Protein AF-A0AAE3LGI3-F1 (afdb_monomer_lite)

Sequence (507 aa):
MSKMNKLIKESQDNKKTLGYTYGTVKSYDSTNCTAIVSLLEYNGAEKSFLNKSGEILSMGDSVWIYFRGGGINAGYIAIRNGKPIPLGSQNSSVGRFVEYVDSNGHHHISEKFNYYGNSYWYTITPDGTKKITIYLENIAHGDYNHVEGQANHCYEYSYDSNNYIDFSEMKTRNIPYLRENSSLNSLTGFNNTSVGGISNHISGTWNTSEYSVAVECSGTKNTISNSRNTYVSGIDNILEGVADSIVVGIYNIVKGDKTKDQMAKYNAVFGEQNDVLNYDGCLVAGTWNSATADYQTVIGINAKSTYESSENASILFNIGNGHEEDGTLTQNSAMQVDFLGNVYAGGAYKTVGADYAEYFEWLDGNVDNQDRIGLFVTLDGDKIKLANKDDYILGVISANPSIVGNSAELDWHDKYKTDVYGRLIYDESHNPIVSKNYNDTLEYVPRGARKEYSKVGLLGQLVVQDDGTCEVNGYCTASVNGVATKSDSGYRVIKRIDETHIKIILK

Foldseek 3Di:
DDPVVVVVVVLVPQQDDKDKFKFFFQDADPVQQKTFTQTPVVVRDTDIAREPQPDGDDGGDMWMWIDGDPPSVRIHTHDDPNHHDDDDDPDDDDADKDWDADPVGDIDIDGPDPDADFDWDWDQDPVRDTDIDGDWDEADFFPQEAAEHTQEYEEAPPPDDPDDDDCVVPPDPDDPPPVGGAACEYEEYENEYEYNEHNEYAYYYCEYAYVEYNEDYYEYNEYAYVEYCEYYEEENEYHEQAYAEYAYEYQEYEAADPVVSGGAYCEYYEYECEYEYNEHCEYEYDYCYYDQYHQAYEYEYQEPNDQADPVRFGWRYWYWDWDQDPNDTDHYTQWTAGPVGDIDGPDDQDDPAWFEWEKFFAPVQLPVLDDQAQFWWADDDRHIFGDAPPGDTQAGQADGHSHYPHFCVPHDQQQFDDDPVRHFDADPVRHTHGDPPDDPVDDDDILVRGSRMTIGGQFTKGKHWAPQADDQQFAWDAHPRRHIHTDNDDWHFHADPDSTMTITGHD

Structure (mmCIF, N/CA/C/O backbone):
data_AF-A0AAE3LGI3-F1
#
_entry.id   AF-A0AAE3LGI3-F1
#
loop_
_atom_site.group_PDB
_atom_site.id
_atom_site.type_symbol
_atom_site.label_atom_id
_atom_site.label_alt_id
_atom_site.label_comp_id
_atom_site.label_asym_id
_atom_site.label_entity_id
_atom_site.label_seq_id
_atom_site.pdbx_PDB_ins_code
_atom_site.Cartn_x
_atom_site.Cartn_y
_atom_site.Cartn_z
_atom_site.occupancy
_atom_site.B_iso_or_equiv
_atom_site.auth_seq_id
_atom_site.auth_comp_id
_atom_site.auth_asym_id
_atom_site.auth_atom_id
_atom_site.pdbx_PDB_model_num
ATOM 1 N N . MET A 1 1 ? 52.935 -23.201 -83.108 1.00 39.38 1 MET A N 1
ATOM 2 C CA . MET A 1 1 ? 51.914 -23.279 -82.037 1.00 39.38 1 MET A CA 1
ATOM 3 C C . MET A 1 1 ? 51.299 -21.899 -81.871 1.00 39.38 1 MET A C 1
ATOM 5 O O . MET A 1 1 ? 52.022 -20.967 -81.551 1.00 39.38 1 MET A O 1
ATOM 9 N N . SER A 1 2 ? 50.028 -21.746 -82.251 1.00 34.12 2 SER A N 1
ATOM 10 C CA . SER A 1 2 ? 49.388 -20.448 -82.504 1.00 34.12 2 SER A CA 1
ATOM 11 C C . SER A 1 2 ? 48.979 -19.713 -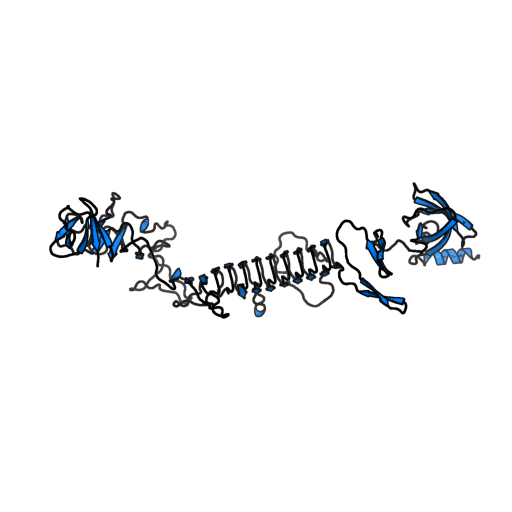81.220 1.00 34.12 2 SER A C 1
ATOM 13 O O . SER A 1 2 ? 48.808 -20.327 -80.164 1.00 34.12 2 SER A O 1
ATOM 15 N N . LYS A 1 3 ? 48.760 -18.392 -81.342 1.00 34.84 3 LYS A N 1
ATOM 16 C CA . LYS A 1 3 ? 48.184 -17.483 -80.326 1.00 34.84 3 LYS A CA 1
ATOM 17 C C . LYS A 1 3 ? 46.935 -18.042 -79.611 1.00 34.84 3 LYS A C 1
ATOM 19 O O . LYS A 1 3 ? 46.645 -17.612 -78.500 1.00 34.84 3 LYS A O 1
ATOM 24 N N . MET A 1 4 ? 46.244 -19.024 -80.198 1.00 30.25 4 MET A N 1
ATOM 25 C CA . MET A 1 4 ? 45.057 -19.668 -79.628 1.00 30.25 4 MET A CA 1
ATOM 26 C C . MET A 1 4 ? 45.354 -20.452 -78.337 1.00 30.25 4 MET A C 1
ATOM 28 O O . MET A 1 4 ? 44.559 -20.421 -77.404 1.00 30.25 4 MET A O 1
ATOM 32 N N . ASN A 1 5 ? 46.532 -21.078 -78.222 1.00 35.66 5 ASN A N 1
ATOM 33 C CA . ASN A 1 5 ? 46.879 -21.864 -77.029 1.00 35.66 5 ASN A CA 1
ATOM 34 C C . ASN A 1 5 ? 47.309 -20.996 -75.834 1.00 35.66 5 ASN A C 1
ATOM 36 O O . ASN A 1 5 ? 47.288 -21.470 -74.701 1.00 35.66 5 ASN A O 1
ATOM 40 N N . LYS A 1 6 ? 47.661 -19.721 -76.063 1.00 36.59 6 LYS A N 1
ATOM 41 C CA . LYS A 1 6 ? 47.956 -18.763 -74.985 1.00 36.59 6 LYS A CA 1
ATOM 42 C C . LYS A 1 6 ? 46.666 -18.222 -74.349 1.00 36.59 6 LYS A C 1
ATOM 44 O O . LYS A 1 6 ? 46.585 -18.131 -73.130 1.00 36.59 6 LYS A O 1
ATOM 49 N N . LEU A 1 7 ? 45.625 -18.011 -75.160 1.00 34.84 7 LEU A N 1
ATOM 50 C CA . LEU A 1 7 ? 44.294 -17.584 -74.705 1.00 34.84 7 LEU A CA 1
ATOM 51 C C . LEU A 1 7 ? 43.548 -18.665 -73.902 1.00 34.84 7 LEU A C 1
ATOM 53 O O . LEU A 1 7 ? 42.840 -18.341 -72.954 1.00 34.84 7 LEU A O 1
ATOM 57 N N . ILE A 1 8 ? 43.736 -19.951 -74.220 1.00 39.34 8 ILE A N 1
ATOM 58 C CA . ILE A 1 8 ? 43.107 -21.046 -73.456 1.00 39.34 8 ILE A CA 1
ATOM 59 C C . ILE A 1 8 ? 43.735 -21.186 -72.058 1.00 39.34 8 ILE A C 1
ATOM 61 O O . ILE A 1 8 ? 43.032 -21.513 -71.104 1.00 39.34 8 ILE A O 1
ATOM 65 N N . LYS A 1 9 ? 45.032 -20.879 -71.907 1.00 34.91 9 LYS A N 1
ATOM 66 C CA . LYS A 1 9 ? 45.716 -20.941 -70.607 1.00 34.91 9 LYS A CA 1
ATOM 67 C C . LYS A 1 9 ? 45.371 -19.740 -69.714 1.00 34.91 9 LYS A C 1
ATOM 69 O O . LYS A 1 9 ? 45.077 -19.928 -68.542 1.00 34.91 9 LYS A O 1
ATOM 74 N N . GLU A 1 10 ? 45.275 -18.536 -70.282 1.00 36.97 10 GLU A N 1
ATOM 75 C CA . GLU A 1 10 ? 44.832 -17.331 -69.550 1.00 36.97 10 GLU A CA 1
ATOM 76 C C . GLU A 1 10 ? 43.332 -17.372 -69.176 1.00 36.97 10 GLU A C 1
ATOM 78 O O . GLU A 1 10 ? 42.915 -16.752 -68.199 1.00 36.97 10 GLU A O 1
ATOM 83 N N . SER A 1 11 ? 42.517 -18.159 -69.889 1.00 43.62 11 SER A N 1
ATOM 84 C CA . SER A 1 11 ? 41.094 -18.366 -69.579 1.00 43.62 11 SER A CA 1
ATOM 85 C C . SER A 1 11 ? 40.834 -19.254 -68.355 1.00 43.62 11 SER A C 1
ATOM 87 O O . SER A 1 11 ? 39.744 -19.158 -67.787 1.00 43.62 11 SER A O 1
ATOM 89 N N . GLN A 1 12 ? 41.759 -20.132 -67.953 1.00 41.19 12 GLN A N 1
ATOM 90 C CA . GLN A 1 12 ? 41.532 -21.008 -66.794 1.00 41.19 12 GLN A CA 1
ATOM 91 C C . GLN A 1 12 ? 42.000 -20.391 -65.467 1.00 41.19 12 GLN A C 1
ATOM 93 O O . GLN A 1 12 ? 41.408 -20.702 -64.433 1.00 41.19 12 GLN A O 1
ATOM 98 N N . ASP A 1 13 ? 42.940 -19.441 -65.504 1.00 38.34 13 ASP A N 1
ATOM 99 C CA . ASP A 1 13 ? 43.483 -18.785 -64.303 1.00 38.34 13 ASP A CA 1
ATOM 100 C C . ASP A 1 13 ? 42.727 -17.506 -63.880 1.00 38.34 13 ASP A C 1
ATOM 102 O O . ASP A 1 13 ? 42.909 -17.018 -62.767 1.00 38.34 13 ASP A O 1
ATOM 106 N N . ASN A 1 14 ? 41.796 -16.992 -64.695 1.00 40.62 14 ASN A N 1
ATOM 107 C CA . ASN A 1 14 ? 41.051 -15.751 -64.413 1.00 40.62 14 ASN A CA 1
ATOM 108 C C . ASN A 1 14 ? 39.627 -15.974 -63.859 1.00 40.62 14 ASN A C 1
ATOM 110 O O . ASN A 1 14 ? 38.677 -15.264 -64.188 1.00 40.62 14 ASN A O 1
ATOM 114 N N . LYS A 1 15 ? 39.444 -16.953 -62.967 1.00 46.22 15 LYS A N 1
ATOM 115 C CA . LYS A 1 15 ? 38.135 -17.251 -62.345 1.00 46.22 15 LYS A CA 1
ATOM 116 C C . LYS A 1 15 ? 37.631 -16.216 -61.316 1.00 46.22 15 LYS A C 1
ATOM 118 O O . LYS A 1 15 ? 36.672 -16.508 -60.604 1.00 46.22 15 LYS A O 1
ATOM 123 N N . LYS A 1 16 ? 38.203 -15.007 -61.213 1.00 49.19 16 LYS A N 1
ATOM 124 C CA . LYS A 1 16 ? 37.781 -14.022 -60.189 1.00 49.19 16 LYS A CA 1
ATOM 125 C C . LYS A 1 16 ? 37.500 -12.594 -60.662 1.00 49.19 16 LYS A C 1
ATOM 127 O O . LYS A 1 16 ? 36.815 -11.891 -59.922 1.00 49.19 16 LYS A O 1
ATOM 132 N N . THR A 1 17 ? 37.885 -12.176 -61.860 1.00 54.75 17 THR A N 1
ATOM 133 C CA . THR A 1 17 ? 37.698 -10.792 -62.337 1.00 54.75 17 THR A CA 1
ATOM 134 C C . THR A 1 17 ? 36.464 -10.647 -63.233 1.00 54.75 17 THR A C 1
ATOM 136 O O . THR A 1 17 ? 36.150 -11.520 -64.041 1.00 54.75 17 THR A O 1
ATOM 139 N N . LEU A 1 18 ? 35.707 -9.565 -63.035 1.00 60.16 18 LEU A N 1
ATOM 140 C CA . LEU A 1 18 ? 34.554 -9.205 -63.859 1.00 60.16 18 LEU A CA 1
ATOM 141 C C . LEU A 1 18 ? 35.054 -8.609 -65.184 1.00 60.16 18 LEU A C 1
ATOM 143 O O . LEU A 1 18 ? 35.753 -7.599 -65.169 1.00 60.16 18 LEU A O 1
ATOM 147 N N . GLY A 1 19 ? 34.707 -9.231 -66.309 1.00 67.25 19 GLY A N 1
ATOM 148 C CA . GLY A 1 19 ? 34.973 -8.692 -67.641 1.00 67.25 19 GLY A CA 1
ATOM 149 C C . GLY A 1 19 ? 33.856 -7.754 -68.089 1.00 67.25 19 GLY A C 1
ATOM 150 O O . GLY A 1 19 ? 32.700 -7.927 -67.691 1.00 67.25 19 GLY A O 1
ATOM 151 N N . TYR A 1 20 ? 34.194 -6.777 -68.925 1.00 76.56 20 TYR A N 1
ATOM 152 C CA . TYR A 1 20 ? 33.223 -5.892 -69.554 1.00 76.56 20 TYR A CA 1
ATOM 153 C C . TYR A 1 20 ? 33.596 -5.605 -71.012 1.00 76.56 20 TYR A C 1
ATOM 155 O O . TYR A 1 20 ? 34.755 -5.723 -71.395 1.00 76.56 20 TYR A O 1
ATOM 163 N N . THR A 1 21 ? 32.603 -5.247 -71.819 1.00 77.81 21 THR A N 1
ATOM 164 C CA . THR A 1 21 ? 32.758 -4.706 -73.178 1.00 77.81 21 THR A CA 1
ATOM 165 C C . THR A 1 21 ? 31.604 -3.742 -73.462 1.00 77.81 21 THR A C 1
ATOM 167 O O . THR A 1 21 ? 30.700 -3.604 -72.634 1.00 77.81 21 THR A O 1
ATOM 170 N N . TYR A 1 22 ? 31.608 -3.071 -74.609 1.00 78.69 22 TYR A N 1
ATOM 171 C CA . TYR A 1 22 ? 30.565 -2.126 -74.997 1.00 78.69 22 TYR A CA 1
ATOM 172 C C . TYR A 1 22 ? 30.105 -2.349 -76.441 1.00 78.69 22 TYR A C 1
ATOM 174 O O . TYR A 1 22 ? 30.807 -2.921 -77.281 1.00 78.69 22 TYR A O 1
ATOM 182 N N . GLY A 1 23 ? 28.883 -1.920 -76.733 1.00 84.25 23 GLY A N 1
ATOM 183 C CA . GLY A 1 23 ? 28.270 -2.094 -78.041 1.00 84.25 23 GLY A CA 1
ATOM 184 C C . GLY A 1 23 ? 27.074 -1.183 -78.254 1.00 84.25 23 GLY A C 1
ATOM 185 O O . GLY A 1 23 ? 26.736 -0.367 -77.399 1.00 84.25 23 GLY A O 1
ATOM 186 N N . THR A 1 24 ? 26.431 -1.332 -79.406 1.00 85.69 24 THR A N 1
ATOM 187 C CA . THR A 1 24 ? 25.263 -0.536 -79.797 1.00 85.69 24 THR A CA 1
ATOM 188 C C . THR A 1 24 ? 24.051 -1.439 -79.991 1.00 85.69 24 THR A C 1
ATOM 190 O O . THR A 1 24 ? 24.144 -2.456 -80.685 1.00 85.69 24 THR A O 1
ATOM 193 N N . VAL A 1 25 ? 22.914 -1.080 -79.394 1.00 86.88 25 VAL A N 1
ATOM 194 C CA . VAL A 1 25 ? 21.659 -1.840 -79.502 1.00 86.88 25 VAL A CA 1
ATOM 195 C C . VAL A 1 25 ? 21.134 -1.790 -80.933 1.00 86.88 25 VAL A C 1
ATOM 197 O O . VAL A 1 25 ? 21.018 -0.724 -81.538 1.00 86.88 25 VAL A O 1
ATOM 200 N N . LYS A 1 26 ? 20.801 -2.960 -81.472 1.00 91.94 26 LYS A N 1
ATOM 201 C CA . LYS A 1 26 ? 20.204 -3.153 -82.799 1.00 91.94 26 LYS A CA 1
ATOM 202 C C . LYS A 1 26 ? 18.709 -3.419 -82.718 1.00 91.94 26 LYS A C 1
ATOM 204 O O . LYS A 1 26 ? 17.955 -2.927 -83.547 1.00 91.94 26 LYS A O 1
ATOM 209 N N . SER A 1 27 ? 18.280 -4.148 -81.695 1.00 89.31 27 SER A N 1
ATOM 210 C CA . SER A 1 27 ? 16.869 -4.378 -81.399 1.00 89.31 27 SER A CA 1
ATOM 211 C C . SER A 1 27 ? 16.687 -4.714 -79.923 1.00 89.31 27 SER A C 1
ATOM 213 O O . SER A 1 27 ? 17.593 -5.275 -79.303 1.00 89.31 27 SER A O 1
ATOM 215 N N . TYR A 1 28 ? 15.512 -4.407 -79.376 1.00 85.81 28 TYR A N 1
ATOM 216 C CA . TYR A 1 28 ? 15.135 -4.731 -78.003 1.00 85.81 28 TYR A CA 1
ATOM 217 C C . TYR A 1 28 ? 13.781 -5.441 -77.980 1.00 85.81 28 TYR A C 1
ATOM 219 O O . TYR A 1 28 ? 12.805 -4.949 -78.542 1.00 85.81 28 TYR A O 1
ATOM 227 N N . ASP A 1 29 ? 13.740 -6.600 -77.334 1.00 79.44 29 ASP A N 1
ATOM 228 C CA . ASP A 1 29 ? 12.527 -7.330 -76.996 1.00 79.44 29 ASP A CA 1
ATOM 229 C C . ASP A 1 29 ? 12.177 -7.016 -75.538 1.00 79.44 29 ASP A C 1
ATOM 231 O O . ASP A 1 29 ? 12.803 -7.525 -74.602 1.00 79.44 29 ASP A O 1
ATOM 235 N N . SER A 1 30 ? 11.172 -6.160 -75.352 1.00 68.44 30 SER A N 1
ATOM 236 C CA . SER A 1 30 ? 10.688 -5.752 -74.034 1.00 68.44 30 SER A CA 1
ATOM 237 C C . SER A 1 30 ? 9.929 -6.852 -73.293 1.00 68.44 30 SER A C 1
ATOM 239 O O . SER A 1 30 ? 9.793 -6.761 -72.078 1.00 68.44 30 SER A O 1
ATOM 241 N N . THR A 1 31 ? 9.420 -7.870 -73.992 1.00 68.44 31 THR A N 1
ATOM 242 C CA . THR A 1 31 ? 8.687 -8.983 -73.373 1.00 68.44 31 THR A CA 1
ATOM 243 C C . THR A 1 31 ? 9.650 -9.948 -72.699 1.00 68.44 31 THR A C 1
ATOM 245 O O . THR A 1 31 ? 9.397 -10.386 -71.580 1.00 68.44 31 THR A O 1
ATOM 248 N N . ASN A 1 32 ? 10.777 -10.240 -73.350 1.00 67.25 32 ASN A N 1
ATOM 249 C CA . ASN A 1 32 ? 11.803 -11.135 -72.809 1.00 67.25 32 ASN A CA 1
ATOM 250 C C . ASN A 1 32 ? 12.973 -10.389 -72.144 1.00 67.25 32 ASN A C 1
ATOM 252 O O . ASN A 1 32 ? 13.921 -11.022 -71.681 1.00 67.25 32 ASN A O 1
ATOM 256 N N . CYS A 1 33 ? 12.923 -9.053 -72.105 1.00 75.31 33 CYS A N 1
ATOM 257 C CA . CYS A 1 33 ? 13.984 -8.175 -71.611 1.00 75.31 33 CYS A CA 1
ATOM 258 C C . CYS A 1 33 ? 15.348 -8.491 -72.243 1.00 75.31 33 CYS A C 1
ATOM 260 O O . CYS A 1 33 ? 16.357 -8.548 -71.545 1.00 75.31 33 CYS A O 1
ATOM 262 N N . THR A 1 34 ? 15.408 -8.717 -73.557 1.00 82.25 34 THR A N 1
ATOM 263 C CA . THR A 1 34 ? 16.670 -9.013 -74.260 1.00 82.25 34 THR A CA 1
ATOM 264 C C . THR A 1 34 ? 16.953 -7.990 -75.348 1.00 82.25 34 THR A C 1
ATOM 266 O O . THR A 1 34 ? 16.038 -7.514 -76.011 1.00 82.25 34 THR A O 1
ATOM 269 N N . ALA A 1 35 ? 18.222 -7.640 -75.547 1.00 84.44 35 ALA A N 1
ATOM 270 C CA . ALA A 1 35 ? 18.651 -6.780 -76.647 1.00 84.44 35 ALA A CA 1
ATOM 271 C C . ALA A 1 35 ? 19.688 -7.487 -77.514 1.00 84.44 35 ALA A C 1
ATOM 273 O O . ALA A 1 35 ? 20.633 -8.080 -76.994 1.00 84.44 35 ALA A O 1
ATOM 274 N N . ILE A 1 36 ? 19.545 -7.359 -78.835 1.00 91.69 36 ILE A N 1
ATOM 275 C CA . ILE A 1 36 ? 20.618 -7.675 -79.777 1.00 91.69 36 ILE A CA 1
ATOM 276 C C . ILE A 1 36 ? 21.556 -6.474 -79.816 1.00 91.69 36 ILE A C 1
ATOM 278 O O . ILE A 1 36 ? 21.129 -5.352 -80.086 1.00 91.69 36 ILE A O 1
ATOM 282 N N . VAL A 1 37 ? 22.833 -6.708 -79.541 1.00 90.12 37 VAL A N 1
ATOM 283 C CA . VAL A 1 37 ? 23.865 -5.678 -79.451 1.00 90.12 37 VAL A CA 1
ATOM 284 C C . VAL A 1 37 ? 24.989 -5.993 -80.426 1.00 90.12 37 VAL A C 1
ATOM 286 O O . VAL A 1 37 ? 25.532 -7.096 -80.411 1.00 90.12 37 VAL A O 1
ATOM 289 N N . SER A 1 38 ? 25.361 -5.005 -81.237 1.00 88.69 38 SER A N 1
ATOM 290 C CA . SER A 1 38 ? 26.572 -5.023 -82.059 1.00 88.69 38 SER A CA 1
ATOM 291 C C . SER A 1 38 ? 27.769 -4.633 -81.197 1.00 88.69 38 SER A C 1
ATOM 293 O O . SER A 1 38 ? 27.878 -3.484 -80.767 1.00 88.69 38 SER A O 1
ATOM 295 N N . LEU A 1 39 ? 28.662 -5.583 -80.937 1.00 84.31 39 LEU A N 1
ATOM 296 C CA . LEU A 1 39 ? 29.803 -5.412 -80.040 1.00 84.31 39 LEU A CA 1
ATOM 297 C C . LEU A 1 39 ? 30.966 -4.697 -80.737 1.00 84.31 39 LEU A C 1
ATOM 299 O O . LEU A 1 39 ? 31.521 -5.197 -81.719 1.00 84.31 39 LEU A O 1
ATOM 303 N N . LEU A 1 40 ? 31.372 -3.545 -80.202 1.00 76.56 40 LEU A N 1
ATOM 304 C CA . LEU A 1 40 ? 32.383 -2.686 -80.828 1.00 76.56 40 LEU A CA 1
ATOM 305 C C . LEU A 1 40 ? 33.787 -3.302 -80.758 1.00 76.56 40 LEU A C 1
ATOM 307 O O . LEU A 1 40 ? 34.525 -3.269 -81.737 1.00 76.56 40 LEU A O 1
ATOM 311 N N . GLU A 1 41 ? 34.124 -3.961 -79.651 1.00 77.44 41 GLU A N 1
ATOM 312 C CA . GLU A 1 41 ? 35.428 -4.622 -79.468 1.00 77.44 41 GLU A CA 1
ATOM 313 C C . GLU A 1 41 ? 35.514 -6.012 -80.124 1.00 77.44 41 GLU A C 1
ATOM 315 O O . GLU A 1 41 ? 36.569 -6.643 -80.114 1.00 77.44 41 GLU A O 1
ATOM 320 N N . TYR A 1 42 ? 34.415 -6.493 -80.715 1.00 80.19 42 TYR A N 1
ATOM 321 C CA . TYR A 1 42 ? 34.321 -7.808 -81.356 1.00 80.19 42 TYR A CA 1
ATOM 322 C C . TYR A 1 42 ? 33.944 -7.679 -82.838 1.00 80.19 42 TYR A C 1
ATOM 324 O O . TYR A 1 42 ? 33.119 -8.437 -83.345 1.00 80.19 42 TYR A O 1
ATOM 332 N N . ASN A 1 43 ? 34.542 -6.708 -83.538 1.00 80.06 43 ASN A N 1
ATOM 333 C CA . ASN A 1 43 ? 34.361 -6.470 -84.978 1.00 80.06 43 ASN A CA 1
ATOM 334 C C . ASN A 1 43 ? 32.889 -6.340 -85.420 1.00 80.06 43 ASN A C 1
ATOM 336 O O . ASN A 1 43 ? 32.533 -6.760 -86.519 1.00 80.06 43 ASN A O 1
ATOM 340 N N . GLY A 1 44 ? 32.023 -5.788 -84.566 1.00 75.00 44 GLY A N 1
ATOM 341 C CA . GLY A 1 44 ? 30.599 -5.630 -84.866 1.00 75.00 44 GLY A CA 1
ATOM 342 C C . GLY A 1 44 ? 29.792 -6.926 -84.790 1.00 75.00 44 GLY A C 1
ATOM 343 O O . GLY A 1 44 ? 28.685 -6.974 -85.317 1.00 75.00 44 GLY A O 1
ATOM 344 N N . ALA A 1 45 ? 30.316 -7.979 -84.152 1.00 84.44 45 ALA A N 1
ATOM 345 C CA . ALA A 1 45 ? 29.557 -9.200 -83.915 1.00 84.44 45 ALA A CA 1
ATOM 346 C C . ALA A 1 45 ? 28.268 -8.885 -83.142 1.00 84.44 45 ALA A C 1
ATOM 348 O O . ALA A 1 45 ? 28.304 -8.266 -82.075 1.00 84.44 45 ALA A O 1
ATOM 349 N N . GLU A 1 46 ? 27.134 -9.323 -83.686 1.00 91.12 46 GLU A N 1
ATOM 350 C CA . GLU A 1 46 ? 25.823 -9.106 -83.086 1.00 91.12 46 GLU A CA 1
ATOM 351 C C . GLU A 1 46 ? 25.437 -10.266 -82.179 1.00 91.12 46 GLU A C 1
ATOM 353 O O . GLU A 1 46 ? 25.606 -11.440 -82.523 1.00 91.12 46 GLU A O 1
ATOM 358 N N . LYS A 1 47 ? 24.914 -9.938 -80.997 1.00 88.25 47 LYS A N 1
ATOM 359 C CA . LYS A 1 47 ? 24.530 -10.950 -80.021 1.00 88.25 47 LYS A CA 1
ATOM 360 C C . LYS A 1 47 ? 23.419 -10.495 -79.096 1.00 88.25 47 LYS A C 1
ATOM 362 O O . LYS A 1 47 ? 23.383 -9.337 -78.696 1.00 88.25 47 LYS A O 1
ATOM 367 N N . SER A 1 48 ? 22.548 -11.434 -78.734 1.00 89.50 48 SER A N 1
ATOM 368 C CA . SER A 1 48 ? 21.498 -11.206 -77.746 1.00 89.50 48 SER A CA 1
ATOM 369 C C . SER A 1 48 ? 22.041 -11.278 -76.318 1.00 89.50 48 SER A C 1
ATOM 371 O O . SER A 1 48 ? 22.756 -12.219 -75.963 1.00 89.50 48 SER A O 1
ATOM 373 N N . PHE A 1 49 ? 21.677 -10.293 -75.502 1.00 85.00 49 PHE A N 1
ATOM 374 C CA . PHE A 1 49 ? 21.996 -10.217 -74.083 1.00 85.00 49 PHE A CA 1
ATOM 375 C C . PHE A 1 49 ? 20.740 -9.942 -73.269 1.00 85.00 49 PHE A C 1
ATOM 377 O O . PHE A 1 49 ? 19.884 -9.155 -73.674 1.00 85.00 49 PHE A O 1
ATOM 384 N N . LEU A 1 50 ? 20.665 -10.547 -72.083 1.00 80.25 50 LEU A N 1
ATOM 385 C CA . LEU A 1 50 ? 19.645 -10.199 -71.104 1.00 80.25 50 LEU A CA 1
ATOM 386 C C . LEU A 1 50 ? 19.905 -8.781 -70.589 1.00 80.25 50 LEU A C 1
ATOM 388 O O . LEU A 1 50 ? 21.002 -8.468 -70.116 1.00 80.25 50 LEU A O 1
ATOM 392 N N . ASN A 1 51 ? 18.888 -7.937 -70.673 1.00 78.19 51 ASN A N 1
ATOM 393 C CA . ASN A 1 51 ? 18.899 -6.599 -70.132 1.00 78.19 51 ASN A CA 1
ATOM 394 C C . ASN A 1 51 ? 18.502 -6.628 -68.657 1.00 78.19 51 ASN A C 1
ATOM 396 O O . ASN A 1 51 ? 17.348 -6.878 -68.313 1.00 78.19 51 ASN A O 1
ATOM 400 N N . LYS A 1 52 ? 19.474 -6.368 -67.783 1.00 68.06 52 LYS A N 1
ATOM 401 C CA . LYS A 1 52 ? 19.261 -6.320 -66.336 1.00 68.06 52 LYS A CA 1
ATOM 402 C C . LYS A 1 52 ? 19.223 -4.893 -65.787 1.00 68.06 52 LYS A C 1
ATOM 404 O O . LYS A 1 52 ? 19.060 -4.739 -64.583 1.00 68.06 52 LYS A O 1
ATOM 409 N N . SER A 1 53 ? 19.345 -3.859 -66.628 1.00 65.62 53 SER A N 1
ATOM 410 C CA . SER A 1 53 ? 19.287 -2.464 -66.164 1.00 65.62 53 SER A CA 1
ATOM 411 C C . SER A 1 53 ? 17.927 -2.053 -65.603 1.00 65.62 53 SER A C 1
ATOM 413 O O . SER A 1 53 ? 17.855 -1.129 -64.797 1.00 65.62 53 SER A O 1
ATOM 415 N N . GLY A 1 54 ? 16.852 -2.704 -66.055 1.00 58.53 54 GLY A N 1
ATOM 416 C CA . GLY A 1 54 ? 15.481 -2.249 -65.820 1.00 58.53 54 GLY A CA 1
ATOM 417 C C . GLY A 1 54 ? 15.046 -1.087 -66.726 1.00 58.53 54 GLY A C 1
ATOM 418 O O . GLY A 1 54 ? 13.930 -0.595 -66.578 1.00 58.53 54 GLY A O 1
ATOM 419 N N . GLU A 1 55 ? 15.888 -0.654 -67.672 1.00 65.94 55 GLU A N 1
ATOM 420 C CA . GLU A 1 55 ? 15.578 0.396 -68.653 1.00 65.94 55 GLU A CA 1
ATOM 421 C C . GLU A 1 55 ? 15.039 -0.208 -69.962 1.00 65.94 55 GLU A C 1
ATOM 423 O O . GLU A 1 55 ? 15.468 -1.284 -70.376 1.00 65.94 55 GLU A O 1
ATOM 428 N N . ILE A 1 56 ? 14.118 0.483 -70.643 1.00 74.56 56 ILE A N 1
ATOM 429 C CA . ILE A 1 56 ? 13.708 0.123 -72.011 1.00 74.56 56 ILE A CA 1
ATOM 430 C C . ILE A 1 56 ? 14.759 0.679 -72.971 1.00 74.56 56 ILE A C 1
ATOM 432 O O . ILE A 1 56 ? 14.952 1.891 -73.027 1.00 74.56 56 ILE A O 1
ATOM 436 N N . LEU A 1 57 ? 15.424 -0.204 -73.716 1.00 75.25 57 LEU A N 1
ATOM 437 C CA . LEU A 1 57 ? 16.478 0.171 -74.658 1.00 75.25 57 LEU A CA 1
ATOM 438 C C . LEU A 1 57 ? 15.893 0.484 -76.037 1.00 75.25 57 LEU A C 1
ATOM 440 O O . LEU A 1 57 ? 14.973 -0.190 -76.504 1.00 75.25 57 LEU A O 1
ATOM 444 N N . SER A 1 58 ? 16.471 1.474 -76.705 1.00 79.81 58 SER A N 1
ATOM 445 C CA . SER A 1 58 ? 16.156 1.865 -78.076 1.00 79.81 58 SER A CA 1
ATOM 446 C C . SER A 1 58 ? 17.272 1.458 -79.037 1.00 79.81 58 SER A C 1
ATOM 448 O O . SER A 1 58 ? 18.438 1.312 -78.667 1.00 79.81 58 SER A O 1
ATOM 450 N N . MET A 1 59 ? 16.924 1.269 -80.311 1.00 85.25 59 MET A N 1
ATOM 451 C CA . MET A 1 59 ? 17.923 1.053 -81.359 1.00 85.25 59 MET A CA 1
ATOM 452 C C . MET A 1 59 ? 18.878 2.254 -81.419 1.00 85.25 59 MET A C 1
ATOM 454 O O . MET A 1 59 ? 18.433 3.393 -81.523 1.00 85.25 59 MET A O 1
ATOM 458 N N . GLY A 1 60 ? 20.185 1.992 -81.392 1.00 76.94 60 GLY A N 1
ATOM 459 C CA . GLY A 1 60 ? 21.227 3.021 -81.365 1.00 76.94 60 GLY A CA 1
ATOM 460 C C . GLY A 1 60 ? 21.781 3.335 -79.973 1.00 76.94 60 GLY A C 1
ATOM 461 O O . GLY A 1 60 ? 22.832 3.971 -79.887 1.00 76.94 60 GLY A O 1
ATOM 462 N N . ASP A 1 61 ? 21.153 2.846 -78.899 1.00 79.44 61 ASP A N 1
ATOM 463 C CA . ASP A 1 61 ? 21.655 3.062 -77.542 1.00 79.44 61 ASP A CA 1
ATOM 464 C C . ASP A 1 61 ? 23.026 2.405 -77.350 1.00 79.44 61 ASP A C 1
ATOM 466 O O . ASP A 1 61 ? 23.268 1.268 -77.771 1.00 79.44 61 ASP A O 1
ATOM 470 N N . SER A 1 62 ? 23.936 3.133 -76.700 1.00 79.69 62 SER A N 1
ATOM 471 C CA . SER A 1 62 ? 25.258 2.622 -76.332 1.00 79.69 62 SER A CA 1
ATOM 472 C C . SER A 1 62 ? 25.179 1.893 -74.999 1.00 79.69 62 SER A C 1
ATOM 474 O O . SER A 1 62 ? 24.715 2.451 -74.006 1.00 79.69 62 SER A O 1
ATOM 476 N N . VAL A 1 63 ? 25.648 0.648 -74.976 1.00 74.88 63 VAL A N 1
ATOM 477 C CA . VAL A 1 63 ? 25.445 -0.266 -73.854 1.00 74.88 63 VAL A CA 1
ATOM 478 C C . VAL A 1 63 ? 26.731 -0.917 -73.379 1.00 74.88 63 VAL A C 1
ATOM 480 O O . VAL A 1 63 ? 27.620 -1.197 -74.180 1.00 74.88 63 VAL A O 1
ATOM 483 N N . TRP A 1 64 ? 26.806 -1.191 -72.075 1.00 77.94 64 TRP A N 1
ATOM 484 C CA . TRP A 1 64 ? 27.891 -1.957 -71.460 1.00 77.94 64 TRP A CA 1
ATOM 485 C C . TRP A 1 64 ? 27.418 -3.364 -71.116 1.00 77.94 64 TRP A C 1
ATOM 487 O O . TRP A 1 64 ? 26.344 -3.545 -70.538 1.00 77.94 64 TRP A O 1
ATOM 497 N N . ILE A 1 65 ? 28.236 -4.351 -71.476 1.00 80.31 65 ILE A N 1
ATOM 498 C CA . ILE A 1 65 ? 27.983 -5.772 -71.269 1.00 80.31 65 ILE A CA 1
ATOM 499 C C . ILE A 1 65 ? 28.995 -6.290 -70.258 1.00 80.31 65 ILE A C 1
ATOM 501 O O . ILE A 1 65 ? 30.197 -6.227 -70.506 1.00 80.31 65 ILE A O 1
ATOM 505 N N . TYR A 1 66 ? 28.511 -6.861 -69.160 1.00 77.25 66 TYR A N 1
ATOM 506 C CA . TYR A 1 66 ? 29.337 -7.450 -68.108 1.00 77.25 66 TYR A CA 1
ATOM 507 C C . TYR A 1 66 ? 29.253 -8.973 -68.128 1.00 77.25 66 TYR A C 1
ATOM 509 O O . TYR A 1 66 ? 28.174 -9.527 -68.327 1.00 77.25 66 TYR A O 1
ATOM 517 N N . PHE A 1 67 ? 30.371 -9.666 -67.898 1.00 74.56 67 PHE A N 1
ATOM 518 C CA . PHE A 1 67 ? 30.427 -11.131 -67.879 1.00 74.56 67 PHE A CA 1
ATOM 519 C C . PHE A 1 67 ? 31.480 -11.678 -66.902 1.00 74.56 67 PHE A C 1
ATOM 521 O O . PHE A 1 67 ? 32.517 -11.063 -66.658 1.00 74.56 67 PHE A O 1
ATOM 528 N N . ARG A 1 68 ? 31.237 -12.873 -66.342 1.00 67.06 68 ARG A N 1
ATOM 529 C CA . ARG A 1 68 ? 32.150 -13.562 -65.408 1.00 67.06 68 ARG A CA 1
ATOM 530 C C . ARG A 1 68 ? 32.100 -15.073 -65.630 1.00 67.06 68 ARG A C 1
ATOM 532 O O . ARG A 1 68 ? 31.033 -15.605 -65.910 1.00 67.06 68 ARG A O 1
ATOM 539 N N . GLY A 1 69 ? 33.232 -15.772 -65.513 1.00 56.62 69 GLY A N 1
ATOM 540 C CA . GLY A 1 69 ? 33.303 -17.246 -65.444 1.00 56.62 69 GLY A CA 1
ATOM 541 C C . GLY A 1 69 ? 32.883 -18.053 -66.690 1.00 56.62 69 GLY A C 1
ATOM 542 O O . GLY A 1 69 ? 33.231 -19.225 -66.765 1.00 56.62 69 GLY A O 1
ATOM 543 N N . GLY A 1 70 ? 32.198 -17.447 -67.671 1.00 61.59 70 GLY A N 1
ATOM 544 C CA . GLY A 1 70 ? 31.774 -18.061 -68.944 1.00 61.59 70 GLY A CA 1
ATOM 545 C C . GLY A 1 70 ? 32.032 -17.193 -70.189 1.00 61.59 70 GLY A C 1
ATOM 546 O O . GLY A 1 70 ? 31.529 -17.491 -71.273 1.00 61.59 70 GLY A O 1
ATOM 547 N N . GLY A 1 71 ? 32.802 -16.107 -70.041 1.00 71.38 71 GLY A N 1
ATOM 548 C CA . GLY A 1 71 ? 33.101 -15.152 -71.116 1.00 71.38 71 GLY A CA 1
ATOM 549 C C . GLY A 1 71 ? 31.867 -14.397 -71.625 1.00 71.38 71 GLY A C 1
ATOM 550 O O . GLY A 1 71 ? 30.796 -14.444 -71.024 1.00 71.38 71 GLY A O 1
ATOM 551 N N . ILE A 1 72 ? 31.995 -13.735 -72.777 1.00 76.56 72 ILE A N 1
ATOM 552 C CA . ILE A 1 72 ? 30.927 -12.930 -73.401 1.00 76.56 72 ILE A CA 1
ATOM 553 C C . ILE A 1 72 ? 29.648 -13.733 -73.726 1.00 76.56 72 ILE A C 1
ATOM 555 O O . ILE A 1 72 ? 28.614 -13.165 -74.059 1.00 76.56 72 ILE A O 1
ATOM 559 N N . ASN A 1 73 ? 29.678 -15.069 -73.665 1.00 77.25 73 ASN A N 1
ATOM 560 C CA . ASN A 1 73 ? 28.494 -15.932 -73.802 1.00 77.25 73 ASN A CA 1
ATOM 561 C C . ASN A 1 73 ? 27.548 -15.868 -72.602 1.00 77.25 73 ASN A C 1
ATOM 563 O O . ASN A 1 73 ? 26.360 -16.101 -72.779 1.00 77.25 73 ASN A O 1
ATOM 567 N N . ALA A 1 74 ? 28.050 -15.490 -71.430 1.00 71.69 74 ALA A N 1
ATOM 568 C CA . ALA A 1 74 ? 27.261 -15.321 -70.215 1.00 71.69 74 ALA A CA 1
ATOM 569 C C . ALA A 1 74 ? 27.033 -13.836 -69.861 1.00 71.69 74 ALA A C 1
ATOM 571 O O . ALA A 1 74 ? 26.823 -13.503 -68.695 1.00 71.69 74 ALA A O 1
ATOM 572 N N . GLY A 1 75 ? 27.152 -12.935 -70.845 1.00 77.31 75 GLY A N 1
ATOM 573 C CA . GLY A 1 75 ? 27.063 -11.492 -70.626 1.00 77.31 75 GLY A CA 1
ATOM 574 C C . GLY A 1 75 ? 25.645 -10.979 -70.365 1.00 77.31 75 GLY A C 1
ATOM 575 O O . GLY A 1 75 ? 24.667 -11.584 -70.800 1.00 77.31 75 GLY A O 1
ATOM 576 N N . TYR A 1 76 ? 25.534 -9.840 -69.683 1.00 78.69 76 TYR A N 1
ATOM 577 C CA . TYR A 1 76 ? 24.276 -9.107 -69.503 1.00 78.69 76 TYR A CA 1
ATOM 578 C C . TYR A 1 76 ? 24.496 -7.592 -69.597 1.00 78.69 76 TYR A C 1
ATOM 580 O O . TYR A 1 76 ? 25.598 -7.108 -69.333 1.00 78.69 76 TYR A O 1
ATOM 588 N N . ILE A 1 77 ? 23.446 -6.850 -69.960 1.00 78.69 77 ILE A N 1
ATOM 589 C CA . ILE A 1 77 ? 23.479 -5.382 -70.046 1.00 78.69 77 ILE A CA 1
ATOM 590 C C . ILE A 1 77 ? 23.144 -4.785 -68.682 1.00 78.69 77 ILE A C 1
ATOM 592 O O . ILE A 1 77 ? 22.156 -5.183 -68.058 1.00 78.69 77 ILE A O 1
ATOM 596 N N . ALA A 1 78 ? 23.952 -3.824 -68.233 1.00 65.44 78 ALA A N 1
ATOM 597 C CA . ALA A 1 78 ? 23.682 -3.063 -67.019 1.00 65.44 78 ALA A CA 1
ATOM 598 C C . ALA A 1 78 ? 24.175 -1.612 -67.151 1.00 65.44 78 ALA A C 1
ATOM 600 O O . ALA A 1 78 ? 25.351 -1.286 -66.979 1.00 65.44 78 ALA A O 1
ATOM 601 N N . ILE A 1 79 ? 23.239 -0.743 -67.519 1.00 59.72 79 ILE A N 1
ATOM 602 C CA . ILE A 1 79 ? 23.409 0.703 -67.687 1.00 59.72 79 ILE A CA 1
ATOM 603 C C . ILE A 1 79 ? 22.381 1.364 -66.794 1.00 59.72 79 ILE A C 1
ATOM 605 O O . ILE A 1 79 ? 21.288 0.836 -66.639 1.00 59.72 79 ILE A O 1
ATOM 609 N N . ARG A 1 80 ? 22.711 2.507 -66.213 1.00 51.59 80 ARG A N 1
ATOM 610 C CA . ARG A 1 80 ? 21.729 3.333 -65.525 1.00 51.59 80 ARG A CA 1
ATOM 611 C C . ARG A 1 80 ? 21.979 4.787 -65.878 1.00 51.59 80 ARG A C 1
ATOM 613 O O . ARG A 1 80 ? 23.063 5.296 -65.594 1.00 51.59 80 ARG A O 1
ATOM 620 N N . ASN A 1 81 ? 21.019 5.449 -66.519 1.00 47.78 81 ASN A N 1
ATOM 621 C CA . ASN A 1 81 ? 21.131 6.841 -66.975 1.00 47.78 81 ASN A CA 1
ATOM 622 C C . ASN A 1 81 ? 22.410 7.108 -67.801 1.00 47.78 81 ASN A C 1
ATOM 624 O O . ASN A 1 81 ? 23.139 8.071 -67.552 1.00 47.78 81 ASN A O 1
ATOM 628 N N . GLY A 1 82 ? 22.742 6.209 -68.734 1.00 50.16 82 GLY A N 1
ATOM 629 C CA . GLY A 1 82 ? 23.942 6.317 -69.576 1.00 50.16 82 GLY A CA 1
ATOM 630 C C . GLY A 1 82 ? 25.272 6.015 -68.869 1.00 50.16 82 GLY A C 1
ATOM 631 O O . GLY A 1 82 ? 26.328 6.169 -69.483 1.00 50.16 82 GLY A O 1
ATOM 632 N N . LYS A 1 83 ? 25.252 5.571 -67.601 1.00 48.81 83 LYS A N 1
ATOM 633 C CA . LYS A 1 83 ? 26.451 5.163 -66.852 1.00 48.81 83 LYS A CA 1
ATOM 634 C C . LYS A 1 83 ? 26.528 3.640 -66.666 1.00 48.81 83 LYS A C 1
ATOM 636 O O . LYS A 1 83 ? 25.507 3.023 -66.363 1.00 48.81 83 LYS A O 1
ATOM 641 N N . PRO A 1 84 ? 27.713 3.020 -66.803 1.00 51.28 84 PRO A N 1
ATOM 642 C CA . PRO A 1 84 ? 27.889 1.579 -66.610 1.00 51.28 84 PRO A CA 1
ATOM 643 C C . PRO A 1 84 ? 27.780 1.213 -65.121 1.00 51.28 84 PRO A C 1
ATOM 645 O O . PRO A 1 84 ? 28.482 1.815 -64.307 1.00 51.28 84 PRO A O 1
ATOM 648 N N . ILE A 1 85 ? 26.943 0.236 -64.747 1.00 56.44 85 ILE A N 1
ATOM 649 C CA . ILE A 1 85 ? 26.855 -0.259 -63.359 1.00 56.44 85 ILE A CA 1
ATOM 650 C C . ILE A 1 85 ? 26.851 -1.793 -63.360 1.00 56.44 85 ILE A C 1
ATOM 652 O O . ILE A 1 85 ? 25.901 -2.380 -63.863 1.00 56.44 85 ILE A O 1
ATOM 656 N N . PRO A 1 86 ? 27.843 -2.478 -62.769 1.00 49.00 86 PRO A N 1
ATOM 657 C CA . PRO A 1 86 ? 27.798 -3.929 -62.643 1.00 49.00 86 PRO A CA 1
ATOM 658 C C . PRO A 1 86 ? 26.722 -4.384 -61.650 1.00 49.00 86 PRO A C 1
ATOM 660 O O . PRO A 1 86 ? 26.697 -3.928 -60.510 1.00 49.00 86 PRO A O 1
ATOM 663 N N . LEU A 1 87 ? 25.880 -5.344 -62.037 1.00 51.44 87 LEU A N 1
ATOM 664 C CA . LEU A 1 87 ? 24.915 -5.970 -61.127 1.00 51.44 87 LEU A CA 1
ATOM 665 C C . LEU A 1 87 ? 25.532 -7.234 -60.519 1.00 51.44 87 LEU A C 1
ATOM 667 O O . LEU A 1 87 ? 25.703 -8.249 -61.198 1.00 51.44 87 LEU A O 1
ATOM 671 N N . GLY A 1 88 ? 25.902 -7.182 -59.237 1.00 46.81 88 GLY A N 1
ATOM 672 C CA . GLY A 1 88 ? 26.563 -8.329 -58.607 1.00 46.81 88 GLY A CA 1
ATOM 673 C C . GLY A 1 88 ? 26.976 -8.237 -57.138 1.00 46.81 88 GLY A C 1
ATOM 674 O O . GLY A 1 88 ? 27.605 -9.183 -56.673 1.00 46.81 88 GLY A O 1
ATOM 675 N N . SER A 1 89 ? 26.640 -7.185 -56.389 1.00 34.34 89 SER A N 1
ATOM 676 C CA . SER A 1 89 ? 26.665 -7.242 -54.919 1.00 34.34 89 SER A CA 1
ATOM 677 C C . SER A 1 89 ? 25.270 -7.619 -54.423 1.00 34.34 89 SER A C 1
ATOM 679 O O . SER A 1 89 ? 24.282 -7.021 -54.846 1.00 34.34 89 SER A O 1
ATOM 681 N N . GLN A 1 90 ? 25.172 -8.650 -53.583 1.00 31.00 90 GLN A N 1
ATOM 682 C CA . GLN A 1 90 ? 23.915 -9.029 -52.935 1.00 31.00 90 GLN A CA 1
ATOM 683 C C . GLN A 1 90 ? 23.337 -7.809 -52.183 1.00 31.00 90 GLN A C 1
ATOM 685 O O . GLN A 1 90 ? 24.096 -7.074 -51.560 1.00 31.00 90 GLN A O 1
ATOM 690 N N . ASN A 1 91 ? 22.016 -7.603 -52.289 1.00 33.25 91 ASN A N 1
ATOM 691 C CA . ASN A 1 91 ? 21.202 -6.503 -51.725 1.00 33.25 91 ASN A CA 1
ATOM 692 C C . ASN A 1 91 ? 21.196 -5.157 -52.480 1.00 33.25 91 ASN A C 1
ATOM 694 O O . ASN A 1 91 ? 21.573 -4.123 -51.942 1.00 33.25 91 ASN A O 1
ATOM 698 N N . SER A 1 92 ? 20.673 -5.106 -53.709 1.00 29.33 92 SER A N 1
ATOM 699 C CA . SER A 1 92 ? 20.290 -3.816 -54.311 1.00 29.33 92 SER A CA 1
ATOM 700 C C . SER A 1 92 ? 18.905 -3.860 -54.948 1.00 29.33 92 SER A C 1
ATOM 702 O O . SER A 1 92 ? 18.741 -4.280 -56.089 1.00 29.33 92 SER A O 1
ATOM 704 N N . SER A 1 93 ? 17.914 -3.363 -54.210 1.00 30.98 93 SER A N 1
ATOM 705 C CA . SER A 1 93 ? 16.694 -2.758 -54.750 1.00 30.98 93 SER A CA 1
ATOM 706 C C . SER A 1 93 ? 16.844 -1.240 -54.643 1.00 30.98 93 SER A C 1
ATOM 708 O O . SER A 1 93 ? 17.101 -0.749 -53.549 1.00 30.98 93 SER A O 1
ATOM 710 N N . VAL A 1 94 ? 16.702 -0.481 -55.737 1.00 32.47 94 VAL A N 1
ATOM 711 C CA . VAL A 1 94 ? 16.785 0.993 -55.679 1.00 32.47 94 VAL A CA 1
ATOM 712 C C . VAL A 1 94 ? 15.610 1.628 -56.418 1.00 32.47 94 VAL A C 1
ATOM 714 O O . VAL A 1 94 ? 15.442 1.410 -57.619 1.00 32.47 94 VAL A O 1
ATOM 717 N N . GLY A 1 95 ? 14.829 2.424 -55.681 1.00 32.34 95 GLY A N 1
ATOM 718 C CA . GLY A 1 95 ? 13.660 3.178 -56.139 1.00 32.34 95 GLY A CA 1
ATOM 719 C C . GLY A 1 95 ? 13.972 4.416 -56.996 1.00 32.34 95 GLY A C 1
ATOM 720 O O . GLY A 1 95 ? 15.122 4.711 -57.329 1.00 32.34 95 GLY A O 1
ATOM 721 N N . ARG A 1 96 ? 12.904 5.117 -57.408 1.00 29.92 96 ARG A N 1
ATOM 722 C CA . ARG A 1 96 ? 12.907 6.354 -58.217 1.00 29.92 96 ARG A CA 1
ATOM 723 C C . ARG A 1 96 ? 12.990 7.599 -57.315 1.00 29.92 96 ARG A C 1
ATOM 725 O O . ARG A 1 96 ? 12.184 7.735 -56.397 1.00 29.92 96 ARG A O 1
ATOM 732 N N . PHE A 1 97 ? 13.865 8.542 -57.665 1.00 34.69 97 PHE A N 1
ATOM 733 C CA . PHE A 1 97 ? 13.919 9.900 -57.107 1.00 34.69 97 PHE A CA 1
ATOM 734 C C . PHE A 1 97 ? 13.136 10.894 -57.992 1.00 34.69 97 PHE A C 1
ATOM 736 O O . PHE A 1 97 ? 13.119 10.737 -59.214 1.00 34.69 97 PHE A O 1
ATOM 743 N N . VAL A 1 98 ? 12.521 11.923 -57.401 1.00 35.91 98 VAL A N 1
ATOM 744 C CA . VAL A 1 98 ? 11.883 13.070 -58.078 1.00 35.91 98 VAL A CA 1
ATOM 745 C C . VAL A 1 98 ? 12.536 14.362 -57.592 1.00 35.91 98 VAL A C 1
ATOM 747 O O . VAL A 1 98 ? 12.638 14.569 -56.390 1.00 35.91 98 VAL A O 1
ATOM 750 N N . GLU A 1 99 ? 12.957 15.231 -58.509 1.00 38.31 99 GLU A N 1
ATOM 751 C CA . GLU A 1 99 ? 13.585 16.528 -58.217 1.00 38.31 99 GLU A CA 1
ATOM 752 C C . GLU A 1 99 ? 12.597 17.692 -58.438 1.00 38.31 99 GLU A C 1
ATOM 754 O O . GLU A 1 99 ? 11.878 17.699 -59.437 1.00 38.31 99 GLU A O 1
ATOM 759 N N . TYR A 1 100 ? 12.565 18.684 -57.541 1.00 38.91 100 TYR A N 1
ATOM 760 C CA . TYR A 1 100 ? 11.898 19.978 -57.736 1.00 38.91 100 TYR A CA 1
ATOM 761 C C . TYR A 1 100 ? 12.809 21.136 -57.304 1.00 38.91 100 TYR A C 1
ATOM 763 O O . TYR A 1 100 ? 13.655 20.964 -56.438 1.00 38.91 100 TYR A O 1
ATOM 771 N N . VAL A 1 101 ? 12.654 22.322 -57.896 1.00 40.03 101 VAL A N 1
ATOM 772 C CA . VAL A 1 101 ? 13.486 23.504 -57.599 1.00 40.03 101 VAL A CA 1
ATOM 773 C C . VAL A 1 101 ? 12.604 24.606 -57.025 1.00 40.03 101 VAL A C 1
ATOM 775 O O . VAL A 1 101 ? 11.545 24.892 -57.587 1.00 40.03 101 VAL A O 1
ATOM 778 N N . ASP A 1 102 ? 13.004 25.196 -55.899 1.00 39.75 102 ASP A N 1
ATOM 779 C CA . ASP A 1 102 ? 12.245 26.279 -55.268 1.00 39.75 102 ASP A CA 1
ATOM 780 C C . ASP A 1 102 ? 12.561 27.666 -55.850 1.00 39.75 102 ASP A C 1
ATOM 782 O O . ASP A 1 102 ? 13.456 27.851 -56.677 1.00 39.75 102 ASP A O 1
ATOM 786 N N . SER A 1 103 ? 11.803 28.669 -55.398 1.00 34.25 103 SER A N 1
ATOM 787 C CA . SER A 1 103 ? 1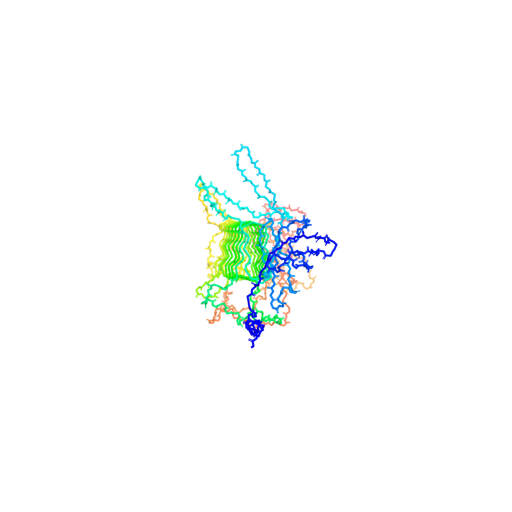1.909 30.060 -55.853 1.00 34.25 103 SER A CA 1
ATOM 788 C C . SER A 1 103 ? 13.252 30.729 -55.545 1.00 34.25 103 SER A C 1
ATOM 790 O O . SER A 1 103 ? 13.526 31.794 -56.089 1.00 34.25 103 SER A O 1
ATOM 792 N N . ASN A 1 104 ? 14.079 30.125 -54.688 1.00 42.44 104 ASN A N 1
ATOM 793 C CA . ASN A 1 104 ? 15.415 30.604 -54.344 1.00 42.44 104 ASN A CA 1
ATOM 794 C C . ASN A 1 104 ? 16.514 29.860 -55.126 1.00 42.44 104 ASN A C 1
ATOM 796 O O . ASN A 1 104 ? 17.696 30.110 -54.902 1.00 42.44 104 ASN A O 1
ATOM 800 N N . GLY A 1 105 ? 16.142 28.965 -56.051 1.00 37.47 105 GLY A N 1
ATOM 801 C CA . GLY A 1 105 ? 17.077 28.197 -56.872 1.00 37.47 105 GLY A CA 1
ATOM 802 C C . GLY A 1 105 ? 17.662 26.973 -56.167 1.00 37.47 105 GLY A C 1
ATOM 803 O O . GLY A 1 105 ? 18.605 26.375 -56.685 1.00 37.47 105 GLY A O 1
ATOM 804 N N . HIS A 1 106 ? 17.124 26.574 -55.009 1.00 39.00 106 HIS A N 1
ATOM 805 C CA . HIS A 1 106 ? 17.539 25.331 -54.368 1.00 39.00 106 HIS A CA 1
ATOM 806 C C . HIS A 1 106 ? 16.826 24.153 -55.016 1.00 39.00 106 HIS A C 1
ATOM 808 O O . HIS A 1 106 ? 15.602 24.126 -55.141 1.00 39.00 106 HIS A O 1
ATOM 814 N N . HIS A 1 107 ? 17.614 23.168 -55.421 1.00 39.41 107 HIS A N 1
ATOM 815 C CA . HIS A 1 107 ? 17.122 21.884 -55.890 1.00 39.41 107 HIS A CA 1
ATOM 816 C C . HIS A 1 107 ? 16.708 21.052 -54.674 1.00 39.41 107 HIS A C 1
ATOM 818 O O . HIS A 1 107 ? 17.391 21.110 -53.653 1.00 39.41 107 HIS A O 1
ATOM 824 N N . HIS A 1 108 ? 15.664 20.237 -54.790 1.00 39.81 108 HIS A N 1
ATOM 825 C CA . HIS A 1 108 ? 15.121 19.336 -53.767 1.00 39.81 108 HIS A CA 1
ATOM 826 C C . HIS A 1 108 ? 14.849 17.976 -54.410 1.00 39.81 108 HIS A C 1
ATOM 828 O O . HIS A 1 108 ? 14.104 17.914 -55.381 1.00 39.81 108 HIS A O 1
ATOM 834 N N . ILE A 1 109 ? 15.418 16.882 -53.901 1.00 36.47 109 ILE A N 1
ATOM 835 C CA . ILE A 1 109 ? 15.218 15.529 -54.451 1.00 36.47 109 ILE A CA 1
ATOM 836 C C . ILE A 1 109 ? 14.503 14.654 -53.410 1.00 36.47 109 ILE A C 1
ATOM 838 O O . ILE A 1 109 ? 14.981 14.517 -52.290 1.00 36.47 109 ILE A O 1
ATOM 842 N N . SER A 1 110 ? 13.374 14.041 -53.778 1.00 33.69 110 SER A N 1
ATOM 843 C CA . SER A 1 110 ? 12.546 13.169 -52.933 1.00 33.69 110 SER A CA 1
ATOM 844 C C . SER A 1 110 ? 12.433 11.760 -53.529 1.00 33.69 110 SER A C 1
ATOM 846 O O . SER A 1 110 ? 12.060 11.595 -54.691 1.00 33.69 110 SER A O 1
ATOM 848 N N . GLU A 1 111 ? 12.738 10.721 -52.746 1.00 33.59 111 GLU A N 1
ATOM 849 C CA . GLU A 1 111 ? 12.391 9.336 -53.089 1.00 33.59 111 GLU A CA 1
ATOM 850 C C . GLU A 1 111 ? 10.897 9.095 -52.857 1.00 33.59 111 GLU A C 1
ATOM 852 O O . GLU A 1 111 ? 10.384 9.328 -51.763 1.00 33.59 111 GLU A O 1
ATOM 857 N N . LYS A 1 112 ? 10.188 8.554 -53.855 1.00 25.84 112 LYS A N 1
ATOM 858 C CA . LYS A 1 112 ? 8.853 7.977 -53.624 1.00 25.84 112 LYS A CA 1
ATOM 859 C C . LYS A 1 112 ? 9.016 6.561 -53.054 1.00 25.84 112 LYS A C 1
ATOM 861 O O . LYS A 1 112 ? 8.813 5.580 -53.766 1.00 25.84 112 LYS A O 1
ATOM 866 N N . PHE A 1 113 ? 9.388 6.450 -51.781 1.00 31.44 113 PHE A N 1
ATOM 867 C CA . PHE A 1 113 ? 9.023 5.279 -50.982 1.00 31.44 113 PHE A CA 1
ATOM 868 C C . PHE A 1 113 ? 7.612 5.488 -50.431 1.00 31.44 113 PHE A C 1
ATOM 870 O O . PHE A 1 113 ? 7.200 6.612 -50.143 1.00 31.44 113 PHE A O 1
ATOM 877 N N . ASN A 1 114 ? 6.849 4.402 -50.327 1.00 23.06 114 ASN A N 1
ATOM 878 C CA . ASN A 1 114 ? 5.627 4.387 -49.538 1.00 23.06 114 ASN A CA 1
ATOM 879 C C . ASN A 1 114 ? 5.957 4.915 -48.136 1.00 23.06 114 ASN A C 1
ATOM 881 O O . ASN A 1 114 ? 6.696 4.272 -47.409 1.00 23.06 114 ASN A O 1
ATOM 885 N N . TYR A 1 115 ? 5.433 6.101 -47.835 1.00 27.25 115 TYR A N 1
ATOM 886 C CA . TYR A 1 115 ? 5.289 6.717 -46.524 1.00 27.25 115 TYR A CA 1
ATOM 887 C C . TYR A 1 115 ? 6.507 6.689 -45.554 1.00 27.25 115 TYR A C 1
ATOM 889 O O . TYR A 1 115 ? 6.769 5.703 -44.878 1.00 27.25 115 TYR A O 1
ATOM 897 N N . TYR A 1 116 ? 7.120 7.881 -45.414 1.00 34.31 116 TYR A N 1
ATOM 898 C CA . TYR A 1 116 ? 7.952 8.400 -44.301 1.00 34.31 116 TYR A CA 1
ATOM 899 C C . TYR A 1 116 ? 9.471 8.102 -44.340 1.00 34.31 116 TYR A C 1
ATOM 901 O O . TYR A 1 116 ? 9.950 7.137 -43.760 1.00 34.31 116 TYR A O 1
ATOM 909 N N . GLY A 1 117 ? 10.230 8.971 -45.029 1.00 33.66 117 GLY A N 1
ATOM 910 C CA . GLY A 1 117 ? 11.652 8.787 -45.363 1.00 33.66 117 GLY A CA 1
ATOM 911 C C . GLY A 1 117 ? 12.692 9.556 -44.529 1.00 33.66 117 GLY A C 1
ATOM 912 O O . GLY A 1 117 ? 12.379 10.497 -43.793 1.00 33.66 117 GLY A O 1
ATOM 913 N N . ASN A 1 118 ? 13.952 9.148 -44.724 1.00 36.72 118 ASN A N 1
ATOM 914 C CA . ASN A 1 118 ? 15.181 9.848 -44.336 1.00 36.72 118 ASN A CA 1
ATOM 915 C C . ASN A 1 118 ? 15.217 11.263 -44.950 1.00 36.72 118 ASN A C 1
ATOM 917 O O . ASN A 1 118 ? 14.838 11.434 -46.111 1.00 36.72 118 ASN A O 1
ATOM 921 N N . SER A 1 119 ? 15.737 12.264 -44.225 1.00 36.78 119 SER A N 1
ATOM 922 C CA . SER A 1 119 ? 16.034 13.583 -44.819 1.00 36.78 119 SER A CA 1
ATOM 923 C C . SER A 1 119 ? 17.541 13.788 -44.966 1.00 36.78 119 SER A C 1
ATOM 925 O O . SER A 1 119 ? 18.283 13.794 -43.982 1.00 36.78 119 SER A O 1
ATOM 927 N N . TYR A 1 120 ? 17.979 13.995 -46.205 1.00 40.31 120 TYR A N 1
ATOM 928 C CA . TYR A 1 120 ? 19.348 14.360 -46.560 1.00 40.31 120 TYR A CA 1
ATOM 929 C C . TYR A 1 120 ? 19.424 15.865 -46.819 1.00 40.31 120 TYR A C 1
ATOM 931 O O . TYR A 1 120 ? 18.598 16.397 -47.558 1.00 40.31 120 TYR A O 1
ATOM 939 N N . TRP A 1 121 ? 20.437 16.543 -46.276 1.00 37.22 121 TRP A N 1
ATOM 940 C CA . TRP A 1 121 ? 20.741 17.928 -46.637 1.00 37.22 121 TRP A CA 1
ATOM 941 C C . TRP A 1 121 ? 22.029 17.969 -47.458 1.00 37.22 121 TRP A C 1
ATOM 943 O O . TRP A 1 121 ? 23.073 17.487 -47.017 1.00 37.22 121 TRP A O 1
ATOM 953 N N . TYR A 1 122 ? 21.974 18.567 -48.648 1.00 37.91 122 TYR A N 1
ATOM 954 C CA . TYR A 1 122 ? 23.172 18.949 -49.392 1.00 37.91 122 TYR A CA 1
ATOM 955 C C . TYR A 1 122 ? 23.328 20.463 -49.377 1.00 37.91 122 TYR A C 1
ATOM 957 O O . TYR A 1 122 ? 22.424 21.208 -49.745 1.00 37.91 122 TYR A O 1
ATOM 965 N N . THR A 1 123 ? 24.512 20.924 -48.993 1.00 39.88 123 THR A N 1
ATOM 966 C CA . THR A 1 123 ? 24.955 22.289 -49.264 1.00 39.88 123 THR A CA 1
ATOM 967 C C . THR A 1 123 ? 25.964 22.216 -50.399 1.00 39.88 123 THR A C 1
ATOM 969 O O . THR A 1 123 ? 27.007 21.575 -50.264 1.00 39.88 123 THR A O 1
ATOM 972 N N . ILE A 1 124 ? 25.644 22.840 -51.533 1.00 44.78 124 ILE A N 1
ATOM 973 C CA . ILE A 1 124 ? 26.619 23.065 -52.602 1.00 44.78 124 ILE A CA 1
ATOM 974 C C . ILE A 1 124 ? 27.308 24.381 -52.264 1.00 44.78 124 ILE A C 1
ATOM 976 O O . ILE A 1 124 ? 26.682 25.440 -52.311 1.00 44.78 124 ILE A O 1
ATOM 980 N N . THR A 1 125 ? 28.571 24.321 -51.855 1.00 46.44 125 THR A N 1
ATOM 981 C CA . THR A 1 125 ? 29.359 25.536 -51.638 1.00 46.44 125 THR A CA 1
ATOM 982 C C . THR A 1 125 ? 29.637 26.221 -52.986 1.00 46.44 125 THR A C 1
ATOM 984 O O . THR A 1 125 ? 29.628 25.552 -54.021 1.00 46.44 125 THR A O 1
ATOM 987 N N . PRO A 1 126 ? 29.878 27.547 -53.028 1.00 42.66 126 PRO A N 1
ATOM 988 C CA . PRO A 1 126 ? 30.073 28.287 -54.285 1.00 42.66 126 PRO A CA 1
ATOM 989 C C . PRO A 1 126 ? 31.210 27.768 -55.183 1.00 42.66 126 PRO A C 1
ATOM 991 O O . PRO A 1 126 ? 31.229 28.053 -56.376 1.00 42.66 126 PRO A O 1
ATOM 994 N N . ASP A 1 127 ? 32.147 27.001 -54.624 1.00 56.62 127 ASP A N 1
ATOM 995 C CA . ASP A 1 127 ? 33.245 26.330 -55.332 1.00 56.62 127 ASP A CA 1
ATOM 996 C C . ASP A 1 127 ? 32.843 24.984 -55.976 1.00 56.62 127 ASP A C 1
ATOM 998 O O . ASP A 1 127 ? 33.680 24.298 -56.559 1.00 56.62 127 ASP A O 1
ATOM 1002 N N . GLY A 1 128 ? 31.566 24.598 -55.889 1.00 39.84 128 GLY A N 1
ATOM 1003 C CA . GLY A 1 128 ? 31.035 23.353 -56.442 1.00 39.84 128 GLY A CA 1
ATOM 1004 C C . GLY A 1 128 ? 31.230 22.128 -55.546 1.00 39.84 128 GLY A C 1
ATOM 1005 O O . GLY A 1 128 ? 30.832 21.026 -55.939 1.00 39.84 128 GLY A O 1
ATOM 1006 N N . THR A 1 129 ? 31.794 22.285 -54.343 1.00 41.44 129 THR A N 1
ATOM 1007 C CA . THR A 1 129 ? 31.951 21.175 -53.400 1.00 41.44 129 THR A CA 1
ATOM 1008 C C . THR A 1 129 ? 30.591 20.797 -52.807 1.00 41.44 129 THR A C 1
ATOM 1010 O O . THR A 1 129 ? 29.882 21.610 -52.213 1.00 41.44 129 THR A O 1
ATOM 1013 N N . LYS A 1 130 ? 30.192 19.532 -52.976 1.00 43.88 130 LYS A N 1
ATOM 1014 C CA . LYS A 1 130 ? 28.965 18.994 -52.374 1.00 43.88 130 LYS A CA 1
ATOM 1015 C C . LYS A 1 130 ? 29.269 18.546 -50.952 1.00 43.88 130 LYS A C 1
ATOM 1017 O O . LYS A 1 130 ? 29.922 17.521 -50.762 1.00 43.88 130 LYS A O 1
ATOM 1022 N N . LYS A 1 131 ? 28.782 19.283 -49.956 1.00 39.91 131 LYS A N 1
ATOM 1023 C CA . LYS A 1 131 ? 28.801 18.834 -48.564 1.00 39.91 131 LYS A CA 1
ATOM 1024 C C . LYS A 1 131 ? 27.472 18.145 -48.271 1.00 39.91 131 LYS A C 1
ATOM 1026 O O . LYS A 1 131 ? 26.426 18.789 -48.295 1.00 39.91 131 LYS A O 1
ATOM 1031 N N . ILE A 1 132 ? 27.516 16.830 -48.069 1.00 41.81 132 ILE A N 1
ATOM 1032 C CA . ILE A 1 132 ? 26.358 16.044 -47.638 1.00 41.81 132 ILE A CA 1
ATOM 1033 C C . ILE A 1 132 ? 26.389 16.038 -46.116 1.00 41.81 132 ILE A C 1
ATOM 1035 O O . ILE A 1 132 ? 27.337 15.519 -45.526 1.00 41.81 132 ILE A O 1
ATOM 1039 N N . THR A 1 133 ? 25.372 16.619 -45.492 1.00 39.09 133 THR A N 1
ATOM 1040 C CA . THR A 1 133 ? 25.159 16.469 -44.057 1.00 39.09 133 THR A CA 1
ATOM 1041 C C . THR A 1 133 ? 23.975 15.535 -43.860 1.00 39.09 133 THR A C 1
ATOM 1043 O O . THR A 1 133 ? 22.832 15.852 -44.201 1.00 39.09 133 THR A O 1
ATOM 1046 N N . ILE A 1 134 ? 24.287 14.337 -43.380 1.00 42.78 134 ILE A N 1
ATOM 1047 C CA . ILE A 1 134 ? 23.338 13.257 -43.137 1.00 42.78 134 ILE A CA 1
ATOM 1048 C C . ILE A 1 134 ? 22.860 13.419 -41.695 1.00 42.78 134 ILE A C 1
ATOM 1050 O O . ILE A 1 134 ? 23.654 13.261 -40.774 1.00 42.78 134 ILE A O 1
ATOM 1054 N N . TYR A 1 135 ? 21.599 13.801 -41.498 1.00 43.59 135 TYR A N 1
ATOM 1055 C CA . TYR A 1 135 ? 21.062 14.067 -40.157 1.00 43.59 135 TYR A CA 1
ATOM 1056 C C . TYR A 1 135 ? 20.084 12.995 -39.660 1.00 43.59 135 TYR A C 1
ATOM 1058 O O . TYR A 1 135 ? 19.818 12.957 -38.466 1.00 43.59 135 TYR A O 1
ATOM 1066 N N . LEU A 1 136 ? 19.506 12.172 -40.545 1.00 52.34 136 LEU A N 1
ATOM 1067 C CA . LEU A 1 136 ? 18.278 11.419 -40.255 1.00 52.34 136 LEU A CA 1
ATOM 1068 C C . LEU A 1 136 ? 18.251 10.019 -40.899 1.00 52.34 136 LEU A C 1
ATOM 1070 O O . LEU A 1 136 ? 17.242 9.647 -41.494 1.00 52.34 136 LEU A O 1
ATOM 1074 N N . GLU A 1 137 ? 19.351 9.264 -40.837 1.00 54.81 137 GLU A N 1
ATOM 1075 C CA . GLU A 1 137 ? 19.399 7.880 -41.340 1.00 54.81 137 GLU A CA 1
ATOM 1076 C C . GLU A 1 137 ? 18.955 6.870 -40.281 1.00 54.81 137 GLU A C 1
ATOM 1078 O O . GLU A 1 137 ? 19.393 6.932 -39.138 1.00 54.81 137 GLU A O 1
ATOM 1083 N N . ASN A 1 138 ? 18.129 5.900 -40.678 1.00 50.00 138 ASN A N 1
ATOM 1084 C CA . ASN A 1 138 ? 17.960 4.684 -39.889 1.00 50.00 138 ASN A CA 1
ATOM 1085 C C . ASN A 1 138 ? 19.149 3.739 -40.125 1.00 50.00 138 ASN A C 1
ATOM 1087 O O . ASN A 1 138 ? 19.499 3.458 -41.272 1.00 50.00 138 ASN A O 1
ATOM 1091 N N . ILE A 1 139 ? 19.728 3.207 -39.051 1.00 58.03 139 ILE A N 1
ATOM 1092 C CA . ILE A 1 139 ? 20.818 2.227 -39.076 1.00 58.03 139 ILE A CA 1
ATOM 1093 C C . ILE A 1 139 ? 20.312 0.941 -38.426 1.00 58.03 139 ILE A C 1
ATOM 1095 O O . ILE A 1 139 ? 19.812 0.968 -37.306 1.00 58.03 139 ILE A O 1
ATOM 1099 N N . ALA A 1 140 ? 20.455 -0.188 -39.116 1.00 60.09 140 ALA A N 1
ATOM 1100 C CA . ALA A 1 140 ? 20.144 -1.509 -38.581 1.00 60.09 140 ALA A CA 1
ATOM 1101 C C . ALA A 1 140 ? 21.321 -2.451 -38.856 1.00 60.09 140 ALA A C 1
ATOM 1103 O O . ALA A 1 140 ? 21.536 -2.871 -39.992 1.00 60.09 140 ALA A O 1
ATOM 1104 N N . HIS A 1 141 ? 22.112 -2.744 -37.826 1.00 52.06 141 HIS A N 1
ATOM 1105 C CA . HIS A 1 141 ? 23.162 -3.758 -37.868 1.00 52.06 141 HIS A CA 1
ATOM 1106 C C . HIS A 1 141 ? 22.664 -5.009 -37.156 1.00 52.06 141 HIS A C 1
ATOM 1108 O O . HIS A 1 141 ? 22.188 -4.902 -36.027 1.00 52.06 141 HIS A O 1
ATOM 1114 N N . GLY A 1 142 ? 22.797 -6.163 -37.814 1.00 50.78 142 GLY A N 1
ATOM 1115 C CA . GLY A 1 142 ? 22.396 -7.450 -37.262 1.00 50.78 142 GLY A CA 1
ATOM 1116 C C . GLY A 1 142 ? 21.236 -8.157 -37.933 1.00 50.78 142 GLY A C 1
ATOM 1117 O O . GLY A 1 142 ? 20.557 -7.567 -38.777 1.00 50.78 142 GLY A O 1
ATOM 1118 N N . ASP A 1 143 ? 20.999 -9.414 -37.555 1.00 44.75 143 ASP A N 1
ATOM 1119 C CA . ASP A 1 143 ? 19.948 -10.227 -38.161 1.00 44.75 143 ASP A CA 1
ATOM 1120 C C . ASP A 1 143 ? 18.578 -9.960 -37.508 1.00 44.75 143 ASP A C 1
ATOM 1122 O O . ASP A 1 143 ? 18.431 -9.871 -36.285 1.00 44.75 143 ASP A O 1
ATOM 1126 N N . TYR A 1 144 ? 17.545 -9.893 -38.357 1.00 55.00 144 TYR A N 1
ATOM 1127 C CA . TYR A 1 144 ? 16.119 -9.832 -37.993 1.00 55.00 144 TYR A CA 1
ATOM 1128 C C . TYR A 1 144 ? 15.645 -8.573 -37.238 1.00 55.00 144 TYR A C 1
ATOM 1130 O O . TYR A 1 144 ? 14.653 -8.637 -36.513 1.00 55.00 144 TYR A O 1
ATOM 1138 N N . ASN A 1 145 ? 16.293 -7.422 -37.441 1.00 57.69 145 ASN A N 1
ATOM 1139 C CA . ASN A 1 145 ? 15.795 -6.137 -36.935 1.00 57.69 145 ASN A CA 1
ATOM 1140 C C . ASN A 1 145 ? 14.738 -5.509 -37.854 1.00 57.69 145 ASN A C 1
ATOM 1142 O O . ASN A 1 145 ? 14.869 -5.535 -39.080 1.00 57.69 145 ASN A O 1
ATOM 1146 N N . HIS A 1 146 ? 13.742 -4.860 -37.254 1.00 57.50 146 HIS A N 1
ATOM 1147 C CA . HIS A 1 146 ? 12.802 -3.956 -37.919 1.00 57.50 146 HIS A CA 1
ATOM 1148 C C . HIS A 1 146 ? 13.082 -2.521 -37.463 1.00 57.50 146 HIS A C 1
ATOM 1150 O O . HIS A 1 146 ? 13.057 -2.237 -36.271 1.00 57.50 146 HIS A O 1
ATOM 1156 N N . VAL A 1 147 ? 13.383 -1.605 -38.385 1.00 58.47 147 VAL A N 1
ATOM 1157 C CA . VAL A 1 147 ? 13.646 -0.195 -38.049 1.00 58.47 147 VAL A CA 1
ATOM 1158 C C . VAL A 1 147 ? 12.855 0.707 -38.991 1.00 58.47 147 VAL A C 1
ATOM 1160 O O . VAL A 1 147 ? 13.091 0.713 -40.199 1.00 58.47 147 VAL A O 1
ATOM 1163 N N . GLU A 1 148 ? 11.924 1.480 -38.438 1.00 50.38 148 GLU A N 1
ATOM 1164 C CA . GLU A 1 148 ? 11.039 2.396 -39.166 1.00 50.38 148 GLU A CA 1
ATOM 1165 C C . GLU A 1 148 ? 10.995 3.785 -38.511 1.00 50.38 148 GLU A C 1
ATOM 1167 O O . GLU A 1 148 ? 11.282 3.933 -37.327 1.00 50.38 148 GLU A O 1
ATOM 1172 N N . GLY A 1 149 ? 10.633 4.827 -39.265 1.00 52.91 149 GLY A N 1
ATOM 1173 C CA . GLY A 1 149 ? 10.686 6.219 -38.800 1.00 52.91 149 GLY A CA 1
ATOM 1174 C C . GLY A 1 149 ? 11.972 6.937 -39.228 1.00 52.91 149 GLY A C 1
ATOM 1175 O O . GLY A 1 149 ? 12.417 6.736 -40.356 1.00 52.91 149 GLY A O 1
ATOM 1176 N N . GLN A 1 150 ? 12.552 7.800 -38.389 1.00 47.81 150 GLN A N 1
ATOM 1177 C CA . GLN A 1 150 ? 13.705 8.649 -38.740 1.00 47.81 150 GLN A CA 1
ATOM 1178 C C . GLN A 1 150 ? 14.807 8.603 -37.671 1.00 47.81 150 GLN A C 1
ATOM 1180 O O . GLN A 1 150 ? 14.510 8.691 -36.484 1.00 47.81 150 GLN A O 1
ATOM 1185 N N . ALA A 1 151 ? 16.077 8.567 -38.091 1.00 56.69 151 ALA A N 1
ATOM 1186 C CA . ALA A 1 151 ? 17.260 8.614 -37.215 1.00 56.69 151 ALA A CA 1
ATOM 1187 C C . ALA A 1 151 ? 17.375 7.475 -36.177 1.00 56.69 151 ALA A C 1
ATOM 1189 O O . ALA A 1 151 ? 18.049 7.626 -35.161 1.00 56.69 151 ALA A O 1
ATOM 1190 N N . ASN A 1 152 ? 16.693 6.346 -36.380 1.00 50.81 152 ASN A N 1
ATOM 1191 C CA . ASN A 1 152 ? 16.739 5.230 -35.438 1.00 50.81 152 ASN A CA 1
ATOM 1192 C C . ASN A 1 152 ? 17.984 4.375 -35.669 1.00 50.81 152 ASN A C 1
ATOM 1194 O O . ASN A 1 152 ? 18.257 3.967 -36.795 1.00 50.81 152 ASN A O 1
ATOM 1198 N N . HIS A 1 153 ? 18.715 4.046 -34.610 1.00 67.00 153 HIS A N 1
ATOM 1199 C CA . HIS A 1 153 ? 19.954 3.287 -34.704 1.00 67.00 153 HIS A CA 1
ATOM 1200 C C . HIS A 1 153 ? 19.893 1.998 -33.879 1.00 67.00 153 HIS A C 1
ATOM 1202 O O . HIS A 1 153 ? 19.807 2.032 -32.656 1.00 67.00 153 HIS A O 1
ATOM 1208 N N . CYS A 1 154 ? 19.980 0.852 -34.544 1.00 67.94 154 CYS A N 1
ATOM 1209 C CA . CYS A 1 154 ? 20.106 -0.463 -33.932 1.00 67.94 154 CYS A CA 1
ATOM 1210 C C . CYS A 1 154 ? 21.493 -1.036 -34.242 1.00 67.94 154 CYS A C 1
ATOM 1212 O O . CYS A 1 154 ? 21.829 -1.251 -35.409 1.00 67.94 154 CYS A O 1
ATOM 1214 N N . TYR A 1 155 ? 22.290 -1.282 -33.201 1.00 63.62 155 TYR A N 1
ATOM 1215 C CA . TYR A 1 155 ? 23.655 -1.788 -33.303 1.00 63.62 155 TYR A CA 1
ATOM 1216 C C . TYR A 1 155 ? 23.812 -3.145 -32.620 1.00 63.62 155 TYR A C 1
ATOM 1218 O O . TYR A 1 155 ? 23.443 -3.326 -31.458 1.00 63.62 155 TYR A O 1
ATOM 1226 N N . GLU A 1 156 ? 24.452 -4.078 -33.320 1.00 58.84 156 GLU A N 1
ATOM 1227 C CA . GLU A 1 156 ? 24.942 -5.321 -32.735 1.00 58.84 156 GLU A CA 1
ATOM 1228 C C . GLU A 1 156 ? 26.305 -5.182 -32.061 1.00 58.84 156 GLU A C 1
ATOM 1230 O O . GLU A 1 156 ? 27.107 -4.312 -32.392 1.00 58.84 156 GLU A O 1
ATOM 1235 N N . TYR A 1 157 ? 26.581 -6.121 -31.154 1.00 50.12 157 TYR A N 1
ATOM 1236 C CA . TYR A 1 157 ? 27.765 -6.187 -30.294 1.00 50.12 157 TYR A CA 1
ATOM 1237 C C . TYR A 1 157 ? 29.116 -6.317 -31.027 1.00 50.12 157 TYR A C 1
ATOM 1239 O O . TYR A 1 157 ? 30.167 -6.296 -30.394 1.00 50.12 157 TYR A O 1
ATOM 1247 N N . SER A 1 158 ? 29.150 -6.457 -32.355 1.00 37.44 158 SER A N 1
ATOM 1248 C CA . SER A 1 158 ? 30.377 -6.770 -33.106 1.00 37.44 158 SER A CA 1
ATOM 1249 C C . SER A 1 158 ? 31.371 -5.592 -33.244 1.00 37.44 158 SER A C 1
ATOM 1251 O O . SER A 1 158 ? 32.009 -5.448 -34.290 1.00 37.44 158 SER A O 1
ATOM 1253 N N . TYR A 1 159 ? 31.544 -4.756 -32.214 1.00 30.16 159 TYR A N 1
ATOM 1254 C CA . TYR A 1 159 ? 32.603 -3.740 -32.175 1.00 30.16 159 TYR A CA 1
ATOM 1255 C C . TYR A 1 159 ? 33.326 -3.560 -30.828 1.00 30.16 159 TYR A C 1
ATOM 1257 O O . TYR A 1 159 ? 34.143 -2.647 -30.727 1.00 30.16 159 TYR A O 1
ATOM 1265 N N . ASP A 1 160 ? 33.122 -4.425 -29.825 1.00 29.38 160 ASP A N 1
ATOM 1266 C CA . ASP A 1 160 ? 34.030 -4.462 -28.668 1.00 29.38 160 ASP A CA 1
ATOM 1267 C C . ASP A 1 160 ? 34.243 -5.891 -28.146 1.00 29.38 160 ASP A C 1
ATOM 1269 O O . ASP A 1 160 ? 33.310 -6.610 -27.797 1.00 29.38 160 ASP A O 1
ATOM 1273 N N . SER A 1 161 ? 35.495 -6.340 -28.143 1.00 26.61 161 SER A N 1
ATOM 1274 C CA . SER A 1 161 ? 35.886 -7.736 -27.926 1.00 26.61 161 SER A CA 1
ATOM 1275 C C . SER A 1 161 ? 36.016 -8.141 -26.452 1.00 26.61 161 SER A C 1
ATOM 1277 O O . SER A 1 161 ? 36.521 -9.229 -26.191 1.00 26.61 161 SER A O 1
ATOM 1279 N N . ASN A 1 162 ? 35.619 -7.296 -25.490 1.00 29.11 162 ASN A N 1
ATOM 1280 C CA . ASN A 1 162 ? 36.058 -7.455 -24.093 1.00 29.11 162 ASN A CA 1
ATOM 1281 C C . ASN A 1 162 ? 34.985 -7.399 -22.990 1.00 29.11 162 ASN A C 1
ATOM 1283 O O . ASN A 1 162 ? 35.359 -7.491 -21.825 1.00 29.11 162 ASN A O 1
ATOM 1287 N N . ASN A 1 163 ? 33.686 -7.332 -23.292 1.00 35.09 163 ASN A N 1
ATOM 1288 C CA . ASN A 1 163 ? 32.639 -7.368 -22.261 1.00 35.09 163 ASN A CA 1
ATOM 1289 C C . ASN A 1 163 ? 31.702 -8.572 -22.487 1.00 35.09 163 ASN A C 1
ATOM 1291 O O . ASN A 1 163 ? 30.788 -8.557 -23.303 1.00 35.09 163 ASN A O 1
ATOM 1295 N N . TYR A 1 164 ? 31.966 -9.673 -21.784 1.00 33.78 164 TYR A N 1
ATOM 1296 C CA . TYR A 1 164 ? 31.111 -10.863 -21.787 1.00 33.78 164 TYR A CA 1
ATOM 1297 C C . TYR A 1 164 ? 29.956 -10.646 -20.796 1.00 33.78 164 TYR A C 1
ATOM 1299 O O . TYR A 1 164 ? 30.212 -10.493 -19.605 1.00 33.78 164 TYR A O 1
ATOM 1307 N N . ILE A 1 165 ? 28.700 -10.662 -21.256 1.00 36.69 165 ILE A N 1
ATOM 1308 C CA . ILE A 1 165 ? 27.552 -10.913 -20.368 1.00 36.69 165 ILE A CA 1
ATOM 1309 C C . ILE A 1 165 ? 27.420 -12.432 -20.259 1.00 36.69 165 ILE A C 1
ATOM 1311 O O . ILE A 1 165 ? 27.184 -13.114 -21.260 1.00 36.69 165 ILE A O 1
ATOM 1315 N N . ASP A 1 166 ? 27.641 -12.972 -19.062 1.00 37.28 166 ASP A N 1
ATOM 1316 C CA . ASP A 1 166 ? 27.507 -14.403 -18.813 1.00 37.28 166 ASP A CA 1
ATOM 1317 C C . ASP A 1 166 ? 26.027 -14.786 -18.669 1.00 37.28 166 ASP A C 1
ATOM 1319 O O . ASP A 1 166 ? 25.376 -14.523 -17.662 1.00 37.28 166 ASP A O 1
ATOM 1323 N N . PHE A 1 167 ? 25.492 -15.435 -19.701 1.00 37.09 167 PHE A N 1
ATOM 1324 C CA . PHE A 1 167 ? 24.146 -16.005 -19.695 1.00 37.09 167 PHE A CA 1
ATOM 1325 C C . PHE A 1 167 ? 24.111 -17.447 -19.145 1.00 37.09 167 PHE A C 1
ATOM 1327 O O . PHE A 1 167 ? 23.109 -18.137 -19.331 1.00 37.09 167 PHE A O 1
ATOM 1334 N N . SER A 1 168 ? 25.173 -17.938 -18.489 1.00 37.31 168 SER A N 1
ATOM 1335 C CA . SER A 1 168 ? 25.265 -19.309 -17.953 1.00 37.31 168 SER A CA 1
ATOM 1336 C C . SER A 1 168 ? 24.151 -19.666 -16.959 1.00 37.31 168 SER A C 1
ATOM 1338 O O . SER A 1 168 ? 23.766 -20.835 -16.861 1.00 37.31 168 SER A O 1
ATOM 1340 N N . GLU A 1 169 ? 23.563 -18.674 -16.286 1.00 32.69 169 GLU A N 1
ATOM 1341 C CA . GLU A 1 169 ? 22.427 -18.865 -15.377 1.00 32.69 169 GLU A CA 1
ATOM 1342 C C . GLU A 1 169 ? 21.049 -18.840 -16.065 1.00 32.69 169 GLU A C 1
ATOM 1344 O O . GLU A 1 169 ? 20.037 -19.195 -15.451 1.00 32.69 169 GLU A O 1
ATOM 1349 N N . MET A 1 170 ? 20.969 -18.489 -17.357 1.00 37.72 170 MET A N 1
ATOM 1350 C CA . MET A 1 170 ? 19.732 -18.598 -18.133 1.00 37.72 170 MET A CA 1
ATOM 1351 C C . MET A 1 170 ? 19.423 -20.073 -18.418 1.00 37.72 170 MET A C 1
ATOM 1353 O O . MET A 1 170 ? 19.732 -20.607 -19.481 1.00 37.72 170 MET A O 1
ATOM 1357 N N . LYS A 1 171 ? 18.734 -20.751 -17.493 1.00 33.28 171 LYS A N 1
ATOM 1358 C CA . LYS A 1 171 ? 18.049 -22.021 -17.786 1.00 33.28 171 LYS A CA 1
ATOM 1359 C C . LYS A 1 171 ? 16.841 -21.775 -18.700 1.00 33.28 171 LYS A C 1
ATOM 1361 O O . LYS A 1 171 ? 15.694 -21.945 -18.291 1.00 33.28 171 LYS A O 1
ATOM 1366 N N . THR A 1 172 ? 17.074 -21.391 -19.951 1.00 37.25 172 THR A N 1
ATOM 1367 C CA . THR A 1 172 ? 16.034 -21.368 -20.982 1.00 37.25 172 THR A CA 1
ATOM 1368 C C . THR A 1 172 ? 15.823 -22.797 -21.480 1.00 37.25 172 THR A C 1
ATOM 1370 O O . THR A 1 172 ? 16.681 -23.420 -22.102 1.00 37.25 172 THR A O 1
ATOM 1373 N N . ARG A 1 173 ? 14.665 -23.383 -21.162 1.00 34.34 173 ARG A N 1
ATOM 1374 C CA . ARG A 1 173 ? 14.259 -24.654 -21.771 1.00 34.34 173 ARG A CA 1
ATOM 1375 C C . ARG A 1 173 ? 14.032 -24.417 -23.270 1.00 34.34 173 ARG A C 1
ATOM 1377 O O . ARG A 1 173 ? 13.097 -23.718 -23.635 1.00 34.34 173 ARG A O 1
ATOM 1384 N N . ASN A 1 174 ? 14.851 -25.049 -24.112 1.00 34.56 174 ASN A N 1
ATOM 1385 C CA . ASN A 1 174 ? 14.627 -25.249 -25.552 1.00 34.56 174 ASN A CA 1
ATOM 1386 C C . ASN A 1 174 ? 14.493 -23.997 -26.446 1.00 34.56 174 ASN A C 1
ATOM 1388 O O . ASN A 1 174 ? 13.707 -24.015 -27.392 1.00 34.56 174 ASN A O 1
ATOM 1392 N N . ILE A 1 175 ? 15.303 -22.956 -26.243 1.00 36.88 175 ILE A N 1
ATOM 1393 C CA . ILE A 1 175 ? 15.598 -22.011 -27.335 1.00 36.88 175 ILE A CA 1
ATOM 1394 C C . ILE A 1 175 ? 16.990 -22.380 -27.864 1.00 36.88 175 ILE A C 1
ATOM 1396 O O . ILE A 1 175 ? 17.919 -22.469 -27.058 1.00 36.88 175 ILE A O 1
ATOM 1400 N N . PRO A 1 176 ? 17.161 -22.689 -29.164 1.00 32.94 176 PRO A N 1
ATOM 1401 C CA . PRO A 1 176 ? 18.480 -22.992 -29.704 1.00 32.94 176 PRO A CA 1
ATOM 1402 C C . PRO A 1 176 ? 19.405 -21.809 -29.414 1.00 32.94 176 PRO A C 1
ATOM 1404 O O . PRO A 1 176 ? 19.039 -20.667 -29.675 1.00 32.94 176 PRO A O 1
ATOM 1407 N N . TYR A 1 177 ? 20.583 -22.089 -28.851 1.00 37.09 177 TYR A N 1
ATOM 1408 C CA . TYR A 1 177 ? 21.680 -21.131 -28.709 1.00 37.09 177 TYR A CA 1
ATOM 1409 C C . TYR A 1 177 ? 21.995 -20.541 -30.096 1.00 37.09 177 TYR A C 1
ATOM 1411 O O . TYR A 1 177 ? 22.793 -21.101 -30.850 1.00 37.09 177 TYR A O 1
ATOM 1419 N N . LEU A 1 178 ? 21.349 -19.430 -30.455 1.00 35.44 178 LEU A N 1
ATOM 1420 C CA . LEU A 1 178 ? 21.679 -18.641 -31.635 1.00 35.44 178 LEU A CA 1
ATOM 1421 C C . LEU A 1 178 ? 22.916 -17.829 -31.274 1.00 35.44 178 LEU A C 1
ATOM 1423 O O . LEU A 1 178 ? 22.852 -16.704 -30.796 1.00 35.44 178 LEU A O 1
ATOM 1427 N N . ARG A 1 179 ? 24.069 -18.472 -31.448 1.00 35.47 179 ARG A N 1
ATOM 1428 C CA . ARG A 1 179 ? 25.400 -17.892 -31.250 1.00 35.47 179 ARG A CA 1
ATOM 1429 C C . ARG A 1 179 ? 25.819 -16.985 -32.424 1.00 35.47 179 ARG A C 1
ATOM 1431 O O . ARG A 1 179 ? 27.007 -16.755 -32.617 1.00 35.47 179 ARG A O 1
ATOM 1438 N N . GLU A 1 180 ? 24.853 -16.514 -33.208 1.00 35.62 180 GLU A N 1
ATOM 1439 C CA . GLU A 1 180 ? 25.030 -15.706 -34.412 1.00 35.62 180 GLU A CA 1
ATOM 1440 C C . GLU A 1 180 ? 24.031 -14.542 -34.346 1.00 35.62 180 GLU A C 1
ATOM 1442 O O . GLU A 1 180 ? 22.827 -14.765 -34.448 1.00 35.62 180 GLU A O 1
ATOM 1447 N N . ASN A 1 181 ? 24.546 -13.336 -34.076 1.00 41.94 181 ASN A N 1
ATOM 1448 C CA . ASN A 1 181 ? 24.073 -12.040 -34.586 1.00 41.94 181 ASN A CA 1
ATOM 1449 C C . ASN A 1 181 ? 22.555 -11.871 -34.797 1.00 41.94 181 ASN A C 1
ATOM 1451 O O . ASN A 1 181 ? 22.131 -11.392 -35.838 1.00 41.94 181 ASN A O 1
ATOM 1455 N N . SER A 1 182 ? 21.714 -12.295 -33.853 1.00 43.38 182 SER A N 1
ATOM 1456 C CA . SER A 1 182 ? 20.259 -12.142 -33.957 1.00 43.38 182 SER A CA 1
ATOM 1457 C C . SER A 1 182 ? 19.813 -11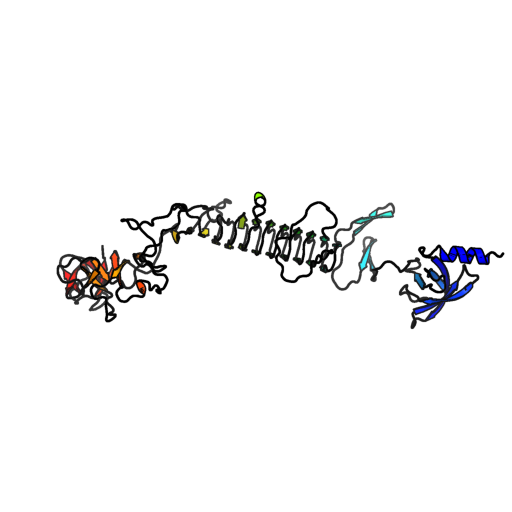.104 -32.946 1.00 43.38 182 SER A C 1
ATOM 1459 O O . SER A 1 182 ? 19.717 -11.394 -31.754 1.00 43.38 182 SER A O 1
ATOM 1461 N N . SER A 1 183 ? 19.566 -9.887 -33.419 1.00 57.72 183 SER A N 1
ATOM 1462 C CA . SER A 1 183 ? 19.214 -8.754 -32.566 1.00 57.72 183 SER A CA 1
ATOM 1463 C C . SER A 1 183 ? 17.705 -8.571 -32.395 1.00 57.72 183 SER A C 1
ATOM 1465 O O . SER A 1 183 ? 17.328 -7.941 -31.425 1.00 57.72 183 SER A O 1
ATOM 1467 N N . LEU A 1 184 ? 16.829 -9.187 -33.207 1.00 67.38 184 LEU A N 1
ATOM 1468 C CA . LEU A 1 184 ? 15.356 -9.257 -33.010 1.00 67.38 184 LEU A CA 1
ATOM 1469 C C . LEU A 1 184 ? 14.690 -7.963 -32.481 1.00 67.38 184 LEU A C 1
ATOM 1471 O O . LEU A 1 184 ? 13.684 -8.024 -31.772 1.00 67.38 184 LEU A O 1
ATOM 1475 N N . ASN A 1 185 ? 15.246 -6.790 -32.788 1.00 72.19 185 ASN A N 1
ATOM 1476 C CA . ASN A 1 185 ? 14.781 -5.526 -32.237 1.00 72.19 185 ASN A CA 1
ATOM 1477 C C . ASN A 1 185 ? 13.823 -4.856 -33.224 1.00 72.19 185 ASN A C 1
ATOM 1479 O O . ASN A 1 185 ? 13.996 -4.943 -34.439 1.00 72.19 185 ASN A O 1
ATOM 1483 N N . SER A 1 186 ? 12.830 -4.147 -32.700 1.00 76.44 186 SER A N 1
ATOM 1484 C CA . SER A 1 186 ? 11.891 -3.336 -33.465 1.00 76.44 186 SER A CA 1
ATOM 1485 C C . SER A 1 186 ? 11.949 -1.896 -32.977 1.00 76.44 186 SER A C 1
ATOM 1487 O O . SER A 1 186 ? 11.534 -1.610 -31.857 1.00 76.44 186 SER A O 1
ATOM 1489 N N . LEU A 1 187 ? 12.471 -0.989 -33.800 1.00 76.94 187 LEU A N 1
ATOM 1490 C CA . LEU A 1 187 ? 12.577 0.435 -33.486 1.00 76.94 187 LEU A CA 1
ATOM 1491 C C . LEU A 1 187 ? 11.621 1.239 -34.371 1.00 76.94 187 LEU A C 1
ATOM 1493 O O . LEU A 1 187 ? 11.699 1.147 -35.595 1.00 76.94 187 LEU A O 1
ATOM 1497 N N . THR A 1 188 ? 10.757 2.055 -33.767 1.00 72.56 188 THR A N 1
ATOM 1498 C CA . THR A 1 188 ? 9.778 2.894 -34.473 1.00 72.56 188 THR A CA 1
ATOM 1499 C C . THR A 1 188 ? 9.804 4.340 -33.958 1.00 72.56 188 THR A C 1
ATOM 1501 O O . THR A 1 188 ? 10.029 4.598 -32.779 1.00 72.56 188 THR A O 1
ATOM 1504 N N . GLY A 1 189 ? 9.571 5.328 -34.824 1.00 69.50 189 GLY A N 1
ATOM 1505 C CA . GLY A 1 189 ? 9.513 6.745 -34.425 1.00 69.50 189 GLY A CA 1
ATOM 1506 C C . GLY A 1 189 ? 10.793 7.529 -34.730 1.00 69.50 189 GLY A C 1
ATOM 1507 O O . GLY A 1 189 ? 11.322 7.400 -35.830 1.00 69.50 189 GLY A O 1
ATOM 1508 N N . PHE A 1 190 ? 11.260 8.395 -33.829 1.00 71.31 190 PHE A N 1
ATOM 1509 C CA . PHE A 1 190 ? 12.323 9.367 -34.109 1.00 71.31 190 PHE A CA 1
ATOM 1510 C C . PHE A 1 190 ? 13.517 9.265 -33.150 1.00 71.31 190 PHE A C 1
ATOM 1512 O O . PHE A 1 190 ? 13.393 9.497 -31.952 1.00 71.31 190 PHE A O 1
ATOM 1519 N N . ASN A 1 191 ? 14.708 9.035 -33.691 1.00 74.12 191 ASN A N 1
ATOM 1520 C CA . ASN A 1 191 ? 15.979 9.070 -32.970 1.00 74.12 191 ASN A CA 1
ATOM 1521 C C . ASN A 1 191 ? 16.059 8.127 -31.756 1.00 74.12 191 ASN A C 1
ATOM 1523 O O . ASN A 1 191 ? 16.553 8.496 -30.692 1.00 74.12 191 ASN A O 1
ATOM 1527 N N . ASN A 1 192 ? 15.555 6.905 -31.900 1.00 78.12 192 ASN A N 1
ATOM 1528 C CA . ASN A 1 192 ? 15.718 5.863 -30.894 1.00 78.12 192 ASN A CA 1
ATOM 1529 C C . ASN A 1 192 ? 17.011 5.080 -31.129 1.00 78.12 192 ASN A C 1
ATOM 1531 O O . ASN A 1 192 ? 17.427 4.878 -32.267 1.00 78.12 192 ASN A O 1
ATOM 1535 N N . THR A 1 193 ? 17.637 4.609 -30.057 1.00 82.44 193 THR A N 1
ATOM 1536 C CA . THR A 1 193 ? 18.883 3.846 -30.100 1.00 82.44 193 THR A CA 1
ATOM 1537 C C . THR A 1 193 ? 18.721 2.519 -29.366 1.00 82.44 193 THR A C 1
ATOM 1539 O O . THR A 1 193 ? 18.253 2.487 -28.231 1.00 82.44 193 THR A O 1
ATOM 1542 N N . SER A 1 194 ? 19.141 1.416 -29.986 1.00 84.00 194 SER A N 1
ATOM 1543 C CA . SER A 1 194 ? 19.330 0.133 -29.308 1.00 84.00 194 SER A CA 1
ATOM 1544 C C . SER A 1 194 ? 20.727 -0.410 -29.576 1.00 84.00 194 SER A C 1
ATOM 1546 O O . SER A 1 194 ? 21.137 -0.499 -30.731 1.00 84.00 194 SER A O 1
ATOM 1548 N N . VAL A 1 195 ? 21.466 -0.766 -28.526 1.00 80.88 195 VAL A N 1
ATOM 1549 C CA . VAL A 1 195 ? 22.840 -1.284 -28.634 1.00 80.88 195 VAL A CA 1
ATOM 1550 C C . VAL A 1 195 ? 22.946 -2.602 -27.890 1.00 80.88 195 VAL A C 1
ATOM 1552 O O . VAL A 1 195 ? 22.656 -2.655 -26.699 1.00 80.88 195 VAL A O 1
ATOM 1555 N N . GLY A 1 196 ? 23.384 -3.665 -28.567 1.00 67.69 196 GLY A N 1
ATOM 1556 C CA . GLY A 1 196 ? 23.689 -4.947 -27.922 1.00 67.69 196 GLY A CA 1
ATOM 1557 C C . GLY A 1 196 ? 22.494 -5.601 -27.217 1.00 67.69 196 GLY A C 1
ATOM 1558 O O . GLY A 1 196 ? 22.694 -6.379 -26.289 1.00 67.69 196 GLY A O 1
ATOM 1559 N N . GLY A 1 197 ? 21.269 -5.245 -27.615 1.00 72.19 197 GLY A N 1
ATOM 1560 C CA . GLY A 1 197 ? 20.031 -5.769 -27.049 1.00 72.19 197 GLY A CA 1
ATOM 1561 C C . GLY A 1 197 ? 19.386 -6.860 -27.903 1.00 72.19 197 GLY A C 1
ATOM 1562 O O . GLY A 1 197 ? 19.692 -6.983 -29.090 1.00 72.19 197 GLY A O 1
ATOM 1563 N N . ILE A 1 198 ? 18.492 -7.640 -27.291 1.00 75.56 198 ILE A N 1
ATOM 1564 C CA . ILE A 1 198 ? 17.785 -8.761 -27.931 1.00 75.56 198 ILE A CA 1
ATOM 1565 C C . ILE A 1 198 ? 16.286 -8.650 -27.644 1.00 75.56 198 ILE A C 1
ATOM 1567 O O . ILE A 1 198 ? 15.885 -8.533 -26.486 1.00 75.56 198 ILE A O 1
ATOM 1571 N N . SER A 1 199 ? 15.450 -8.779 -28.676 1.00 82.25 199 SER A N 1
ATOM 1572 C CA . SER A 1 199 ? 13.983 -8.801 -28.546 1.00 82.25 199 SER A CA 1
ATOM 1573 C C . SER A 1 199 ? 13.393 -7.524 -27.935 1.00 82.25 199 SER A C 1
ATOM 1575 O O . SER A 1 199 ? 12.430 -7.593 -27.173 1.00 82.25 199 SER A O 1
ATOM 1577 N N . ASN A 1 200 ? 13.968 -6.359 -28.235 1.00 85.44 200 ASN A N 1
ATOM 1578 C CA . ASN A 1 200 ? 13.454 -5.081 -27.750 1.00 85.44 200 ASN A CA 1
ATOM 1579 C C . ASN A 1 200 ? 12.479 -4.460 -28.750 1.00 85.44 200 ASN A C 1
ATOM 1581 O O . ASN A 1 200 ? 12.763 -4.400 -29.943 1.00 85.44 200 ASN A O 1
ATOM 1585 N N . HIS A 1 201 ? 11.372 -3.916 -28.262 1.00 89.00 201 HIS A N 1
ATOM 1586 C CA . HIS A 1 201 ? 10.495 -3.022 -29.004 1.00 89.00 201 HIS A CA 1
ATOM 1587 C C . HIS A 1 201 ? 10.638 -1.609 -28.429 1.00 89.00 201 HIS A C 1
ATOM 1589 O O . HIS A 1 201 ? 10.366 -1.373 -27.255 1.00 89.00 201 HIS A O 1
ATOM 1595 N N . ILE A 1 202 ? 11.128 -0.670 -29.237 1.00 90.38 202 ILE A N 1
ATOM 1596 C CA . ILE A 1 202 ? 11.403 0.710 -28.827 1.00 90.38 202 ILE A CA 1
ATOM 1597 C C . ILE A 1 202 ? 10.678 1.645 -29.783 1.00 90.38 202 ILE A C 1
ATOM 1599 O O . ILE A 1 202 ? 10.990 1.709 -30.967 1.00 90.38 202 ILE A O 1
ATOM 1603 N N . SER A 1 203 ? 9.725 2.398 -29.262 1.00 86.56 203 SER A N 1
ATOM 1604 C CA . SER A 1 203 ? 8.873 3.298 -30.025 1.00 86.56 203 SER A CA 1
ATOM 1605 C C . SER A 1 203 ? 8.912 4.718 -29.466 1.00 86.56 203 SER A C 1
ATOM 1607 O O . SER A 1 203 ? 9.246 4.943 -28.303 1.00 86.56 203 SER A O 1
ATOM 1609 N N . GLY A 1 204 ? 8.535 5.704 -30.275 1.00 83.94 204 GLY A N 1
ATOM 1610 C CA . GLY A 1 204 ? 8.473 7.101 -29.843 1.00 83.94 204 GLY A CA 1
ATOM 1611 C C . GLY A 1 204 ? 9.746 7.869 -30.183 1.00 83.94 204 GLY A C 1
ATOM 1612 O O . GLY A 1 204 ? 10.224 7.759 -31.308 1.00 83.94 204 GLY A O 1
ATOM 1613 N N . THR A 1 205 ? 10.246 8.710 -29.275 1.00 83.69 205 THR A N 1
ATOM 1614 C CA . THR A 1 205 ? 11.260 9.725 -29.600 1.00 83.69 205 THR A CA 1
ATOM 1615 C C . THR A 1 205 ? 12.451 9.710 -28.634 1.00 83.69 205 THR A C 1
ATOM 1617 O O . THR A 1 205 ? 12.259 9.793 -27.431 1.00 83.69 205 THR A O 1
ATOM 1620 N N . TRP A 1 206 ? 13.694 9.719 -29.118 1.00 89.75 206 TRP A N 1
ATOM 1621 C CA . TRP A 1 206 ? 14.899 9.847 -28.272 1.00 89.75 206 TRP A CA 1
ATOM 1622 C C . TRP A 1 206 ? 15.088 8.746 -27.215 1.00 89.75 206 TRP A C 1
ATOM 1624 O O . TRP A 1 206 ? 15.776 8.982 -26.226 1.00 89.75 206 TRP A O 1
ATOM 1634 N N . ASN A 1 207 ? 14.489 7.565 -27.370 1.00 90.19 207 ASN A N 1
ATOM 1635 C CA . ASN A 1 207 ? 14.668 6.494 -26.389 1.00 90.19 207 ASN A CA 1
ATOM 1636 C C . ASN A 1 207 ? 15.960 5.715 -26.644 1.00 90.19 207 ASN A C 1
ATOM 1638 O O . ASN A 1 207 ? 16.329 5.482 -27.793 1.00 90.19 207 ASN A O 1
ATOM 1642 N N . THR A 1 208 ? 16.603 5.253 -25.580 1.00 92.12 208 THR A N 1
ATOM 1643 C CA . THR A 1 208 ? 17.847 4.485 -25.631 1.00 92.12 208 THR A CA 1
ATOM 1644 C C . THR A 1 208 ? 17.692 3.192 -24.837 1.00 92.12 208 THR A C 1
ATOM 1646 O O . THR A 1 208 ? 17.261 3.226 -23.688 1.00 92.12 208 THR A O 1
ATOM 1649 N N . SER A 1 209 ? 18.059 2.055 -25.429 1.00 91.31 209 SER A N 1
ATOM 1650 C CA . SER A 1 209 ? 18.124 0.750 -24.760 1.00 91.31 209 SER A CA 1
ATOM 1651 C C . SER A 1 209 ? 19.465 0.071 -25.032 1.00 91.31 209 SER A C 1
ATOM 1653 O O . SER A 1 209 ? 19.746 -0.346 -26.157 1.00 91.31 209 SER A O 1
ATOM 1655 N N . GLU A 1 210 ? 20.302 -0.049 -24.009 1.00 87.31 210 GLU A N 1
ATOM 1656 C CA . GLU A 1 210 ? 21.648 -0.616 -24.106 1.00 87.31 210 GLU A CA 1
ATOM 1657 C C . GLU A 1 210 ? 21.742 -1.932 -23.335 1.00 87.31 210 GLU A C 1
ATOM 1659 O O . GLU A 1 210 ? 21.304 -2.029 -22.189 1.00 87.31 210 GLU A O 1
ATOM 1664 N N . TYR A 1 211 ? 22.325 -2.960 -23.949 1.00 83.31 211 TYR A N 1
ATOM 1665 C CA . TYR A 1 211 ? 22.616 -4.254 -23.318 1.00 83.31 211 TYR A CA 1
ATOM 1666 C C . TYR A 1 211 ? 21.403 -4.874 -22.612 1.00 83.31 211 TYR A C 1
ATOM 1668 O O . TYR A 1 211 ? 21.519 -5.446 -21.530 1.00 83.31 211 TYR A O 1
ATOM 1676 N N . SER A 1 212 ? 20.218 -4.688 -23.196 1.00 85.88 212 SER A N 1
ATOM 1677 C CA . SER A 1 212 ? 18.948 -5.039 -22.564 1.00 85.88 212 SER A CA 1
ATOM 1678 C C . SER A 1 212 ? 18.154 -6.037 -23.399 1.00 85.88 212 SER A C 1
ATOM 1680 O O . SER A 1 212 ? 18.284 -6.077 -24.625 1.00 85.88 212 SER A O 1
ATOM 1682 N N . VAL A 1 213 ? 17.352 -6.865 -22.730 1.00 85.50 213 VAL A N 1
ATOM 1683 C CA . VAL A 1 213 ? 16.650 -8.003 -23.341 1.00 85.50 213 VAL A CA 1
ATOM 1684 C C . VAL A 1 213 ? 15.157 -7.946 -23.047 1.00 85.50 213 VAL A C 1
ATOM 1686 O O . VAL A 1 213 ? 14.770 -7.787 -21.895 1.00 85.50 213 VAL A O 1
ATOM 1689 N N . ALA A 1 214 ? 14.306 -8.159 -24.050 1.00 89.25 214 ALA A N 1
ATOM 1690 C CA . ALA A 1 214 ? 12.850 -8.150 -23.870 1.00 89.25 214 ALA A CA 1
ATOM 1691 C C . ALA A 1 214 ? 12.342 -6.843 -23.224 1.00 89.25 214 ALA A C 1
ATOM 1693 O O . ALA A 1 214 ? 11.623 -6.856 -22.222 1.00 89.25 214 ALA A O 1
ATOM 1694 N N . VAL A 1 215 ? 12.772 -5.706 -23.778 1.00 93.25 215 VAL A N 1
ATOM 1695 C CA . VAL A 1 215 ? 12.316 -4.368 -23.383 1.00 93.25 215 VAL A CA 1
ATOM 1696 C C . VAL A 1 215 ? 11.162 -3.928 -24.274 1.00 93.25 215 VAL A C 1
ATOM 1698 O O . VAL A 1 215 ? 11.303 -3.909 -25.491 1.00 93.25 215 VAL A O 1
ATOM 1701 N N . GLU A 1 216 ? 10.062 -3.492 -23.671 1.00 96.12 216 GLU A N 1
ATOM 1702 C CA . GLU A 1 216 ? 9.019 -2.702 -24.325 1.00 96.12 216 GLU A CA 1
ATOM 1703 C C . GLU A 1 216 ? 9.180 -1.248 -23.874 1.00 96.12 216 GLU A C 1
ATOM 1705 O O . GLU A 1 216 ? 8.987 -0.937 -22.702 1.00 96.12 216 GLU A O 1
ATOM 1710 N N . CYS A 1 217 ? 9.583 -0.359 -24.776 1.00 96.69 217 CYS A N 1
ATOM 1711 C CA . CYS A 1 217 ? 9.835 1.046 -24.483 1.00 96.69 217 CYS A CA 1
ATOM 1712 C C . CYS A 1 217 ? 9.012 1.938 -25.410 1.00 96.69 217 CYS A C 1
ATOM 1714 O O . CYS A 1 217 ? 9.085 1.816 -26.631 1.00 96.69 217 CYS A O 1
ATOM 1716 N N . SER A 1 218 ? 8.282 2.895 -24.846 1.00 95.12 218 SER A N 1
ATOM 1717 C CA . SER A 1 218 ? 7.552 3.912 -25.606 1.00 95.12 218 SER A CA 1
ATOM 1718 C C . SER A 1 218 ? 7.669 5.297 -24.968 1.00 95.12 218 SER A C 1
ATOM 1720 O O . SER A 1 218 ? 8.078 5.447 -23.818 1.00 95.12 218 SER A O 1
ATOM 1722 N N . GLY A 1 219 ? 7.297 6.343 -25.706 1.00 94.00 219 GLY A N 1
ATOM 1723 C CA . GLY A 1 219 ? 7.336 7.720 -25.208 1.00 94.00 219 GLY A CA 1
ATOM 1724 C C . GLY A 1 219 ? 8.609 8.457 -25.614 1.00 94.00 219 GLY A C 1
ATOM 1725 O O . GLY A 1 219 ? 9.028 8.343 -26.764 1.00 94.00 219 GLY A O 1
ATOM 1726 N N . THR A 1 220 ? 9.166 9.289 -24.733 1.00 96.88 220 THR A N 1
ATOM 1727 C CA . THR A 1 220 ? 10.241 10.235 -25.062 1.00 96.88 220 THR A CA 1
ATOM 1728 C C . THR A 1 220 ? 11.424 10.172 -24.093 1.00 96.88 220 THR A C 1
ATOM 1730 O O . THR A 1 220 ? 11.229 10.288 -22.892 1.00 96.88 220 THR A O 1
ATOM 1733 N N . LYS A 1 221 ? 12.662 10.095 -24.600 1.00 97.50 221 LYS A N 1
ATOM 1734 C CA . LYS A 1 221 ? 13.905 10.199 -23.801 1.00 97.50 221 LYS A CA 1
ATOM 1735 C C . LYS A 1 221 ? 14.067 9.168 -22.675 1.00 97.50 221 LYS A C 1
ATOM 1737 O O . LYS A 1 221 ? 14.795 9.402 -21.714 1.00 97.50 221 LYS A O 1
ATOM 1742 N N . ASN A 1 222 ? 13.425 8.010 -22.775 1.00 98.12 222 ASN A N 1
ATOM 1743 C CA . ASN A 1 222 ? 13.645 6.952 -21.795 1.00 98.12 222 ASN A CA 1
ATOM 1744 C C . ASN A 1 222 ? 15.006 6.292 -22.032 1.00 98.12 222 ASN A C 1
ATOM 1746 O O . ASN A 1 222 ? 15.389 6.047 -23.174 1.00 98.12 222 ASN A O 1
ATOM 1750 N N . THR A 1 223 ? 15.728 6.000 -20.955 1.00 98.06 223 THR A N 1
ATOM 1751 C CA . THR A 1 223 ? 17.043 5.355 -20.991 1.00 98.06 223 THR A CA 1
ATOM 1752 C C . THR A 1 223 ? 16.980 4.049 -20.216 1.00 98.06 223 THR A C 1
ATOM 1754 O O . THR A 1 223 ? 16.769 4.053 -19.008 1.00 98.06 223 THR A O 1
ATOM 1757 N N . ILE A 1 224 ? 17.182 2.931 -20.903 1.00 97.31 224 ILE A N 1
ATOM 1758 C CA . ILE A 1 224 ? 17.233 1.592 -20.324 1.00 97.31 224 ILE A CA 1
ATOM 1759 C C . ILE A 1 224 ? 18.633 1.022 -20.555 1.00 97.31 224 ILE A C 1
ATOM 1761 O O . ILE A 1 224 ? 19.149 1.064 -21.668 1.00 97.31 224 ILE A O 1
ATOM 1765 N N . SER A 1 225 ? 19.268 0.488 -19.514 1.00 92.44 225 SER A N 1
ATOM 1766 C CA . SER A 1 225 ? 20.576 -0.159 -19.633 1.00 92.44 225 SER A CA 1
ATOM 1767 C C . SER A 1 225 ? 20.670 -1.421 -18.783 1.00 92.44 225 SER A C 1
ATOM 1769 O O . SER A 1 225 ? 20.155 -1.459 -17.662 1.00 92.44 225 SER A O 1
ATOM 1771 N N . ASN A 1 226 ? 21.347 -2.452 -19.297 1.00 89.62 226 ASN A N 1
ATOM 1772 C CA . ASN A 1 226 ? 21.602 -3.718 -18.596 1.00 89.62 226 ASN A CA 1
ATOM 1773 C C . ASN A 1 226 ? 20.337 -4.315 -17.951 1.00 89.62 226 ASN A C 1
ATOM 1775 O O . ASN A 1 226 ? 20.376 -4.782 -16.816 1.00 89.62 226 ASN A O 1
ATOM 1779 N N . SER A 1 227 ? 19.191 -4.208 -18.622 1.00 92.62 227 SER A N 1
ATOM 1780 C CA . SER A 1 227 ? 17.881 -4.534 -18.050 1.00 92.62 227 SER A CA 1
ATOM 1781 C C . SER A 1 227 ? 17.196 -5.655 -18.824 1.00 92.62 227 SER A C 1
ATOM 1783 O O . SER A 1 227 ? 17.540 -5.932 -19.973 1.00 92.62 227 SER A O 1
ATOM 1785 N N . ARG A 1 228 ? 16.224 -6.333 -18.209 1.00 91.75 228 ARG A N 1
ATOM 1786 C CA . ARG A 1 228 ? 15.476 -7.397 -18.885 1.00 91.75 228 ARG A CA 1
ATOM 1787 C C . ARG A 1 228 ? 14.011 -7.478 -18.492 1.00 91.75 228 ARG A C 1
ATOM 1789 O O . ARG A 1 228 ? 13.678 -7.228 -17.340 1.00 91.75 228 ARG A O 1
ATOM 1796 N N . ASN A 1 229 ? 13.154 -7.923 -19.407 1.00 94.81 229 ASN A N 1
ATOM 1797 C CA . ASN A 1 229 ? 11.723 -8.119 -19.146 1.00 94.81 229 ASN A CA 1
ATOM 1798 C C . ASN A 1 229 ? 11.068 -6.852 -18.559 1.00 94.81 229 ASN A C 1
ATOM 1800 O O . ASN A 1 229 ? 10.412 -6.905 -17.517 1.00 94.81 229 ASN A O 1
ATOM 1804 N N . THR A 1 230 ? 11.304 -5.696 -19.179 1.00 97.31 230 THR A N 1
ATOM 1805 C CA . THR A 1 230 ? 10.828 -4.405 -18.661 1.00 97.31 230 THR A CA 1
ATOM 1806 C C . THR A 1 230 ? 9.820 -3.758 -19.592 1.00 97.31 230 THR A C 1
ATOM 1808 O O . THR A 1 230 ? 10.016 -3.764 -20.807 1.00 97.31 230 THR A O 1
ATOM 1811 N N . TYR A 1 231 ? 8.809 -3.111 -19.016 1.00 98.62 231 TYR A N 1
ATOM 1812 C CA . TYR A 1 231 ? 7.929 -2.185 -19.728 1.00 98.62 231 TYR A CA 1
ATOM 1813 C C . TYR A 1 231 ? 8.206 -0.755 -19.265 1.00 98.62 231 TYR A C 1
ATOM 1815 O O . TYR A 1 231 ? 8.108 -0.463 -18.073 1.00 98.62 231 TYR A O 1
ATOM 1823 N N . VAL A 1 232 ? 8.519 0.140 -20.198 1.00 98.44 232 VAL A N 1
ATOM 1824 C CA . VAL A 1 232 ? 8.819 1.548 -19.930 1.00 98.44 232 VAL A CA 1
ATOM 1825 C C . VAL A 1 232 ? 7.982 2.440 -20.834 1.00 98.44 232 VAL A C 1
ATOM 1827 O O . VAL A 1 232 ? 7.955 2.267 -22.051 1.00 98.44 232 VAL A O 1
ATOM 1830 N N . SER A 1 233 ? 7.290 3.417 -20.253 1.00 98.19 233 SER A N 1
ATOM 1831 C CA . SER A 1 233 ? 6.502 4.379 -21.024 1.00 98.19 233 SER A CA 1
ATOM 1832 C C . SER A 1 233 ? 6.503 5.759 -20.386 1.00 98.19 233 SER A C 1
ATOM 1834 O O . SER A 1 233 ? 6.362 5.899 -19.178 1.00 98.19 233 SER A O 1
ATOM 1836 N N . GLY A 1 234 ? 6.545 6.800 -21.210 1.00 98.00 234 GLY A N 1
ATOM 1837 C CA . GLY A 1 234 ? 6.443 8.187 -20.759 1.00 98.00 234 GLY A CA 1
ATOM 1838 C C . GLY A 1 234 ? 7.706 8.973 -21.074 1.00 98.00 234 GLY A C 1
ATOM 1839 O O . GLY A 1 234 ? 8.229 8.817 -22.174 1.00 98.00 234 GLY A O 1
ATOM 1840 N N . ILE A 1 235 ? 8.146 9.861 -20.185 1.00 98.62 235 ILE A N 1
ATOM 1841 C CA . ILE A 1 235 ? 9.173 10.865 -20.483 1.00 98.62 235 ILE A CA 1
ATOM 1842 C C . ILE A 1 235 ? 10.353 10.754 -19.516 1.00 98.62 235 ILE A C 1
ATOM 1844 O O . ILE A 1 235 ? 10.155 10.762 -18.308 1.00 98.62 235 ILE A O 1
ATOM 1848 N N . ASP A 1 236 ? 11.578 10.722 -20.038 1.00 98.62 236 ASP A N 1
ATOM 1849 C CA . ASP A 1 236 ? 12.810 10.842 -19.242 1.00 98.62 236 ASP A CA 1
ATOM 1850 C C . ASP A 1 236 ? 12.918 9.812 -18.085 1.00 98.62 236 ASP A C 1
ATOM 1852 O O . ASP A 1 236 ? 13.476 10.108 -17.029 1.00 98.62 236 ASP A O 1
ATOM 1856 N N . ASN A 1 237 ? 12.389 8.590 -18.250 1.00 98.75 237 ASN A N 1
ATOM 1857 C CA . ASN A 1 237 ? 12.575 7.525 -17.255 1.00 98.75 237 ASN A CA 1
ATOM 1858 C C . ASN A 1 237 ? 13.943 6.846 -17.421 1.00 98.75 237 ASN A C 1
ATOM 1860 O O . ASN A 1 237 ? 14.416 6.656 -18.545 1.00 98.75 237 ASN A O 1
ATOM 1864 N N . ILE A 1 238 ? 14.561 6.437 -16.311 1.00 98.69 238 ILE A N 1
ATOM 1865 C CA . ILE A 1 238 ? 15.889 5.810 -16.277 1.00 98.69 238 ILE A CA 1
ATOM 1866 C C . ILE A 1 238 ? 15.805 4.444 -15.601 1.00 98.69 238 ILE A C 1
ATOM 1868 O O . ILE A 1 238 ? 15.448 4.348 -14.429 1.00 98.69 238 ILE A O 1
ATOM 1872 N N . LEU A 1 239 ? 16.187 3.394 -16.326 1.00 98.31 239 LEU A N 1
ATOM 1873 C CA . LEU A 1 239 ? 16.329 2.036 -15.813 1.00 98.31 239 LEU A CA 1
ATOM 1874 C C . LEU A 1 239 ? 17.776 1.562 -15.989 1.00 98.31 239 LEU A C 1
ATOM 1876 O O . LEU A 1 239 ? 18.328 1.598 -17.090 1.00 98.31 239 LEU A O 1
ATOM 1880 N N . GLU A 1 240 ? 18.401 1.099 -14.912 1.00 96.31 240 GLU A N 1
ATOM 1881 C CA . GLU A 1 240 ? 19.788 0.623 -14.918 1.00 96.31 240 GLU A CA 1
ATOM 1882 C C . GLU A 1 240 ? 19.925 -0.648 -14.075 1.00 96.31 240 GLU A C 1
ATOM 1884 O O . GLU A 1 240 ? 19.830 -0.596 -12.852 1.00 96.31 240 GLU A O 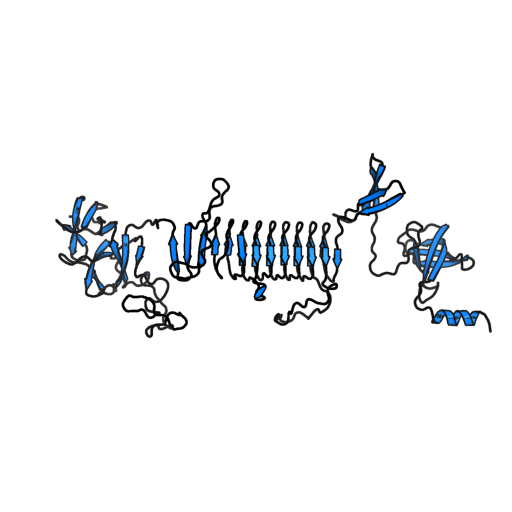1
ATOM 1889 N N . GLY A 1 241 ? 20.151 -1.800 -14.712 1.00 94.56 241 GLY A N 1
ATOM 1890 C CA . GLY A 1 241 ? 20.202 -3.072 -13.986 1.00 94.56 241 GLY A CA 1
ATOM 1891 C C . GLY A 1 241 ? 18.837 -3.468 -13.423 1.00 94.56 241 GLY A C 1
ATOM 1892 O O . GLY A 1 241 ? 18.724 -3.743 -12.234 1.00 94.56 241 GLY A O 1
ATOM 1893 N N . VAL A 1 242 ? 17.783 -3.447 -14.241 1.00 96.88 242 VAL A N 1
ATOM 1894 C CA . VAL A 1 242 ? 16.401 -3.692 -13.794 1.00 96.88 242 VAL A CA 1
ATOM 1895 C C . VAL A 1 242 ? 15.841 -4.946 -14.450 1.00 96.88 242 VAL A C 1
ATOM 1897 O O . VAL A 1 242 ? 16.030 -5.152 -15.648 1.00 96.88 242 VAL A O 1
ATOM 1900 N N . ALA A 1 243 ? 15.155 -5.796 -13.689 1.00 95.56 243 ALA A N 1
ATOM 1901 C CA . ALA A 1 243 ? 14.480 -6.972 -14.225 1.00 95.56 243 ALA A CA 1
ATOM 1902 C C . ALA A 1 243 ? 12.993 -6.997 -13.874 1.00 95.56 243 ALA A C 1
ATOM 1904 O O . ALA A 1 243 ? 12.596 -6.554 -12.799 1.00 95.56 243 ALA A O 1
ATOM 1905 N N . ASP A 1 244 ? 12.176 -7.564 -14.760 1.00 97.56 244 ASP A N 1
ATOM 1906 C CA . ASP A 1 244 ? 10.802 -7.979 -14.445 1.00 97.56 244 ASP A CA 1
ATOM 1907 C C . ASP A 1 244 ? 9.957 -6.829 -13.852 1.00 97.56 244 ASP A C 1
ATOM 1909 O O . ASP A 1 244 ? 9.267 -7.006 -12.850 1.00 97.56 244 ASP A O 1
ATOM 1913 N N . SER A 1 245 ? 10.075 -5.623 -14.421 1.00 98.38 245 SER A N 1
ATOM 1914 C CA . SER A 1 245 ? 9.549 -4.380 -13.833 1.00 98.38 245 SER A CA 1
ATOM 1915 C C . SER A 1 245 ? 8.781 -3.516 -14.836 1.00 98.38 245 SER A C 1
ATOM 1917 O O . SER A 1 245 ? 9.041 -3.543 -16.042 1.00 98.38 245 SER A O 1
ATOM 1919 N N . ILE A 1 246 ? 7.859 -2.703 -14.322 1.00 98.81 246 ILE A N 1
ATOM 1920 C CA . ILE A 1 246 ? 7.087 -1.717 -15.084 1.00 98.81 246 ILE A CA 1
ATOM 1921 C C . ILE A 1 246 ? 7.364 -0.304 -14.566 1.00 98.81 246 ILE A C 1
ATOM 1923 O O . ILE A 1 246 ? 7.280 -0.052 -13.367 1.00 98.81 246 ILE A O 1
ATOM 1927 N N . VAL A 1 247 ? 7.682 0.626 -15.469 1.00 98.75 247 VAL A N 1
ATOM 1928 C CA . VAL A 1 247 ? 7.959 2.031 -15.141 1.00 98.75 247 VAL A CA 1
ATOM 1929 C C . VAL A 1 247 ? 7.192 2.935 -16.097 1.00 98.75 247 VAL A C 1
ATOM 1931 O O . VAL A 1 247 ? 7.432 2.927 -17.304 1.00 98.75 247 VAL A O 1
ATOM 1934 N N . VAL A 1 248 ? 6.245 3.712 -15.576 1.00 98.75 248 VAL A N 1
ATOM 1935 C CA . VAL A 1 248 ? 5.377 4.564 -16.395 1.00 98.75 248 VAL A CA 1
ATOM 1936 C C . VAL A 1 248 ? 5.257 5.965 -15.813 1.00 98.75 248 VAL A C 1
ATOM 1938 O O . VAL A 1 248 ? 4.844 6.142 -14.672 1.00 98.75 248 VAL A O 1
ATOM 1941 N N . GLY A 1 249 ? 5.522 6.979 -16.631 1.00 98.56 249 GLY A N 1
ATOM 1942 C CA . GLY A 1 249 ? 5.336 8.382 -16.268 1.00 98.56 249 GLY A CA 1
ATOM 1943 C C . GLY A 1 249 ? 6.553 9.232 -16.608 1.00 98.56 249 GLY A C 1
ATOM 1944 O O . GLY A 1 249 ? 7.096 9.084 -17.699 1.00 98.56 249 GLY A O 1
ATOM 1945 N N . ILE A 1 250 ? 6.938 10.159 -15.735 1.00 98.75 250 ILE A N 1
ATOM 1946 C CA . ILE A 1 250 ? 7.924 11.204 -16.026 1.00 98.75 250 ILE A CA 1
ATOM 1947 C C . ILE A 1 250 ? 9.074 11.145 -15.012 1.00 98.75 250 ILE A C 1
ATOM 1949 O O . ILE A 1 250 ? 8.827 11.072 -13.816 1.00 98.75 250 ILE A O 1
ATOM 1953 N N . TYR A 1 251 ? 10.331 11.217 -15.448 1.00 98.69 251 TYR A N 1
ATOM 1954 C CA . TYR A 1 251 ? 11.492 11.348 -14.551 1.00 98.69 251 TYR A CA 1
ATOM 1955 C C . TYR A 1 251 ? 11.625 10.250 -13.478 1.00 98.69 251 TYR A C 1
ATOM 1957 O O . TYR A 1 251 ? 12.234 10.489 -12.436 1.00 98.69 251 TYR A O 1
ATOM 1965 N N . ASN A 1 252 ? 11.069 9.053 -13.689 1.00 98.81 252 ASN A N 1
ATOM 1966 C CA . ASN A 1 252 ? 11.222 7.970 -12.718 1.00 98.81 252 ASN A CA 1
ATOM 1967 C C . ASN A 1 252 ? 12.573 7.271 -12.886 1.00 98.81 252 ASN A C 1
ATOM 1969 O O . ASN A 1 252 ? 13.072 7.118 -14.004 1.00 98.81 252 ASN A O 1
ATOM 1973 N N . ILE A 1 253 ? 13.145 6.805 -11.779 1.00 98.75 253 ILE A N 1
ATOM 1974 C CA . ILE A 1 253 ? 14.457 6.160 -11.742 1.00 98.75 253 ILE A CA 1
ATOM 1975 C C . ILE A 1 253 ? 14.340 4.799 -11.053 1.00 98.75 253 ILE A C 1
ATOM 1977 O O . ILE A 1 253 ? 13.960 4.713 -9.893 1.00 98.75 253 ILE A O 1
ATOM 1981 N N . VAL A 1 254 ? 14.728 3.724 -11.735 1.00 98.62 254 VAL A N 1
ATOM 1982 C CA . VAL A 1 254 ? 14.839 2.389 -11.129 1.00 98.62 254 VAL A CA 1
ATOM 1983 C C . VAL A 1 254 ? 16.239 1.849 -11.376 1.00 98.62 254 VAL A C 1
ATOM 1985 O O . VAL A 1 254 ? 16.682 1.771 -12.523 1.00 98.62 254 VAL A O 1
ATOM 1988 N N . LYS A 1 255 ? 16.962 1.499 -10.309 1.00 97.94 255 LYS A N 1
ATOM 1989 C CA . LYS A 1 255 ? 18.349 1.027 -10.413 1.00 97.94 255 LYS A CA 1
ATOM 1990 C C . LYS A 1 255 ? 18.627 -0.171 -9.524 1.00 97.94 255 LYS A C 1
ATOM 1992 O O . LYS A 1 255 ? 18.230 -0.168 -8.365 1.00 97.94 255 LYS A O 1
ATOM 1997 N N . GLY A 1 256 ? 19.348 -1.153 -10.057 1.00 94.00 256 GLY A N 1
ATOM 1998 C CA . GLY A 1 256 ? 19.969 -2.228 -9.284 1.00 94.00 256 GLY A CA 1
ATOM 1999 C C . GLY A 1 256 ? 21.317 -1.829 -8.674 1.00 94.00 256 GLY A C 1
ATOM 2000 O O . GLY A 1 256 ? 21.938 -0.839 -9.076 1.00 94.00 256 GLY A O 1
ATOM 2001 N N . ASP A 1 257 ? 21.802 -2.646 -7.739 1.00 88.19 257 ASP A N 1
ATOM 2002 C CA . ASP A 1 257 ? 23.101 -2.463 -7.094 1.00 88.19 257 ASP A CA 1
ATOM 2003 C C . ASP A 1 257 ? 24.222 -3.065 -7.948 1.00 88.19 257 ASP A C 1
ATOM 2005 O O . ASP A 1 257 ? 24.570 -4.247 -7.853 1.00 88.19 257 ASP A O 1
ATOM 2009 N N . LYS A 1 258 ? 24.847 -2.210 -8.760 1.00 75.62 258 LYS A N 1
ATOM 2010 C CA . LYS A 1 258 ? 25.998 -2.583 -9.594 1.00 75.62 258 LYS A CA 1
ATOM 2011 C C . LYS A 1 258 ? 27.205 -3.083 -8.803 1.00 75.62 258 LYS A C 1
ATOM 2013 O O . LYS A 1 258 ? 28.010 -3.824 -9.358 1.00 75.62 258 LYS A O 1
ATOM 2018 N N . THR A 1 259 ? 27.367 -2.695 -7.536 1.00 80.25 259 THR A N 1
ATOM 2019 C CA . THR A 1 259 ? 28.517 -3.148 -6.731 1.00 80.25 259 THR A CA 1
ATOM 2020 C C . THR A 1 259 ? 28.397 -4.613 -6.330 1.00 80.25 259 THR A C 1
ATOM 2022 O O . THR A 1 259 ? 29.408 -5.266 -6.070 1.00 80.25 259 THR A O 1
ATOM 2025 N N . LYS A 1 260 ? 27.166 -5.131 -6.321 1.00 76.25 260 LYS A N 1
ATOM 2026 C CA . LYS A 1 260 ? 26.837 -6.515 -5.981 1.00 76.25 260 LYS A CA 1
ATOM 2027 C C . LYS A 1 260 ? 26.425 -7.349 -7.192 1.00 76.25 260 LYS A C 1
ATOM 2029 O O . LYS A 1 260 ? 26.019 -8.490 -7.005 1.00 76.25 260 LYS A O 1
ATOM 2034 N N . ASP A 1 261 ? 26.505 -6.778 -8.397 1.00 78.25 261 ASP A N 1
ATOM 2035 C CA . ASP A 1 261 ? 25.961 -7.373 -9.624 1.00 78.25 261 ASP A CA 1
ATOM 2036 C C . ASP A 1 261 ? 24.483 -7.792 -9.460 1.00 78.25 261 ASP A C 1
ATOM 2038 O O . ASP A 1 261 ? 24.028 -8.833 -9.933 1.00 78.25 261 ASP A O 1
ATOM 2042 N N . GLN A 1 262 ? 23.721 -6.984 -8.713 1.00 84.31 262 GLN A N 1
ATOM 2043 C CA . GLN A 1 262 ? 22.337 -7.275 -8.361 1.00 84.31 262 GLN A CA 1
ATOM 2044 C C . GLN A 1 262 ? 21.393 -6.358 -9.134 1.00 84.31 262 GLN A C 1
ATOM 2046 O O . GLN A 1 262 ? 21.439 -5.137 -9.008 1.00 84.31 262 GLN A O 1
ATOM 2051 N N . MET A 1 263 ? 20.492 -6.956 -9.912 1.00 93.00 263 MET A N 1
ATOM 2052 C CA . MET A 1 263 ? 19.408 -6.218 -10.561 1.00 93.00 263 MET A CA 1
ATOM 2053 C C . MET A 1 263 ? 18.311 -5.857 -9.552 1.00 93.00 263 MET A C 1
ATOM 2055 O O . MET A 1 263 ? 18.047 -6.668 -8.670 1.00 93.00 263 MET A O 1
ATOM 2059 N N . ALA A 1 264 ? 17.633 -4.722 -9.743 1.00 96.19 264 ALA A N 1
ATOM 2060 C CA . ALA A 1 264 ? 16.381 -4.398 -9.054 1.00 96.19 264 ALA A CA 1
ATOM 2061 C C . ALA A 1 264 ? 15.207 -5.096 -9.757 1.00 96.19 264 ALA A C 1
ATOM 2063 O O . ALA A 1 264 ? 15.024 -4.925 -10.968 1.00 96.19 264 ALA A O 1
ATOM 2064 N N . LYS A 1 265 ? 14.437 -5.910 -9.035 1.00 97.00 265 LYS A N 1
ATOM 2065 C CA . LYS A 1 265 ? 13.476 -6.861 -9.613 1.00 97.00 265 LYS A CA 1
ATOM 2066 C C . LYS A 1 265 ? 12.052 -6.610 -9.145 1.00 97.00 265 LYS A C 1
ATOM 2068 O O . LYS A 1 265 ? 11.831 -6.205 -8.013 1.00 97.00 265 LYS A O 1
ATOM 2073 N N . TYR A 1 266 ? 11.078 -6.952 -9.986 1.00 98.06 266 TYR A N 1
ATOM 2074 C CA . TYR A 1 266 ? 9.657 -6.995 -9.608 1.00 98.06 266 TYR A CA 1
ATOM 2075 C C . TYR A 1 266 ? 9.070 -5.643 -9.173 1.00 98.06 266 TYR A C 1
ATOM 2077 O O . TYR A 1 266 ? 8.150 -5.600 -8.358 1.00 98.06 266 TYR A O 1
ATOM 2085 N N . ASN A 1 267 ? 9.594 -4.540 -9.708 1.00 98.62 267 ASN A N 1
ATOM 2086 C CA . ASN A 1 267 ? 9.178 -3.196 -9.328 1.00 98.62 267 ASN A CA 1
ATOM 2087 C C . ASN A 1 267 ? 8.065 -2.665 -10.238 1.00 98.62 267 ASN A C 1
ATOM 2089 O O . ASN A 1 267 ? 8.053 -2.899 -11.449 1.00 98.62 267 ASN A O 1
ATOM 2093 N N . ALA A 1 268 ? 7.153 -1.892 -9.656 1.00 98.81 268 ALA A N 1
ATOM 2094 C CA . ALA A 1 268 ? 6.101 -1.187 -10.369 1.00 98.81 268 ALA A CA 1
ATOM 2095 C C . ALA A 1 268 ? 6.110 0.295 -9.977 1.00 98.81 268 ALA A C 1
ATOM 2097 O O . ALA A 1 268 ? 5.802 0.642 -8.838 1.00 98.81 268 ALA A O 1
ATOM 2098 N N . VAL A 1 269 ? 6.485 1.168 -10.914 1.00 98.88 269 VAL A N 1
ATOM 2099 C CA . VAL A 1 269 ? 6.690 2.599 -10.657 1.00 98.88 269 VAL A CA 1
ATOM 2100 C C . VAL A 1 269 ? 5.808 3.444 -11.570 1.00 98.88 269 VAL A C 1
ATOM 2102 O O . VAL A 1 269 ? 5.874 3.310 -12.792 1.00 98.88 269 VAL A O 1
ATOM 2105 N N . PHE A 1 270 ? 4.986 4.316 -10.985 1.00 98.81 270 PHE A N 1
ATOM 2106 C CA . PHE A 1 270 ? 3.993 5.119 -11.702 1.00 98.81 270 PHE A CA 1
ATOM 2107 C C . PHE A 1 270 ? 4.006 6.594 -11.285 1.00 98.81 270 PHE A C 1
ATOM 2109 O O . PHE A 1 270 ? 3.893 6.912 -10.108 1.00 98.81 270 PHE A O 1
ATOM 2116 N N . GLY A 1 271 ? 4.008 7.517 -12.243 1.00 98.56 271 GLY A N 1
ATOM 2117 C CA . GLY A 1 271 ? 3.868 8.952 -11.967 1.00 98.56 271 GLY A CA 1
ATOM 2118 C C . GLY A 1 271 ? 5.147 9.731 -12.240 1.00 98.56 271 GLY A C 1
ATOM 2119 O O . GLY A 1 271 ? 5.768 9.508 -13.273 1.00 98.56 271 GLY A O 1
ATOM 2120 N N . GLU A 1 272 ? 5.504 10.682 -11.385 1.00 98.50 272 GLU A N 1
ATOM 2121 C CA . GLU A 1 272 ? 6.574 11.645 -11.650 1.00 98.50 272 GLU A CA 1
ATOM 2122 C C . GLU A 1 272 ? 7.677 11.636 -10.584 1.00 98.50 272 GLU A C 1
ATOM 2124 O O . GLU A 1 272 ? 7.395 11.677 -9.394 1.00 98.50 272 GLU A O 1
ATOM 2129 N N . GLN A 1 273 ? 8.945 11.640 -10.998 1.00 98.12 273 GLN A N 1
ATOM 2130 C CA . GLN A 1 273 ? 10.094 11.807 -10.092 1.00 98.12 273 GLN A CA 1
ATOM 2131 C C . GLN A 1 273 ? 10.124 10.798 -8.937 1.00 98.12 273 GLN A C 1
ATOM 2133 O O . GLN A 1 273 ? 10.512 11.135 -7.823 1.00 98.12 273 GLN A O 1
ATOM 2138 N N . ASN A 1 274 ? 9.705 9.558 -9.189 1.00 98.62 274 ASN A N 1
ATOM 2139 C CA . ASN A 1 274 ? 9.812 8.493 -8.200 1.00 98.62 274 ASN A CA 1
ATOM 2140 C C . ASN A 1 274 ? 11.098 7.690 -8.393 1.00 98.62 274 ASN A C 1
ATOM 2142 O O . ASN A 1 274 ? 11.539 7.491 -9.529 1.00 98.62 274 ASN A O 1
ATOM 2146 N N . ASP A 1 275 ? 11.657 7.166 -7.305 1.00 98.31 275 ASP A N 1
ATOM 2147 C CA . ASP A 1 275 ? 12.857 6.343 -7.347 1.00 98.31 275 ASP A CA 1
ATOM 2148 C C . ASP A 1 275 ? 12.766 5.031 -6.554 1.00 98.31 275 ASP A C 1
ATOM 2150 O O . ASP A 1 275 ? 12.191 4.938 -5.468 1.00 98.31 275 ASP A O 1
ATOM 2154 N N . VAL A 1 276 ? 13.357 3.988 -7.141 1.00 98.50 276 VAL A N 1
ATOM 2155 C CA . VAL A 1 276 ? 13.609 2.689 -6.510 1.00 98.50 276 VAL A CA 1
ATOM 2156 C C . VAL A 1 276 ? 15.074 2.343 -6.739 1.00 98.50 276 VAL A C 1
ATOM 2158 O O . VAL A 1 276 ? 15.489 2.048 -7.863 1.00 98.50 276 VAL A O 1
ATOM 2161 N N . LEU A 1 277 ? 15.873 2.405 -5.675 1.00 97.06 277 LEU A N 1
ATOM 2162 C CA . LEU A 1 277 ? 17.322 2.234 -5.740 1.00 97.06 277 LEU A CA 1
ATOM 2163 C C . LEU A 1 277 ? 17.748 1.023 -4.911 1.00 97.06 277 LEU A C 1
ATOM 2165 O O . LEU A 1 277 ? 17.780 1.087 -3.687 1.00 97.06 277 LEU A O 1
ATOM 2169 N N . ASN A 1 278 ? 18.149 -0.046 -5.597 1.00 95.50 278 ASN A N 1
ATOM 2170 C CA . ASN A 1 278 ? 18.655 -1.299 -5.032 1.00 95.50 278 ASN A CA 1
ATOM 2171 C C . ASN A 1 278 ? 17.618 -2.131 -4.260 1.00 95.50 278 ASN A C 1
ATOM 2173 O O . ASN A 1 278 ? 18.019 -2.973 -3.459 1.00 95.50 278 ASN A O 1
ATOM 2177 N N . TYR A 1 279 ? 16.325 -1.901 -4.503 1.00 96.88 279 TYR A N 1
ATOM 2178 C CA . TYR A 1 279 ? 15.238 -2.638 -3.859 1.00 96.88 279 TYR A CA 1
ATOM 2179 C C . TYR A 1 279 ? 14.418 -3.458 -4.857 1.00 96.88 279 TYR A C 1
ATOM 2181 O O . TYR A 1 279 ? 14.265 -3.085 -6.029 1.00 96.88 279 TYR A O 1
ATOM 2189 N N . ASP A 1 280 ? 13.883 -4.565 -4.354 1.00 97.31 280 ASP A N 1
ATOM 2190 C CA . ASP A 1 280 ? 13.058 -5.519 -5.083 1.00 97.31 280 ASP A CA 1
ATOM 2191 C C . ASP A 1 280 ? 11.597 -5.467 -4.606 1.00 97.31 280 ASP A C 1
ATOM 2193 O O . ASP A 1 280 ? 11.305 -5.266 -3.429 1.00 97.31 280 ASP A O 1
ATOM 2197 N N . GLY A 1 281 ? 10.650 -5.719 -5.509 1.00 98.00 281 GLY A N 1
ATOM 2198 C CA . GLY A 1 281 ? 9.238 -5.905 -5.166 1.00 98.00 281 GLY A CA 1
ATOM 2199 C C . GLY A 1 281 ? 8.497 -4.633 -4.747 1.00 98.00 281 GLY A C 1
ATOM 2200 O O . GLY A 1 281 ? 7.462 -4.734 -4.088 1.00 98.00 281 GLY A O 1
ATOM 2201 N N . CYS A 1 282 ? 9.006 -3.448 -5.083 1.00 98.62 282 CYS A N 1
ATOM 2202 C CA . CYS A 1 282 ? 8.408 -2.182 -4.673 1.00 98.62 282 CYS A CA 1
ATOM 2203 C C . CYS A 1 282 ? 7.244 -1.759 -5.583 1.00 98.62 282 CYS A C 1
ATOM 2205 O O . CYS A 1 282 ? 7.317 -1.863 -6.810 1.00 98.62 282 CYS A O 1
ATOM 2207 N N . LEU A 1 283 ? 6.204 -1.172 -4.984 1.00 98.81 283 LEU A N 1
ATOM 2208 C CA . LEU A 1 283 ? 5.169 -0.408 -5.686 1.00 98.81 283 LEU A CA 1
ATOM 2209 C C . LEU A 1 283 ? 5.302 1.070 -5.312 1.00 98.81 283 LEU A C 1
ATOM 2211 O O . LEU A 1 283 ? 4.977 1.453 -4.190 1.00 98.81 283 LEU A O 1
ATOM 2215 N N . VAL A 1 284 ? 5.747 1.911 -6.244 1.00 98.88 284 VAL A N 1
ATOM 2216 C CA . VAL A 1 284 ? 5.924 3.349 -5.997 1.00 98.88 284 VAL A CA 1
ATOM 2217 C C . VAL A 1 284 ? 5.035 4.156 -6.933 1.00 98.88 284 VAL A C 1
ATOM 2219 O O . VAL A 1 284 ? 5.123 4.002 -8.149 1.00 98.88 284 VAL A O 1
ATOM 2222 N N . ALA A 1 285 ? 4.158 5.004 -6.392 1.00 98.75 285 ALA A N 1
ATOM 2223 C CA . ALA A 1 285 ? 3.227 5.775 -7.210 1.00 98.75 285 ALA A CA 1
ATOM 2224 C C . ALA A 1 285 ? 2.998 7.219 -6.740 1.00 98.75 285 ALA A C 1
ATOM 2226 O O . ALA A 1 285 ? 2.884 7.494 -5.553 1.00 98.75 285 ALA A O 1
ATOM 2227 N N . GLY A 1 286 ? 2.815 8.142 -7.681 1.00 98.38 286 GLY A N 1
ATOM 2228 C CA . GLY A 1 286 ? 2.559 9.555 -7.391 1.00 98.38 286 GLY A CA 1
ATOM 2229 C C . GLY A 1 286 ? 3.752 10.421 -7.765 1.00 98.38 286 GLY A C 1
ATOM 2230 O O . GLY A 1 286 ? 4.289 10.241 -8.857 1.00 98.38 286 GLY A O 1
ATOM 2231 N N . THR A 1 287 ? 4.136 11.363 -6.904 1.00 97.81 287 THR A N 1
ATOM 2232 C CA . THR A 1 287 ? 5.183 12.344 -7.220 1.00 97.81 287 THR A CA 1
ATOM 2233 C C . THR A 1 287 ? 6.261 12.390 -6.138 1.00 97.81 287 THR A C 1
ATOM 2235 O O . THR A 1 287 ? 5.923 12.490 -4.959 1.00 97.81 287 THR A O 1
ATOM 2238 N N . TRP A 1 288 ? 7.541 12.391 -6.521 1.00 97.81 288 TRP A N 1
ATOM 2239 C CA . TRP A 1 288 ? 8.682 12.568 -5.605 1.00 97.81 288 TRP A CA 1
ATOM 2240 C C . TRP A 1 288 ? 8.831 11.486 -4.522 1.00 97.81 288 TRP A C 1
ATOM 2242 O O . TRP A 1 288 ? 9.285 11.775 -3.419 1.00 97.81 288 TRP A O 1
ATOM 2252 N N . ASN A 1 289 ? 8.419 10.245 -4.779 1.00 98.38 289 ASN A N 1
ATOM 2253 C CA . ASN A 1 289 ? 8.519 9.184 -3.775 1.00 98.38 289 ASN A CA 1
ATOM 2254 C C . ASN A 1 289 ? 9.751 8.300 -3.975 1.00 98.38 289 ASN A C 1
ATOM 2256 O O . ASN A 1 289 ? 10.034 7.881 -5.093 1.00 98.38 289 ASN A O 1
ATOM 2260 N N . SER A 1 290 ? 10.397 7.924 -2.870 1.00 98.12 290 SER A N 1
ATOM 2261 C CA . SER A 1 290 ? 11.547 7.014 -2.858 1.00 98.12 290 SER A CA 1
ATOM 2262 C C . SER A 1 290 ? 11.239 5.768 -2.035 1.00 98.12 290 SER A C 1
ATOM 2264 O O . SER A 1 290 ? 10.796 5.883 -0.886 1.00 98.12 290 SER A O 1
ATOM 2266 N N . ALA A 1 291 ? 11.504 4.585 -2.590 1.00 98.19 291 ALA A N 1
ATOM 2267 C CA . ALA A 1 291 ? 11.480 3.348 -1.815 1.00 98.19 291 ALA A CA 1
ATOM 2268 C C . ALA A 1 291 ? 12.684 3.264 -0.856 1.00 98.19 291 ALA A C 1
ATOM 2270 O O . ALA A 1 291 ? 13.791 3.693 -1.183 1.00 98.19 291 ALA A O 1
ATOM 2271 N N . THR A 1 292 ? 12.473 2.693 0.330 1.00 97.44 292 THR A N 1
ATOM 2272 C CA . THR A 1 292 ? 13.476 2.552 1.401 1.00 97.44 292 THR A CA 1
ATOM 2273 C C . THR A 1 292 ? 13.662 1.118 1.896 1.00 97.44 292 THR A C 1
ATOM 2275 O O . THR A 1 292 ? 14.480 0.895 2.788 1.00 97.44 292 THR A O 1
ATOM 2278 N N . ALA A 1 293 ? 12.918 0.155 1.349 1.00 97.38 293 ALA A N 1
ATOM 2279 C CA . ALA A 1 293 ? 13.016 -1.261 1.684 1.00 97.38 293 ALA A CA 1
ATOM 2280 C C . ALA A 1 293 ? 12.473 -2.141 0.546 1.00 97.38 293 ALA A C 1
ATOM 2282 O O . ALA A 1 293 ? 11.634 -1.695 -0.244 1.00 97.38 293 ALA A O 1
ATOM 2283 N N . ASP A 1 294 ? 12.900 -3.405 0.517 1.00 96.94 294 ASP A N 1
ATOM 2284 C CA . ASP A 1 294 ? 12.295 -4.427 -0.339 1.00 96.94 294 ASP A CA 1
ATOM 2285 C C . ASP A 1 294 ? 10.813 -4.619 0.012 1.00 96.94 294 ASP A C 1
ATOM 2287 O O . ASP A 1 294 ? 10.410 -4.498 1.169 1.00 96.94 294 ASP A O 1
ATOM 2291 N N . TYR A 1 295 ? 9.997 -4.948 -0.988 1.00 97.75 295 TYR A N 1
ATOM 2292 C CA . TYR A 1 295 ? 8.557 -5.215 -0.874 1.00 97.75 295 TYR A CA 1
ATOM 2293 C C . TYR A 1 295 ? 7.712 -4.041 -0.347 1.00 97.75 295 TYR A C 1
ATOM 2295 O O . TYR A 1 295 ? 6.565 -4.228 0.064 1.00 97.75 295 TYR A O 1
ATOM 2303 N N . GLN A 1 296 ? 8.255 -2.822 -0.359 1.00 98.50 296 GLN A N 1
ATOM 2304 C CA . GLN A 1 296 ? 7.561 -1.632 0.122 1.00 98.50 296 GLN A CA 1
ATOM 2305 C C . GLN A 1 296 ? 6.565 -1.070 -0.904 1.00 98.50 296 GLN A C 1
ATOM 2307 O O . GLN A 1 296 ? 6.830 -1.012 -2.105 1.00 98.50 296 GLN A O 1
ATOM 2312 N N . THR A 1 297 ? 5.437 -0.555 -0.416 1.00 98.81 297 THR A N 1
ATOM 2313 C CA . THR A 1 297 ? 4.549 0.327 -1.180 1.00 98.81 297 THR A CA 1
ATOM 2314 C C . THR A 1 297 ? 4.691 1.781 -0.716 1.00 98.81 297 THR A C 1
ATOM 2316 O O . THR A 1 297 ? 4.471 2.079 0.458 1.00 98.81 297 THR A O 1
ATOM 2319 N N . VAL A 1 298 ? 5.003 2.705 -1.628 1.00 98.81 298 VAL A N 1
ATOM 2320 C CA . VAL A 1 298 ? 5.067 4.151 -1.350 1.00 98.81 298 VAL A CA 1
ATOM 2321 C C . VAL A 1 298 ? 4.159 4.897 -2.316 1.00 98.81 298 VAL A C 1
ATOM 2323 O O . VAL A 1 298 ? 4.307 4.773 -3.528 1.00 98.81 298 VAL A O 1
ATOM 2326 N N . ILE A 1 299 ? 3.207 5.671 -1.796 1.00 98.69 299 ILE A N 1
ATOM 2327 C CA . ILE A 1 299 ? 2.254 6.412 -2.629 1.00 98.69 299 ILE A CA 1
ATOM 2328 C C . ILE A 1 299 ? 2.095 7.865 -2.189 1.00 98.69 299 ILE A C 1
ATOM 2330 O O . ILE A 1 299 ? 2.339 8.185 -1.032 1.00 98.69 299 ILE A O 1
ATOM 2334 N N . GLY A 1 300 ? 1.591 8.727 -3.072 1.00 98.19 300 GLY A N 1
ATOM 2335 C CA . GLY A 1 300 ? 1.232 10.109 -2.739 1.00 98.19 300 GLY A CA 1
ATOM 2336 C C . GLY A 1 300 ? 2.282 11.110 -3.208 1.00 98.19 300 GLY A C 1
ATOM 2337 O O . GLY A 1 300 ? 2.812 10.963 -4.308 1.00 98.19 300 GLY A O 1
ATOM 2338 N N . ILE A 1 301 ? 2.545 12.150 -2.415 1.00 97.81 301 ILE A N 1
ATOM 2339 C CA . ILE A 1 301 ? 3.509 13.203 -2.766 1.00 97.81 301 ILE A CA 1
ATOM 2340 C C . ILE A 1 301 ? 4.612 13.258 -1.713 1.00 97.81 301 ILE A C 1
ATOM 2342 O O . ILE A 1 301 ? 4.316 13.415 -0.528 1.00 97.81 301 ILE A O 1
ATOM 2346 N N . ASN A 1 302 ? 5.864 13.154 -2.160 1.00 97.50 302 ASN A N 1
ATOM 2347 C CA . ASN A 1 302 ? 7.088 13.340 -1.380 1.00 97.50 302 ASN A CA 1
ATOM 2348 C C . ASN A 1 302 ? 7.042 12.701 0.017 1.00 97.50 302 ASN A C 1
ATOM 2350 O O . ASN A 1 302 ? 7.210 13.372 1.045 1.00 97.50 302 ASN A O 1
ATOM 2354 N N . ALA A 1 303 ? 6.751 11.397 0.053 1.00 97.75 303 ALA A N 1
ATOM 2355 C CA . ALA A 1 303 ? 6.725 10.637 1.292 1.00 97.75 303 ALA A CA 1
ATOM 2356 C C . ALA A 1 303 ? 8.066 10.736 2.032 1.00 97.75 303 ALA A C 1
ATOM 2358 O O . ALA A 1 303 ? 9.141 10.747 1.427 1.00 97.75 303 ALA A O 1
ATOM 2359 N N . LYS A 1 304 ? 8.019 10.775 3.367 1.00 95.94 304 LYS A N 1
ATOM 2360 C CA . LYS A 1 304 ? 9.235 10.767 4.183 1.00 95.94 304 LYS A CA 1
ATOM 2361 C C . LYS A 1 304 ? 9.981 9.448 4.009 1.00 95.94 304 LYS A C 1
ATOM 2363 O O . LYS A 1 304 ? 9.410 8.393 4.283 1.00 95.94 304 LYS A O 1
ATOM 2368 N N . SER A 1 305 ? 11.249 9.522 3.598 1.00 94.62 305 SER A N 1
ATOM 2369 C CA . SER A 1 305 ? 12.156 8.377 3.430 1.00 94.62 305 SER A CA 1
ATOM 2370 C C . SER A 1 305 ? 12.542 7.788 4.791 1.00 94.62 305 SER A C 1
ATOM 2372 O O . SER A 1 305 ? 13.635 8.010 5.313 1.00 94.62 305 SER A O 1
ATOM 2374 N N . THR A 1 306 ? 11.609 7.066 5.402 1.00 93.25 306 THR A N 1
ATOM 2375 C CA . THR A 1 306 ? 11.808 6.345 6.659 1.00 93.25 306 THR A CA 1
ATOM 2376 C C . THR A 1 306 ? 12.313 4.935 6.347 1.00 93.25 306 THR A C 1
ATOM 2378 O O . THR A 1 306 ? 11.620 4.173 5.674 1.00 93.25 306 THR A O 1
ATOM 2381 N N . TYR A 1 307 ? 13.513 4.586 6.819 1.00 94.88 307 TYR A N 1
ATOM 2382 C CA . TYR A 1 307 ? 14.104 3.251 6.628 1.00 94.88 307 TYR A CA 1
ATOM 2383 C C . TYR A 1 307 ? 13.633 2.256 7.689 1.00 94.88 307 TYR A C 1
ATOM 2385 O O . TYR A 1 307 ? 13.325 1.116 7.362 1.00 94.88 307 TYR A O 1
ATOM 2393 N N . GLU A 1 308 ? 13.522 2.710 8.938 1.00 94.56 308 GLU A N 1
ATOM 2394 C CA . GLU A 1 308 ? 13.086 1.906 10.079 1.00 94.56 308 GLU A CA 1
ATOM 2395 C C . GLU A 1 308 ? 12.063 2.677 10.926 1.00 94.56 308 GLU A C 1
ATOM 2397 O O . GLU A 1 308 ? 12.144 3.903 11.066 1.00 94.56 308 GLU A O 1
ATOM 2402 N N . SER A 1 309 ? 11.083 1.954 11.466 1.00 93.81 309 SER A N 1
ATOM 2403 C CA . SER A 1 309 ? 10.082 2.449 12.409 1.00 93.81 309 SER A CA 1
ATOM 2404 C C . SER A 1 309 ? 10.662 2.605 13.820 1.00 93.81 309 SER A C 1
ATOM 2406 O O . SER A 1 309 ? 11.817 2.269 14.083 1.00 93.81 309 SER A O 1
ATOM 2408 N N . SER A 1 310 ? 9.847 3.087 14.766 1.00 90.88 310 SER A N 1
ATOM 2409 C CA . SER A 1 310 ? 10.234 3.128 16.187 1.00 90.88 310 SER A CA 1
ATOM 2410 C C . SER A 1 310 ? 10.528 1.748 16.778 1.00 90.88 310 SER A C 1
ATOM 2412 O O . SER A 1 310 ? 11.204 1.666 17.799 1.00 90.88 310 SER A O 1
ATOM 2414 N N . GLU A 1 311 ? 10.035 0.686 16.137 1.00 90.69 311 GLU A N 1
ATOM 2415 C CA . GLU A 1 311 ? 10.237 -0.705 16.541 1.00 90.69 311 GLU A CA 1
ATOM 2416 C C . GLU A 1 311 ? 11.423 -1.362 15.809 1.00 90.69 311 GLU A C 1
ATOM 2418 O O . GLU A 1 311 ? 11.565 -2.582 15.847 1.00 90.69 311 GLU A O 1
ATOM 2423 N N . ASN A 1 312 ? 12.280 -0.573 15.141 1.00 91.44 312 ASN A N 1
ATOM 2424 C CA . ASN A 1 312 ? 13.403 -1.042 14.312 1.00 91.44 312 ASN A CA 1
ATOM 2425 C C . ASN A 1 312 ? 12.974 -2.005 13.189 1.00 91.44 312 ASN A C 1
ATOM 2427 O O . ASN A 1 312 ? 13.712 -2.914 12.811 1.00 91.44 312 ASN A O 1
ATOM 2431 N N . ALA A 1 313 ? 11.763 -1.824 12.662 1.00 92.50 313 ALA A N 1
ATOM 2432 C CA . ALA A 1 313 ? 11.249 -2.594 11.539 1.00 92.50 313 ALA A CA 1
ATOM 2433 C C . ALA A 1 313 ? 11.232 -1.742 10.273 1.00 92.50 313 ALA A C 1
ATOM 2435 O O . ALA A 1 313 ? 10.886 -0.562 10.320 1.00 92.50 313 ALA A O 1
ATOM 2436 N N . SER A 1 314 ? 11.554 -2.336 9.125 1.00 96.38 314 SER A N 1
ATOM 2437 C CA . SER A 1 314 ? 11.423 -1.641 7.844 1.00 96.38 314 SER A CA 1
ATOM 2438 C C . SER A 1 314 ? 9.980 -1.187 7.594 1.00 96.38 314 SER A C 1
ATOM 2440 O O . SER A 1 314 ? 9.021 -1.765 8.115 1.00 96.38 314 SER A O 1
ATOM 2442 N N . ILE A 1 315 ? 9.807 -0.147 6.781 1.00 97.62 315 ILE A N 1
ATOM 2443 C CA . ILE A 1 315 ? 8.478 0.375 6.444 1.00 97.62 315 ILE A CA 1
ATOM 2444 C C . ILE A 1 315 ? 7.897 -0.400 5.260 1.00 97.62 315 ILE A C 1
ATOM 2446 O O . ILE A 1 315 ? 8.474 -0.379 4.177 1.00 97.62 315 ILE A O 1
ATOM 2450 N N . LEU A 1 316 ? 6.737 -1.029 5.454 1.00 98.00 316 LEU A N 1
ATOM 2451 C CA . LEU A 1 316 ? 6.002 -1.788 4.438 1.00 98.00 316 LEU A CA 1
ATOM 2452 C C . LEU A 1 316 ? 5.124 -0.881 3.566 1.00 98.00 316 LEU A C 1
ATOM 2454 O O . LEU A 1 316 ? 5.067 -1.051 2.351 1.00 98.00 316 LEU A O 1
ATOM 2458 N N . PHE A 1 317 ? 4.429 0.085 4.169 1.00 98.62 317 PHE A N 1
ATOM 2459 C CA . PHE A 1 317 ? 3.519 0.985 3.459 1.00 98.62 317 PHE A CA 1
ATOM 2460 C C . PHE A 1 317 ? 3.707 2.426 3.918 1.00 98.62 317 PHE A C 1
ATOM 2462 O O . PHE A 1 317 ? 3.745 2.690 5.117 1.00 98.62 317 PHE A O 1
ATOM 2469 N N . ASN A 1 318 ? 3.812 3.365 2.978 1.00 98.50 318 ASN A N 1
ATOM 2470 C CA . ASN A 1 318 ? 4.056 4.774 3.270 1.00 98.50 318 ASN A CA 1
ATOM 2471 C C . ASN A 1 318 ? 3.213 5.677 2.359 1.00 98.50 318 ASN A C 1
ATOM 2473 O O . ASN A 1 318 ? 3.348 5.636 1.137 1.00 98.50 318 ASN A O 1
ATOM 2477 N N . ILE A 1 319 ? 2.346 6.498 2.953 1.00 98.44 319 ILE A N 1
ATOM 2478 C CA . ILE A 1 319 ? 1.508 7.459 2.226 1.00 98.44 319 ILE A CA 1
ATOM 2479 C C . ILE A 1 319 ? 2.075 8.862 2.430 1.00 98.44 319 ILE A C 1
ATOM 2481 O O . ILE A 1 319 ? 1.918 9.446 3.504 1.00 98.44 319 ILE A O 1
ATOM 2485 N N . GLY A 1 320 ? 2.701 9.408 1.393 1.00 97.81 320 GLY A N 1
ATOM 2486 C CA . GLY A 1 320 ? 3.212 10.767 1.339 1.00 97.81 320 GLY A CA 1
ATOM 2487 C C . GLY A 1 320 ? 2.110 11.810 1.198 1.00 97.81 320 GLY A C 1
ATOM 2488 O O . GLY A 1 320 ? 1.194 11.675 0.384 1.00 97.81 320 GLY A O 1
ATOM 2489 N N . ASN A 1 321 ? 2.211 12.873 1.986 1.00 97.25 321 ASN A N 1
ATOM 2490 C CA . ASN A 1 321 ? 1.369 14.065 1.885 1.00 97.25 321 ASN A CA 1
ATOM 2491 C C . ASN A 1 321 ? 2.209 15.345 1.930 1.00 97.25 321 ASN A C 1
ATOM 2493 O O . ASN A 1 321 ? 1.754 16.364 2.450 1.00 97.25 321 ASN A O 1
ATOM 2497 N N . GLY A 1 322 ? 3.439 15.266 1.423 1.00 96.12 322 GLY A N 1
ATOM 2498 C CA . GLY A 1 322 ? 4.232 16.441 1.121 1.00 96.12 322 GLY A CA 1
ATOM 2499 C C . GLY A 1 322 ? 3.514 17.340 0.118 1.00 96.12 322 GLY A C 1
ATOM 2500 O O . GLY A 1 322 ? 2.648 16.915 -0.649 1.00 96.12 322 GLY A O 1
ATOM 2501 N N . HIS A 1 323 ? 3.874 18.609 0.130 1.00 93.19 323 HIS A N 1
ATOM 2502 C CA . HIS A 1 323 ? 3.346 19.615 -0.781 1.00 93.19 323 HIS A CA 1
ATOM 2503 C C . HIS A 1 323 ? 4.417 20.659 -1.061 1.00 93.19 323 HIS A C 1
ATOM 2505 O O . HIS A 1 323 ? 5.343 20.852 -0.270 1.00 93.19 323 HIS A O 1
ATOM 2511 N N . GLU A 1 324 ? 4.298 21.319 -2.204 1.00 90.25 324 GLU A N 1
ATOM 2512 C CA . GLU A 1 324 ? 5.135 22.465 -2.528 1.00 90.25 324 GLU A CA 1
ATOM 2513 C C . GLU A 1 324 ? 4.568 23.713 -1.847 1.00 90.25 324 GLU A C 1
ATOM 2515 O O . GLU A 1 324 ? 3.395 24.050 -2.014 1.00 90.25 324 GLU A O 1
ATOM 2520 N N . GLU A 1 325 ? 5.402 24.390 -1.066 1.00 87.25 325 GLU A N 1
ATOM 2521 C CA . GLU A 1 325 ? 5.075 25.649 -0.405 1.00 87.25 325 GLU A CA 1
ATOM 2522 C C . GLU A 1 325 ? 6.218 26.634 -0.662 1.00 87.25 325 GLU A C 1
ATOM 2524 O O . GLU A 1 325 ? 7.379 26.338 -0.378 1.00 87.25 325 GLU A O 1
ATOM 2529 N N . ASP A 1 326 ? 5.904 27.776 -1.280 1.00 88.19 326 ASP A N 1
ATOM 2530 C CA . ASP A 1 326 ? 6.869 28.823 -1.647 1.00 88.19 326 ASP A CA 1
ATOM 2531 C C . ASP A 1 326 ? 8.112 28.310 -2.411 1.00 88.19 326 ASP A C 1
ATOM 2533 O O . ASP A 1 326 ? 9.240 28.755 -2.191 1.00 88.19 326 ASP A O 1
ATOM 2537 N N . GLY A 1 327 ? 7.913 27.349 -3.322 1.00 87.12 327 GLY A N 1
ATOM 2538 C CA . GLY A 1 327 ? 8.983 26.741 -4.124 1.00 87.12 327 GLY A CA 1
ATOM 2539 C C . GLY A 1 327 ? 9.844 25.722 -3.370 1.00 87.12 327 GLY A C 1
ATOM 2540 O O . GLY A 1 327 ? 10.841 25.240 -3.908 1.00 87.12 327 GLY A O 1
ATOM 2541 N N . THR A 1 328 ? 9.485 25.389 -2.126 1.00 89.69 328 THR A N 1
ATOM 2542 C CA . THR A 1 328 ? 10.119 24.328 -1.342 1.00 89.69 328 THR A CA 1
ATOM 2543 C C . THR A 1 328 ? 9.179 23.137 -1.253 1.00 89.69 328 THR A C 1
ATOM 2545 O O . THR A 1 328 ? 8.073 23.233 -0.723 1.00 89.69 328 THR A O 1
ATOM 2548 N N . LEU A 1 329 ? 9.624 21.987 -1.751 1.00 92.44 329 LEU A N 1
ATOM 2549 C CA . LEU A 1 329 ? 8.879 20.744 -1.613 1.00 92.44 329 LEU A CA 1
ATOM 2550 C C . LEU A 1 329 ? 9.082 20.170 -0.206 1.00 92.44 329 LEU A C 1
ATOM 2552 O O . LEU A 1 329 ? 10.194 19.808 0.180 1.00 92.44 329 LEU A O 1
ATOM 2556 N N . THR A 1 330 ? 8.004 20.085 0.569 1.00 94.81 330 THR A N 1
ATOM 2557 C CA . THR A 1 330 ? 8.036 19.497 1.912 1.00 94.81 330 THR A CA 1
ATOM 2558 C C . THR A 1 330 ? 7.987 17.978 1.828 1.00 94.81 330 THR A C 1
ATOM 2560 O O . THR A 1 330 ? 7.303 17.419 0.971 1.00 94.81 330 THR A O 1
ATOM 2563 N N . GLN A 1 331 ? 8.726 17.303 2.708 1.00 94.81 331 GLN A N 1
ATOM 2564 C CA . GLN A 1 331 ? 8.727 15.847 2.800 1.00 94.81 331 GLN A CA 1
ATOM 2565 C C . GLN A 1 331 ? 7.919 15.413 4.022 1.00 94.81 331 GLN A C 1
ATOM 2567 O O . GLN A 1 331 ? 8.274 15.760 5.153 1.00 94.81 331 GLN A O 1
ATOM 2572 N N . ASN A 1 332 ? 6.829 14.674 3.813 1.00 96.19 332 ASN A N 1
ATOM 2573 C CA . ASN A 1 332 ? 5.947 14.271 4.905 1.00 96.19 332 ASN A CA 1
ATOM 2574 C C . ASN A 1 332 ? 5.153 13.003 4.587 1.00 96.19 332 ASN A C 1
ATOM 2576 O O . ASN A 1 332 ? 4.855 12.720 3.429 1.00 96.19 332 ASN A O 1
ATOM 2580 N N . SER A 1 333 ? 4.775 12.272 5.635 1.00 96.94 333 SER A N 1
ATOM 2581 C CA . SER A 1 333 ? 3.937 11.078 5.537 1.00 96.94 333 SER A CA 1
ATOM 2582 C C . SER A 1 333 ? 2.673 11.232 6.379 1.00 96.94 333 SER A C 1
ATOM 2584 O O . SER A 1 333 ? 2.736 11.516 7.574 1.00 96.94 333 SER A O 1
ATOM 2586 N N . ALA A 1 334 ? 1.514 10.992 5.766 1.00 97.25 334 ALA A N 1
ATOM 2587 C CA . ALA A 1 334 ? 0.221 10.985 6.442 1.00 97.25 334 ALA A CA 1
ATOM 2588 C C . ALA A 1 334 ? 0.021 9.718 7.284 1.00 97.25 334 ALA A C 1
ATOM 2590 O O . ALA A 1 334 ? -0.576 9.774 8.363 1.00 97.25 334 ALA A O 1
ATOM 2591 N N . MET A 1 335 ? 0.498 8.577 6.781 1.00 97.69 335 MET A N 1
ATOM 2592 C CA . MET A 1 335 ? 0.383 7.275 7.434 1.00 97.69 335 MET A CA 1
ATOM 2593 C C . MET A 1 335 ? 1.521 6.348 7.000 1.00 97.69 335 MET A C 1
ATOM 2595 O O . MET A 1 335 ? 1.917 6.360 5.833 1.00 97.69 335 MET A O 1
ATOM 2599 N N . GLN A 1 336 ? 2.008 5.530 7.933 1.00 97.81 336 GLN A N 1
ATOM 2600 C CA . GLN A 1 336 ? 2.967 4.456 7.688 1.00 97.81 336 GLN A CA 1
ATOM 2601 C C . GLN A 1 336 ? 2.499 3.146 8.333 1.00 97.81 336 GLN A C 1
ATOM 2603 O O . GLN A 1 336 ? 1.858 3.166 9.383 1.00 97.81 336 GLN A O 1
ATOM 2608 N N . VAL A 1 337 ? 2.845 2.018 7.713 1.00 98.06 337 VAL A N 1
ATOM 2609 C CA . VAL A 1 337 ? 2.747 0.672 8.293 1.00 98.06 337 VAL A CA 1
ATOM 2610 C C . VAL A 1 337 ? 4.113 0.009 8.182 1.00 98.06 337 VAL A C 1
ATOM 2612 O O . VAL A 1 337 ? 4.712 0.043 7.106 1.00 98.06 337 VAL A O 1
ATOM 2615 N N . ASP A 1 338 ? 4.622 -0.568 9.266 1.00 97.12 338 ASP A N 1
ATOM 2616 C CA . ASP A 1 338 ? 5.886 -1.313 9.250 1.00 97.12 338 ASP A CA 1
ATOM 2617 C C . ASP A 1 338 ? 5.685 -2.816 8.978 1.00 97.12 338 ASP A C 1
ATOM 2619 O O . ASP A 1 338 ? 4.560 -3.318 8.960 1.00 97.12 338 ASP A O 1
ATOM 2623 N N . PHE A 1 339 ? 6.774 -3.551 8.741 1.00 93.31 339 PHE A N 1
ATOM 2624 C CA . PHE A 1 339 ? 6.719 -5.000 8.494 1.00 93.31 339 PHE A CA 1
ATOM 2625 C C . PHE A 1 339 ? 6.284 -5.835 9.713 1.00 93.31 339 PHE A C 1
ATOM 2627 O O . PHE A 1 339 ? 5.993 -7.020 9.557 1.00 93.31 339 PHE A O 1
ATOM 2634 N N . LEU A 1 340 ? 6.199 -5.238 10.907 1.00 90.06 340 LEU A N 1
ATOM 2635 C CA . LEU A 1 340 ? 5.611 -5.873 12.091 1.00 90.06 340 LEU A CA 1
ATOM 2636 C C . LEU A 1 340 ? 4.092 -5.642 12.179 1.00 90.06 340 LEU A C 1
ATOM 2638 O O . LEU A 1 340 ? 3.434 -6.217 13.045 1.00 90.06 340 LEU A O 1
ATOM 2642 N N . GLY A 1 341 ? 3.522 -4.838 11.276 1.00 91.50 341 GLY A N 1
ATOM 2643 C CA . GLY A 1 341 ? 2.099 -4.515 11.228 1.00 91.50 341 GLY A CA 1
ATOM 2644 C C . GLY A 1 341 ? 1.694 -3.335 12.115 1.00 91.50 341 GLY A C 1
ATOM 2645 O O . GLY A 1 341 ? 0.496 -3.098 12.290 1.00 91.50 341 GLY A O 1
ATOM 2646 N N . ASN A 1 342 ? 2.648 -2.578 12.666 1.00 94.56 342 ASN A N 1
ATOM 2647 C CA . ASN A 1 342 ? 2.342 -1.379 13.441 1.00 94.56 342 ASN A CA 1
ATOM 2648 C C . ASN A 1 342 ? 1.901 -0.249 12.514 1.00 94.56 342 ASN A C 1
ATOM 2650 O O . ASN A 1 342 ? 2.527 -0.001 11.483 1.00 94.56 342 ASN A O 1
ATOM 2654 N N . VAL A 1 343 ? 0.845 0.469 12.903 1.00 96.00 343 VAL A N 1
ATOM 2655 C CA . VAL A 1 343 ? 0.280 1.573 12.117 1.00 96.00 343 VAL A CA 1
ATOM 2656 C C . VAL A 1 343 ? 0.569 2.913 12.790 1.00 96.00 343 VAL A C 1
ATOM 2658 O O . VAL A 1 343 ? 0.123 3.183 13.907 1.00 96.00 343 VAL A O 1
ATOM 2661 N N . TYR A 1 344 ? 1.255 3.789 12.063 1.00 95.94 344 TYR A N 1
ATOM 2662 C CA . TYR A 1 344 ? 1.624 5.137 12.479 1.00 95.94 344 TYR A CA 1
ATOM 2663 C C . TYR A 1 344 ? 0.810 6.146 11.677 1.00 95.94 344 TYR A C 1
ATOM 2665 O O . TYR A 1 344 ? 1.032 6.325 10.482 1.00 95.94 344 TYR A O 1
ATOM 2673 N N . ALA A 1 345 ? -0.142 6.817 12.319 1.00 94.69 345 ALA A N 1
ATOM 2674 C CA . ALA A 1 345 ? -0.938 7.864 11.690 1.00 94.69 345 ALA A CA 1
ATOM 2675 C C . ALA A 1 345 ? -0.450 9.245 12.151 1.00 94.69 345 ALA A C 1
ATOM 2677 O O . ALA A 1 345 ? -0.320 9.490 13.348 1.00 94.69 345 ALA A O 1
ATOM 2678 N N . GLY A 1 346 ? -0.245 10.176 11.214 1.00 92.94 346 GLY A N 1
ATOM 2679 C CA . GLY A 1 346 ? 0.102 11.570 11.527 1.00 92.94 346 GLY A CA 1
ATOM 2680 C C . GLY A 1 346 ? -1.045 12.372 12.165 1.00 92.94 346 GLY A C 1
ATOM 2681 O O . GLY A 1 346 ? -0.867 13.530 12.534 1.00 92.94 346 GLY A O 1
ATOM 2682 N N . GLY A 1 347 ? -2.231 11.771 12.294 1.00 93.56 347 GLY A N 1
ATOM 2683 C CA . GLY A 1 347 ? -3.420 12.356 12.906 1.00 93.56 347 GLY A CA 1
ATOM 2684 C C . GLY A 1 347 ? -4.251 11.317 13.664 1.00 93.56 347 GLY A C 1
ATOM 2685 O O . GLY A 1 347 ? -3.792 10.219 13.958 1.00 93.56 347 GLY A O 1
ATOM 2686 N N . ALA A 1 348 ? -5.497 11.665 13.992 1.00 91.88 348 ALA A N 1
ATOM 2687 C CA . ALA A 1 348 ? -6.383 10.794 14.764 1.00 91.88 348 ALA A CA 1
ATOM 2688 C C . ALA A 1 348 ? -7.076 9.720 13.906 1.00 91.88 348 ALA A C 1
ATOM 2690 O O . ALA A 1 348 ? -7.541 10.007 12.799 1.00 91.88 348 ALA A O 1
ATOM 2691 N N . TYR A 1 349 ? -7.272 8.529 14.480 1.00 89.44 349 TYR A N 1
ATOM 2692 C CA . TYR A 1 349 ? -8.215 7.535 13.964 1.00 89.44 349 TYR A CA 1
ATOM 2693 C C . TYR A 1 349 ? -9.651 8.016 14.201 1.00 89.44 349 TYR A C 1
ATOM 2695 O O . TYR A 1 349 ? -10.122 8.077 15.336 1.00 89.44 349 TYR A O 1
ATOM 2703 N N . LYS A 1 350 ? -10.351 8.386 13.126 1.00 90.56 350 LYS A N 1
ATOM 2704 C CA . LYS A 1 350 ? -11.749 8.834 13.182 1.00 90.56 350 LYS A CA 1
ATOM 2705 C C . LYS A 1 350 ? -12.665 7.685 12.777 1.00 90.56 350 LYS A C 1
ATOM 2707 O O . LYS A 1 350 ? -12.733 7.340 11.601 1.00 90.56 350 LYS A O 1
ATOM 2712 N N . THR A 1 351 ? -13.365 7.102 13.744 1.00 90.44 351 THR A N 1
ATOM 2713 C CA . THR A 1 351 ? -14.305 5.991 13.532 1.00 90.44 351 THR A CA 1
ATOM 2714 C C . THR A 1 351 ? -15.739 6.423 13.847 1.00 90.44 351 THR A C 1
ATOM 2716 O O . THR A 1 351 ? -15.965 7.458 14.470 1.00 90.44 351 THR A O 1
ATOM 2719 N N . VAL A 1 352 ? -16.722 5.649 13.377 1.00 90.12 352 VAL A N 1
ATOM 2720 C CA . VAL A 1 352 ? -18.154 5.895 13.649 1.00 90.12 352 VAL A CA 1
ATOM 2721 C C . VAL A 1 352 ? -18.636 5.278 14.967 1.00 90.12 352 VAL A C 1
ATOM 2723 O O . VAL A 1 352 ? -19.718 5.624 15.439 1.00 90.12 352 VAL A O 1
ATOM 2726 N N . GLY A 1 353 ? -17.858 4.351 15.537 1.00 88.94 353 GLY A N 1
ATOM 2727 C CA . GLY A 1 353 ? -18.092 3.795 16.870 1.00 88.94 353 GLY A CA 1
ATOM 2728 C C . GLY A 1 353 ? -17.868 4.835 17.967 1.00 88.94 353 GLY A C 1
ATOM 2729 O O . GLY A 1 353 ? -17.395 5.941 17.694 1.00 88.94 353 GLY A O 1
ATOM 2730 N N . ALA A 1 354 ? -18.218 4.494 19.208 1.00 89.88 354 ALA A N 1
ATOM 2731 C CA . ALA A 1 354 ? -18.132 5.443 20.322 1.00 89.88 354 ALA A CA 1
ATOM 2732 C C . ALA A 1 354 ? -17.468 4.889 21.590 1.00 89.88 354 ALA A C 1
ATOM 2734 O O . ALA A 1 354 ? -17.472 5.576 22.617 1.00 89.88 354 ALA A O 1
ATOM 2735 N N . ASP A 1 355 ? -16.917 3.676 21.533 1.00 96.00 355 ASP A N 1
ATOM 2736 C CA . ASP A 1 355 ? -16.341 2.983 22.681 1.00 96.00 355 ASP A CA 1
ATOM 2737 C C . ASP A 1 355 ? -15.066 2.192 22.356 1.00 96.00 355 ASP A C 1
ATOM 2739 O O . ASP A 1 355 ? -14.829 1.769 21.223 1.00 96.00 355 ASP A O 1
ATOM 2743 N N . TYR A 1 356 ? -14.231 2.018 23.378 1.00 96.88 356 TYR A N 1
ATOM 2744 C CA . TYR A 1 356 ? -13.143 1.047 23.406 1.00 96.88 356 TYR A CA 1
ATOM 2745 C C . TYR A 1 356 ? -13.675 -0.247 24.016 1.00 96.88 356 TYR A C 1
ATOM 2747 O O . TYR A 1 356 ? -14.246 -0.223 25.111 1.00 96.88 356 TYR A O 1
ATOM 2755 N N . ALA A 1 357 ? -13.471 -1.362 23.320 1.00 97.50 357 ALA A N 1
ATOM 2756 C CA . ALA A 1 357 ? -13.915 -2.671 23.765 1.00 97.50 357 ALA A CA 1
ATOM 2757 C C . ALA A 1 357 ? -12.803 -3.716 23.667 1.00 97.50 357 ALA A C 1
ATOM 2759 O O . ALA A 1 357 ? -11.895 -3.602 22.849 1.00 97.50 357 ALA A O 1
ATOM 2760 N N . GLU A 1 358 ? -12.920 -4.780 24.453 1.00 97.44 358 GLU A N 1
ATOM 2761 C CA . GLU A 1 358 ? -12.068 -5.968 24.351 1.00 97.44 358 GLU A CA 1
ATOM 2762 C C . GLU A 1 358 ? -12.920 -7.233 24.287 1.00 97.44 358 GLU A C 1
ATOM 2764 O O . GLU A 1 358 ? -14.040 -7.264 24.799 1.00 97.44 358 GLU A O 1
ATOM 2769 N N . TYR A 1 359 ? -12.408 -8.284 23.648 1.00 96.94 359 TYR A N 1
ATOM 2770 C CA . TYR A 1 359 ? -13.069 -9.586 23.682 1.00 96.94 359 TYR A CA 1
ATOM 2771 C C . TYR A 1 359 ? -12.844 -10.304 25.014 1.00 96.94 359 TYR A C 1
ATOM 2773 O O . TYR A 1 359 ? -11.703 -10.487 25.443 1.00 96.94 359 TYR A O 1
ATOM 2781 N N . PHE A 1 360 ? -13.940 -10.802 25.585 1.00 97.62 360 PHE A N 1
ATOM 2782 C CA . PHE A 1 360 ? -13.960 -11.690 26.746 1.00 97.62 360 PHE A CA 1
ATOM 2783 C C . PHE A 1 360 ? -14.762 -12.954 26.444 1.00 97.62 360 PHE A C 1
ATOM 2785 O O . PHE A 1 360 ? -15.706 -12.920 25.652 1.00 97.62 360 PHE A O 1
ATOM 2792 N N . GLU A 1 361 ? -14.388 -14.057 27.091 1.00 97.50 361 GLU A N 1
ATOM 2793 C CA . GLU A 1 361 ? -15.090 -15.335 26.980 1.00 97.50 361 GLU A CA 1
ATOM 2794 C C . GLU A 1 361 ? -16.230 -15.426 28.004 1.00 97.50 361 GLU A C 1
ATOM 2796 O O . GLU A 1 361 ? -16.055 -15.089 29.176 1.00 97.50 361 GLU A O 1
ATOM 2801 N N . TRP A 1 362 ? -17.397 -15.906 27.583 1.00 98.25 362 TRP A N 1
ATOM 2802 C CA . TRP A 1 362 ? -18.544 -16.148 28.449 1.00 98.25 362 TRP A CA 1
ATOM 2803 C C . TRP A 1 362 ? -18.335 -17.364 29.348 1.00 98.25 362 TRP A C 1
ATOM 2805 O O . TRP A 1 362 ? -17.959 -18.443 28.888 1.00 98.25 362 TRP A O 1
ATOM 2815 N N . LEU A 1 363 ? -18.681 -17.226 30.630 1.00 98.00 363 LEU A N 1
ATOM 2816 C CA . LEU A 1 363 ? -18.645 -18.319 31.603 1.00 98.00 363 LEU A CA 1
ATOM 2817 C C . LEU A 1 363 ? -19.537 -19.498 31.181 1.00 98.00 363 LEU A C 1
ATOM 2819 O O . LEU A 1 363 ? -19.168 -20.654 31.373 1.00 98.00 363 LEU A O 1
ATOM 2823 N N . ASP A 1 364 ? -20.691 -19.201 30.583 1.00 96.94 364 ASP A N 1
ATOM 2824 C CA . ASP A 1 364 ? -21.641 -20.191 30.069 1.00 96.94 364 ASP A CA 1
ATOM 2825 C C . ASP A 1 364 ? -21.372 -20.602 28.610 1.00 96.94 364 ASP A C 1
ATOM 2827 O O . ASP A 1 364 ? -22.138 -21.373 28.031 1.00 96.94 364 ASP A O 1
ATOM 2831 N N . GLY A 1 365 ? -20.313 -20.063 27.995 1.00 96.94 365 GLY A N 1
ATOM 2832 C CA . GLY A 1 365 ? -19.957 -20.281 26.594 1.00 96.94 365 GLY A CA 1
ATOM 2833 C C . GLY A 1 365 ? -20.984 -19.774 25.575 1.00 96.94 365 GLY A C 1
ATOM 2834 O O . GLY A 1 365 ? -20.836 -20.073 24.392 1.00 96.94 365 GLY A O 1
ATOM 2835 N N . ASN A 1 366 ? -22.033 -19.058 26.008 1.00 96.81 366 ASN A N 1
ATOM 2836 C CA . ASN A 1 366 ? -23.159 -18.617 25.178 1.00 96.81 366 ASN A CA 1
ATOM 2837 C C . ASN A 1 366 ? -23.649 -19.719 24.215 1.00 96.81 366 ASN A C 1
ATOM 2839 O O . ASN A 1 366 ? -23.757 -19.523 23.001 1.00 96.81 366 ASN A O 1
ATOM 2843 N N . VAL A 1 367 ? -23.888 -20.924 24.749 1.00 95.50 367 VAL A N 1
ATOM 2844 C CA . VAL A 1 367 ? -24.166 -22.127 23.940 1.00 95.50 367 VAL A CA 1
ATOM 2845 C C . VAL A 1 367 ? -25.337 -21.953 22.969 1.00 95.50 367 VAL A C 1
ATOM 2847 O O . VAL A 1 367 ? -25.269 -22.489 21.858 1.00 95.50 367 VAL A O 1
ATOM 2850 N N . ASP A 1 368 ? -26.327 -21.144 23.350 1.00 95.31 368 ASP A N 1
ATOM 2851 C CA . ASP A 1 368 ? -27.539 -20.842 22.581 1.00 95.31 368 ASP A CA 1
ATOM 2852 C C . ASP A 1 368 ? -27.374 -19.681 21.584 1.00 95.31 368 ASP A C 1
ATOM 2854 O O . ASP A 1 368 ? -28.326 -19.337 20.887 1.00 95.31 368 ASP A O 1
ATOM 2858 N N . ASN A 1 369 ? -26.181 -19.079 21.494 1.00 93.94 369 ASN A N 1
ATOM 2859 C CA . ASN A 1 369 ? -25.870 -17.964 20.596 1.00 93.94 369 ASN A CA 1
ATOM 2860 C C . ASN A 1 369 ? -26.835 -16.772 20.760 1.00 93.94 369 ASN A C 1
ATOM 2862 O O . ASN A 1 369 ? -27.376 -16.242 19.788 1.00 93.94 369 ASN A O 1
ATOM 2866 N N . GLN A 1 370 ? -27.081 -16.382 22.010 1.00 95.62 370 GLN A N 1
ATOM 2867 C CA . GLN A 1 370 ? -27.952 -15.260 22.344 1.00 95.62 370 GLN A CA 1
ATOM 2868 C C . GLN A 1 370 ? -27.276 -13.937 21.977 1.00 95.62 370 GLN A C 1
ATOM 2870 O O . GLN A 1 370 ? -26.076 -13.765 22.212 1.00 95.62 370 GLN A O 1
ATOM 2875 N N . ASP A 1 371 ? -28.061 -12.987 21.466 1.00 95.81 371 ASP A N 1
ATOM 2876 C CA . ASP A 1 371 ? -27.638 -11.593 21.369 1.00 95.81 371 ASP A CA 1
ATOM 2877 C C . ASP A 1 371 ? -27.751 -10.941 22.752 1.00 95.81 371 ASP A C 1
ATOM 2879 O O . ASP A 1 371 ? -28.828 -10.891 23.348 1.00 95.81 371 ASP A O 1
ATOM 2883 N N . ARG A 1 372 ? -26.609 -10.503 23.283 1.00 97.25 372 ARG A N 1
ATOM 2884 C CA . ARG A 1 372 ? -26.469 -9.941 24.634 1.00 97.25 372 ARG A CA 1
ATOM 2885 C C . ARG A 1 372 ? -26.031 -8.477 24.604 1.00 97.25 372 ARG A C 1
ATOM 2887 O O . ARG A 1 372 ? -25.618 -7.949 25.635 1.00 97.25 372 ARG A O 1
ATOM 2894 N N . ILE A 1 373 ? -26.081 -7.835 23.434 1.00 97.38 373 ILE A N 1
ATOM 2895 C CA . ILE A 1 373 ? -25.712 -6.430 23.242 1.00 97.38 373 ILE A CA 1
ATOM 2896 C C . ILE A 1 373 ? -26.479 -5.526 24.212 1.00 97.38 373 ILE A C 1
ATOM 2898 O O . ILE A 1 373 ? -27.676 -5.680 24.429 1.00 97.38 373 ILE A O 1
ATOM 2902 N N . GLY A 1 374 ? -25.775 -4.548 24.785 1.00 97.56 374 GLY A N 1
ATOM 2903 C CA . GLY A 1 374 ? -26.371 -3.566 25.688 1.00 97.56 374 GLY A CA 1
ATOM 2904 C C . GLY A 1 374 ? -26.650 -4.079 27.102 1.00 97.56 374 GLY A C 1
ATOM 2905 O O . GLY A 1 374 ? -27.187 -3.324 27.911 1.00 97.56 374 GLY A O 1
ATOM 2906 N N . LEU A 1 375 ? -26.267 -5.315 27.434 1.00 98.50 375 LEU A N 1
ATOM 2907 C CA . LEU A 1 375 ? -26.332 -5.830 28.801 1.00 98.50 375 LEU A CA 1
ATOM 2908 C C . LEU A 1 375 ? -25.029 -5.559 29.557 1.00 98.50 375 LEU A C 1
ATOM 2910 O O . LEU A 1 375 ? -23.930 -5.689 29.006 1.00 98.50 375 LEU A O 1
ATOM 2914 N N . PHE A 1 376 ? -25.156 -5.210 30.836 1.00 98.56 376 PHE A N 1
ATOM 2915 C CA . PHE A 1 376 ? -24.032 -5.108 31.761 1.00 98.56 376 PHE A CA 1
ATOM 2916 C C . PHE A 1 376 ? -23.466 -6.486 32.109 1.00 98.56 376 PHE A C 1
ATOM 2918 O O . PHE A 1 376 ? -24.206 -7.441 32.367 1.00 98.56 376 PHE A O 1
ATOM 2925 N N . VAL A 1 377 ? -22.140 -6.564 32.192 1.00 98.50 377 VAL A N 1
ATOM 2926 C CA . VAL A 1 377 ? -21.412 -7.781 32.562 1.00 98.50 377 VAL A CA 1
ATOM 2927 C C . VAL A 1 377 ? -20.442 -7.552 33.713 1.00 98.50 377 VAL A C 1
ATOM 2929 O O . VAL A 1 377 ? -19.945 -6.447 33.936 1.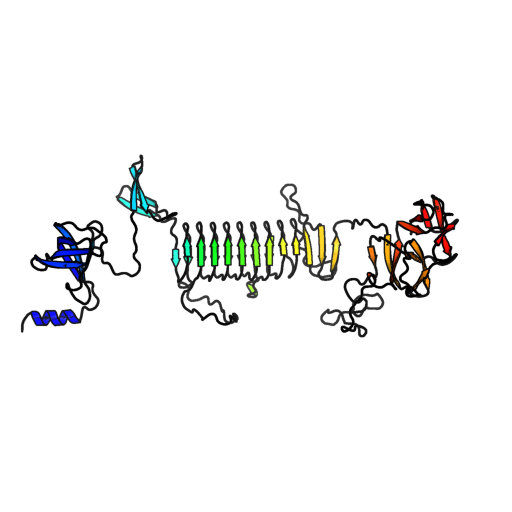00 98.50 377 VAL A O 1
ATOM 2932 N N . THR A 1 378 ? -20.174 -8.634 34.438 1.00 98.38 378 THR A N 1
ATOM 2933 C CA . THR A 1 378 ? -19.175 -8.741 35.504 1.00 98.38 378 THR A CA 1
ATOM 2934 C C . THR A 1 378 ? -18.205 -9.886 35.206 1.00 98.38 378 THR A C 1
ATOM 2936 O O . THR A 1 378 ? -18.401 -10.636 34.246 1.00 98.38 378 THR A O 1
ATOM 2939 N N . LEU A 1 379 ? -17.168 -10.022 36.031 1.00 98.00 379 LEU A N 1
ATOM 2940 C CA . LEU A 1 379 ? -16.171 -11.085 35.952 1.00 98.00 379 LEU A CA 1
ATOM 2941 C C . LEU A 1 379 ? -16.460 -12.210 36.950 1.00 98.00 379 LEU A C 1
ATOM 2943 O O . LEU A 1 379 ? -16.860 -11.975 38.090 1.00 98.00 379 LEU A O 1
ATOM 2947 N N . ASP A 1 380 ? -16.188 -13.437 36.523 1.00 97.19 380 ASP A N 1
ATOM 2948 C CA . ASP A 1 380 ? -16.048 -14.618 37.371 1.00 97.19 380 ASP A CA 1
ATOM 2949 C C . ASP A 1 380 ? -14.736 -15.314 36.988 1.00 97.19 380 ASP A C 1
ATOM 2951 O O . ASP A 1 380 ? -14.649 -16.004 35.969 1.00 97.19 380 ASP A O 1
ATOM 2955 N N . GLY A 1 381 ? -13.672 -15.023 37.741 1.00 96.06 381 GLY A N 1
ATOM 2956 C CA . GLY A 1 381 ? -12.310 -15.335 37.311 1.00 96.06 381 GLY A CA 1
ATOM 2957 C C . GLY A 1 381 ? -11.909 -14.524 36.073 1.00 96.06 381 GLY A C 1
ATOM 2958 O O . GLY A 1 381 ? -11.939 -13.295 36.102 1.00 96.06 381 GLY A O 1
ATOM 2959 N N . ASP A 1 382 ? -11.521 -15.218 35.004 1.00 94.44 382 ASP A N 1
ATOM 2960 C CA . ASP A 1 382 ? -11.112 -14.663 33.706 1.00 94.44 382 ASP A CA 1
ATOM 2961 C C . ASP A 1 382 ? -12.253 -14.590 32.671 1.00 94.44 382 ASP A C 1
ATOM 2963 O O . ASP A 1 382 ? -12.038 -14.134 31.546 1.00 94.44 382 ASP A O 1
ATOM 2967 N N . LYS A 1 383 ? -13.473 -15.006 33.042 1.00 98.25 383 LYS A N 1
ATOM 2968 C CA . LYS A 1 383 ? -14.647 -15.048 32.155 1.00 98.25 383 LYS A CA 1
ATOM 2969 C C . LYS A 1 383 ? -15.720 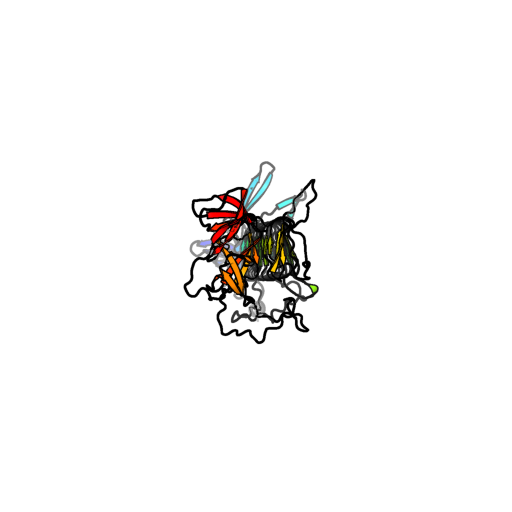-14.044 32.552 1.00 98.25 383 LYS A C 1
ATOM 2971 O O . LYS A 1 383 ? -15.800 -13.619 33.703 1.00 98.25 383 LYS A O 1
ATOM 2976 N N . ILE A 1 384 ? -16.589 -13.704 31.601 1.00 98.44 384 ILE A N 1
ATOM 2977 C CA . ILE A 1 384 ? -17.715 -12.790 31.818 1.00 98.44 384 ILE A CA 1
ATOM 2978 C C . ILE A 1 384 ? -19.032 -13.522 32.075 1.00 98.44 384 ILE A C 1
ATOM 2980 O O . ILE A 1 384 ? -19.308 -14.590 31.524 1.00 98.44 384 ILE A O 1
ATOM 2984 N N . LYS A 1 385 ? -19.885 -12.897 32.885 1.00 98.25 385 LYS A N 1
ATOM 2985 C CA . LYS A 1 385 ? -21.298 -13.254 33.067 1.00 98.25 385 LYS A CA 1
ATOM 2986 C C . LYS A 1 385 ? -22.147 -11.991 33.172 1.00 98.25 385 LYS A C 1
ATOM 2988 O O . LYS A 1 385 ? -21.618 -10.907 33.414 1.00 98.25 385 LYS A O 1
ATOM 2993 N N . LEU A 1 386 ? -23.461 -12.123 32.995 1.00 98.38 386 LEU A N 1
ATOM 2994 C CA . LEU A 1 386 ? -24.385 -11.004 33.195 1.00 98.38 386 LEU A CA 1
ATOM 2995 C C . LEU A 1 386 ? -24.282 -10.495 34.637 1.00 98.38 386 LEU A C 1
ATOM 2997 O O . LEU A 1 386 ? -24.298 -11.292 35.577 1.00 98.38 386 LEU A O 1
ATOM 3001 N N . ALA A 1 387 ? -24.160 -9.179 34.793 1.00 98.00 387 ALA A N 1
ATOM 3002 C CA . ALA A 1 387 ? -24.064 -8.557 36.105 1.00 98.00 387 ALA A CA 1
ATOM 3003 C C . ALA A 1 387 ? -25.421 -8.575 36.818 1.00 98.00 387 ALA A C 1
ATOM 3005 O O . ALA A 1 387 ? -26.464 -8.385 36.192 1.00 98.00 387 ALA A O 1
ATOM 3006 N N . ASN A 1 388 ? -25.402 -8.775 38.131 1.00 96.94 388 ASN A N 1
ATOM 3007 C CA . ASN A 1 388 ? -26.549 -8.582 39.004 1.00 96.94 388 ASN A CA 1
ATOM 3008 C C . ASN A 1 388 ? -26.405 -7.298 39.823 1.00 96.94 388 ASN A C 1
ATOM 3010 O O . ASN A 1 388 ? -25.388 -6.601 39.783 1.00 96.94 388 ASN A O 1
ATOM 3014 N N . LYS A 1 389 ? -27.446 -6.993 40.599 1.00 94.56 389 LYS A N 1
ATOM 3015 C CA . LYS A 1 389 ? -27.403 -5.900 41.563 1.00 94.56 389 LYS A CA 1
ATOM 3016 C C . LYS A 1 389 ? -26.210 -6.073 42.511 1.00 94.56 389 LYS A C 1
ATOM 3018 O O . LYS A 1 389 ? -25.993 -7.162 43.032 1.00 94.56 389 LYS A O 1
ATOM 3023 N N . ASP A 1 390 ? -25.503 -4.973 42.751 1.00 92.31 390 ASP A N 1
ATOM 3024 C CA . ASP A 1 390 ? -24.339 -4.867 43.639 1.00 92.31 390 ASP A CA 1
ATOM 3025 C C . ASP A 1 390 ? -23.070 -5.610 43.156 1.00 92.31 390 ASP A C 1
ATOM 3027 O O . ASP A 1 390 ? -22.045 -5.559 43.838 1.00 92.31 390 ASP A O 1
ATOM 3031 N N . ASP A 1 391 ? -23.088 -6.224 41.963 1.00 96.12 391 ASP A N 1
ATOM 3032 C CA . ASP A 1 391 ? -21.878 -6.767 41.336 1.00 96.12 391 ASP A CA 1
ATOM 3033 C C . ASP A 1 391 ? -20.926 -5.647 40.883 1.00 96.12 391 ASP A C 1
ATOM 3035 O O . ASP A 1 391 ? -21.327 -4.528 40.543 1.00 96.12 391 ASP A O 1
ATOM 3039 N N . TYR A 1 392 ? -19.635 -5.977 40.804 1.00 95.38 392 TYR A N 1
ATOM 3040 C CA . TYR A 1 392 ? -18.675 -5.153 40.076 1.00 95.38 392 TYR A CA 1
ATOM 3041 C C . TYR A 1 392 ? -19.044 -5.126 38.590 1.00 95.38 392 TYR A C 1
ATOM 3043 O O . TYR A 1 392 ? -19.158 -6.176 37.966 1.00 95.38 392 TYR A O 1
ATOM 3051 N N . ILE A 1 393 ? -19.190 -3.946 37.995 1.00 96.94 393 ILE A N 1
ATOM 3052 C CA . ILE A 1 393 ? -19.471 -3.832 36.563 1.00 96.94 393 ILE A CA 1
ATOM 3053 C C . ILE A 1 393 ? -18.154 -3.712 35.803 1.00 96.94 393 ILE A C 1
ATOM 3055 O O . ILE A 1 393 ? -17.449 -2.713 35.937 1.00 96.94 393 ILE A O 1
ATOM 3059 N N . LEU A 1 394 ? -17.849 -4.725 34.990 1.00 97.38 394 LEU A N 1
ATOM 3060 C CA . LEU A 1 394 ? -16.720 -4.687 34.060 1.00 97.38 394 LEU A CA 1
ATOM 3061 C C . LEU A 1 394 ? -17.019 -3.725 32.906 1.00 97.38 394 LEU A C 1
ATOM 3063 O O . LEU A 1 394 ? -16.186 -2.903 32.539 1.00 97.38 394 LEU A O 1
ATOM 3067 N N . GLY A 1 395 ? -18.212 -3.844 32.324 1.00 97.81 395 GLY A N 1
ATOM 3068 C CA . GLY A 1 395 ? -18.599 -3.079 31.148 1.00 97.81 395 GLY A CA 1
ATOM 3069 C C . GLY A 1 395 ? -19.936 -3.523 30.572 1.00 97.81 395 GLY A C 1
ATOM 3070 O O . GLY A 1 395 ? -20.753 -4.144 31.255 1.00 97.81 395 GLY A O 1
ATOM 3071 N N . VAL A 1 396 ? -20.156 -3.189 29.304 1.00 98.25 396 VAL A N 1
ATOM 3072 C CA . VAL A 1 396 ? -21.393 -3.469 28.557 1.00 98.25 396 VAL A CA 1
ATOM 3073 C C . VAL A 1 396 ? -21.048 -4.235 27.290 1.00 98.25 396 VAL A C 1
ATOM 3075 O O . VAL A 1 396 ? -20.069 -3.898 26.637 1.00 98.25 396 VAL A O 1
ATOM 3078 N N . ILE A 1 397 ? -21.849 -5.218 26.880 1.00 98.31 397 ILE A N 1
ATOM 3079 C CA . ILE A 1 397 ? -21.635 -5.866 25.576 1.00 98.31 397 ILE A CA 1
ATOM 3080 C C . ILE A 1 397 ? -21.826 -4.847 24.443 1.00 98.31 397 ILE A C 1
ATOM 3082 O O . ILE A 1 397 ? -22.918 -4.314 24.236 1.00 98.31 397 ILE A O 1
ATOM 3086 N N . SER A 1 398 ? -20.746 -4.571 23.715 1.00 97.38 398 SER A N 1
ATOM 3087 C CA . SER A 1 398 ? -20.672 -3.515 22.711 1.00 97.38 398 SER A CA 1
ATOM 3088 C C . SER A 1 398 ? -21.118 -3.993 21.333 1.00 97.38 398 SER A C 1
ATOM 3090 O O . SER A 1 398 ? -20.611 -4.981 20.791 1.00 97.38 398 SER A O 1
ATOM 3092 N N . ALA A 1 399 ? -22.025 -3.230 20.722 1.00 94.38 399 ALA A N 1
ATOM 3093 C CA . ALA A 1 399 ? -22.440 -3.437 19.339 1.00 94.38 399 ALA A CA 1
ATOM 3094 C C . ALA A 1 399 ? -21.383 -2.931 18.342 1.00 94.38 399 ALA A C 1
ATOM 3096 O O . ALA A 1 399 ? -20.966 -3.662 17.438 1.00 94.38 399 ALA A O 1
ATOM 3097 N N . ASN A 1 400 ? -20.951 -1.676 18.512 1.00 93.25 400 ASN A N 1
ATOM 3098 C CA . ASN A 1 400 ? -20.206 -0.913 17.508 1.00 93.25 400 ASN A CA 1
ATOM 3099 C C . ASN A 1 400 ? -19.018 -0.133 18.116 1.00 93.25 400 ASN A C 1
ATOM 3101 O O . ASN A 1 400 ? -19.045 1.103 18.138 1.00 93.25 400 ASN A O 1
ATOM 3105 N N . PRO A 1 401 ? -17.983 -0.842 18.598 1.00 95.19 401 PRO A N 1
ATOM 3106 C CA . PRO A 1 401 ? -16.792 -0.217 19.160 1.00 95.19 401 PRO A CA 1
ATOM 3107 C C . PRO A 1 401 ? -15.933 0.476 18.100 1.00 95.19 401 PRO A C 1
ATOM 3109 O O . PRO A 1 401 ? -15.828 0.030 16.958 1.00 95.19 401 PRO A O 1
ATOM 3112 N N . SER A 1 402 ? -15.278 1.562 18.505 1.00 94.69 402 SER A N 1
ATOM 3113 C CA . SER A 1 402 ? -14.267 2.280 17.724 1.00 94.69 402 SER A CA 1
ATOM 3114 C C . SER A 1 402 ? -12.960 1.509 17.616 1.00 94.69 402 SER A C 1
ATOM 3116 O O . SER A 1 402 ? -12.295 1.581 16.587 1.00 94.69 402 SER A O 1
ATOM 3118 N N . ILE A 1 403 ? -12.579 0.830 18.697 1.00 94.94 403 ILE A N 1
ATOM 3119 C CA . ILE A 1 403 ? -11.343 0.061 18.833 1.00 94.94 403 ILE A CA 1
ATOM 3120 C C . ILE A 1 403 ? -11.696 -1.243 19.539 1.00 94.94 403 ILE A C 1
ATOM 3122 O O . ILE A 1 403 ? -12.412 -1.224 20.542 1.00 94.94 403 ILE A O 1
ATOM 3126 N N . VAL A 1 404 ? -11.187 -2.359 19.015 1.00 94.88 404 VAL A N 1
ATOM 3127 C CA . VAL A 1 404 ? -11.378 -3.688 19.599 1.00 94.88 404 VAL A CA 1
ATOM 3128 C C . VAL A 1 404 ? -10.026 -4.300 19.926 1.00 94.88 404 VAL A C 1
ATOM 3130 O O . VAL A 1 404 ? -9.281 -4.685 19.026 1.00 94.88 404 VAL A O 1
ATOM 3133 N N . GLY A 1 405 ? -9.719 -4.385 21.215 1.00 93.12 405 GLY A N 1
ATOM 3134 C CA . GLY A 1 405 ? -8.557 -5.095 21.729 1.00 93.12 405 GLY A CA 1
ATOM 3135 C C . GLY A 1 405 ? -8.816 -6.593 21.903 1.00 93.12 405 GLY A C 1
ATOM 3136 O O . GLY A 1 405 ? -9.951 -7.074 21.847 1.00 93.12 405 GLY A O 1
ATOM 3137 N N . ASN A 1 406 ? -7.733 -7.340 22.122 1.00 90.75 406 ASN A N 1
ATOM 3138 C CA . ASN A 1 406 ? -7.760 -8.777 22.407 1.00 90.75 406 ASN A CA 1
ATOM 3139 C C . ASN A 1 406 ? -8.535 -9.618 21.365 1.00 90.75 406 ASN A C 1
ATOM 3141 O O . ASN A 1 406 ? -9.148 -10.629 21.698 1.00 90.75 406 ASN A O 1
ATOM 3145 N N . SER A 1 407 ? -8.542 -9.214 20.095 1.00 88.00 407 SER A N 1
ATOM 3146 C CA . SER A 1 407 ? -9.350 -9.850 19.045 1.00 88.00 407 SER A CA 1
ATOM 3147 C C . SER A 1 407 ? -8.720 -11.101 18.439 1.00 88.00 407 SER A C 1
ATOM 3149 O O . SER A 1 407 ? -9.422 -12.071 18.156 1.00 88.00 407 SER A O 1
ATOM 3151 N N . ALA A 1 408 ? -7.391 -11.096 18.306 1.00 86.19 408 ALA A N 1
ATOM 3152 C CA . ALA A 1 408 ? -6.627 -12.144 17.636 1.00 86.19 408 ALA A CA 1
ATOM 3153 C C . ALA A 1 408 ? -7.158 -12.442 16.213 1.00 86.19 408 ALA A C 1
ATOM 3155 O O . ALA A 1 408 ? -7.310 -13.591 15.833 1.00 86.19 408 ALA A O 1
ATOM 3156 N N . GLU A 1 409 ? -7.483 -11.422 15.414 1.00 84.12 409 GLU A N 1
ATOM 3157 C CA . GLU A 1 409 ? -8.123 -11.627 14.097 1.00 84.12 409 GLU A CA 1
ATOM 3158 C C . GLU A 1 409 ? -7.205 -12.259 13.034 1.00 84.12 409 GLU A C 1
ATOM 3160 O O . GLU A 1 409 ? -7.691 -12.939 12.138 1.00 84.12 409 GLU A O 1
ATOM 3165 N N . LEU A 1 410 ? -5.890 -12.019 13.100 1.00 82.00 410 LEU A N 1
ATOM 3166 C CA . LEU A 1 410 ? -4.968 -12.353 12.002 1.00 82.00 410 LEU A CA 1
ATOM 3167 C C . LEU A 1 410 ? -4.306 -13.727 12.127 1.00 82.00 410 LEU A C 1
ATOM 3169 O O . LEU A 1 410 ? -3.911 -14.306 11.120 1.00 82.00 410 LEU A O 1
ATOM 3173 N N . ASP A 1 411 ? -4.147 -14.234 13.346 1.00 81.00 411 ASP A N 1
ATOM 3174 C CA . ASP A 1 411 ? -3.495 -15.517 13.601 1.00 81.00 411 ASP A CA 1
ATOM 3175 C C . ASP A 1 411 ? -3.877 -16.031 14.993 1.00 81.00 411 ASP A C 1
ATOM 3177 O O . ASP A 1 411 ? -4.457 -15.309 15.814 1.00 81.00 411 ASP A O 1
ATOM 3181 N N . TRP A 1 412 ? -3.532 -17.284 15.266 1.00 80.25 412 TRP A N 1
ATOM 3182 C CA . TRP A 1 412 ? -3.785 -17.916 16.548 1.00 80.25 412 TRP A CA 1
ATOM 3183 C C . TRP A 1 412 ? -3.143 -17.124 17.688 1.00 80.25 412 TRP A C 1
ATOM 3185 O O . TRP A 1 412 ? -1.925 -16.943 17.722 1.00 80.25 412 TRP A O 1
ATOM 3195 N N . HIS A 1 413 ? -3.973 -16.711 18.648 1.00 79.56 413 HIS A N 1
ATOM 3196 C CA . HIS A 1 413 ? -3.578 -15.865 19.778 1.00 79.56 413 HIS A CA 1
ATOM 3197 C C . HIS A 1 413 ? -2.296 -16.334 20.489 1.00 79.56 413 HIS A C 1
ATOM 3199 O O . HIS A 1 413 ? -1.425 -15.516 20.763 1.00 79.56 413 HIS A O 1
ATOM 3205 N N . ASP A 1 414 ? -2.150 -17.647 20.701 1.00 82.56 414 ASP A N 1
ATOM 3206 C CA . ASP A 1 414 ? -1.025 -18.252 21.429 1.00 82.56 414 ASP A CA 1
ATOM 3207 C C . ASP A 1 414 ? -0.038 -18.992 20.511 1.00 82.56 414 ASP A C 1
ATOM 3209 O O . ASP A 1 414 ? 0.636 -19.938 20.933 1.00 82.56 414 ASP A O 1
ATOM 3213 N N . LYS A 1 415 ? 0.041 -18.603 19.230 1.00 87.56 415 LYS A N 1
ATOM 3214 C CA . LYS A 1 415 ? 0.956 -19.228 18.263 1.00 87.56 415 LYS A CA 1
ATOM 3215 C C . LYS A 1 415 ? 2.416 -19.083 18.667 1.00 87.56 415 LYS A C 1
ATOM 3217 O O . LYS A 1 415 ? 3.174 -20.043 18.545 1.00 87.56 415 LYS A O 1
ATOM 3222 N N . TYR A 1 416 ? 2.816 -17.910 19.147 1.00 90.38 416 TYR A N 1
ATOM 3223 C CA . TYR A 1 416 ? 4.188 -17.629 19.562 1.00 90.38 416 TYR A CA 1
ATOM 3224 C C . TYR A 1 416 ? 4.294 -17.548 21.082 1.00 90.38 416 TYR A C 1
ATOM 3226 O O . TYR A 1 416 ? 3.344 -17.194 21.774 1.00 90.38 416 TYR A O 1
ATOM 3234 N N . LYS A 1 417 ? 5.466 -17.888 21.618 1.00 91.62 417 LYS A N 1
ATOM 3235 C CA . LYS A 1 417 ? 5.756 -17.729 23.038 1.00 91.62 417 LYS A CA 1
ATOM 3236 C C . LYS A 1 417 ? 5.873 -16.256 23.377 1.00 91.62 417 LYS A C 1
ATOM 3238 O O . LYS A 1 417 ? 6.617 -15.517 22.731 1.00 91.62 417 LYS A O 1
ATOM 3243 N N . THR A 1 418 ? 5.230 -15.885 24.469 1.00 90.56 418 THR A N 1
ATOM 3244 C CA . THR A 1 418 ? 5.373 -14.577 25.086 1.00 90.56 418 THR A CA 1
ATOM 3245 C C . THR A 1 418 ? 5.988 -14.698 26.472 1.00 90.56 418 THR A C 1
ATOM 3247 O O . THR A 1 418 ? 5.963 -15.762 27.099 1.00 90.56 418 THR A O 1
ATOM 3250 N N . ASP A 1 419 ? 6.553 -13.602 26.962 1.00 91.44 419 ASP A N 1
ATOM 3251 C CA . ASP A 1 419 ? 6.891 -13.474 28.371 1.00 91.44 419 ASP A CA 1
ATOM 3252 C C . ASP A 1 419 ? 5.633 -13.255 29.231 1.00 91.44 419 ASP A C 1
ATOM 3254 O O . ASP A 1 419 ? 4.500 -13.230 28.742 1.00 91.44 419 ASP A O 1
ATOM 3258 N N . VAL A 1 420 ? 5.837 -13.084 30.538 1.00 92.38 420 VAL A N 1
ATOM 3259 C CA . VAL A 1 420 ? 4.752 -12.869 31.510 1.00 92.38 420 VAL A CA 1
ATOM 3260 C C . VAL A 1 420 ? 3.959 -11.573 31.284 1.00 92.38 420 VAL A C 1
ATOM 3262 O O . VAL A 1 420 ? 2.910 -11.404 31.895 1.00 92.38 420 VAL A O 1
ATOM 3265 N N . TYR A 1 421 ? 4.446 -10.665 30.434 1.00 90.31 421 TYR A N 1
ATOM 3266 C CA . TYR A 1 421 ? 3.800 -9.399 30.085 1.00 90.31 421 TYR A CA 1
ATOM 3267 C C . TYR A 1 421 ? 3.179 -9.420 28.680 1.00 90.31 421 TYR A C 1
ATOM 3269 O O . TYR A 1 421 ? 2.675 -8.395 28.228 1.00 90.31 421 TYR A O 1
ATOM 3277 N N . GLY A 1 422 ? 3.219 -10.559 27.979 1.00 86.38 422 GLY A N 1
ATOM 3278 C CA . GLY A 1 422 ? 2.666 -10.703 26.631 1.00 86.38 422 GLY A CA 1
ATOM 3279 C C . GLY A 1 422 ? 3.607 -10.266 25.503 1.00 86.38 422 GLY A C 1
ATOM 3280 O O . GLY A 1 422 ? 3.191 -10.236 24.349 1.00 86.38 422 GLY A O 1
ATOM 3281 N N . ARG A 1 423 ? 4.877 -9.948 25.789 1.00 86.94 423 ARG A N 1
ATOM 3282 C CA . ARG A 1 423 ? 5.850 -9.588 24.743 1.00 86.94 423 ARG A CA 1
ATOM 3283 C C . ARG A 1 423 ? 6.393 -10.845 24.080 1.00 86.94 423 ARG A C 1
ATOM 3285 O O . ARG A 1 423 ? 6.744 -11.793 24.782 1.00 86.94 423 ARG A O 1
ATOM 3292 N N . LEU A 1 424 ? 6.494 -10.845 22.752 1.00 88.44 424 LEU A N 1
ATOM 3293 C CA . LEU A 1 424 ? 7.055 -11.965 21.992 1.00 88.44 424 LEU A CA 1
ATOM 3294 C C . LEU A 1 424 ? 8.485 -12.290 22.444 1.00 88.44 424 LEU A C 1
ATOM 3296 O O . LEU A 1 424 ? 9.304 -11.395 22.659 1.00 88.44 424 LEU A O 1
ATOM 3300 N N . ILE A 1 425 ? 8.780 -13.584 22.568 1.00 90.56 425 ILE A N 1
ATOM 3301 C CA . ILE A 1 425 ? 10.129 -14.094 22.821 1.00 90.56 425 ILE A CA 1
ATOM 3302 C C . ILE A 1 425 ? 10.727 -14.552 21.492 1.00 90.56 425 ILE A C 1
ATOM 3304 O O . ILE A 1 425 ? 10.132 -15.367 20.781 1.00 90.56 425 ILE A O 1
ATOM 3308 N N . TYR A 1 426 ? 11.926 -14.059 21.202 1.00 89.81 426 TYR A N 1
ATOM 3309 C CA . TYR A 1 426 ? 12.668 -14.354 19.982 1.00 89.81 426 TYR A CA 1
ATOM 3310 C C . TYR A 1 426 ? 13.818 -15.334 20.244 1.00 89.81 426 TYR A C 1
ATOM 3312 O O . TYR A 1 426 ? 14.344 -15.400 21.358 1.00 89.81 426 TYR A O 1
ATOM 3320 N N . ASP A 1 427 ? 14.195 -16.105 19.224 1.00 90.38 427 ASP A N 1
ATOM 3321 C CA . ASP A 1 427 ? 15.413 -16.918 19.232 1.00 90.38 427 ASP A CA 1
ATOM 3322 C C . ASP A 1 427 ? 16.680 -16.083 18.946 1.00 90.38 427 ASP A C 1
ATOM 3324 O O . ASP A 1 427 ? 16.624 -14.865 18.764 1.00 90.38 427 ASP A O 1
ATOM 3328 N N . GLU A 1 428 ? 17.847 -16.735 18.915 1.00 89.94 428 GLU A N 1
ATOM 3329 C CA . GLU A 1 428 ? 19.141 -16.082 18.648 1.00 89.94 428 GLU A CA 1
ATOM 3330 C C . GLU A 1 428 ? 19.222 -15.427 17.257 1.00 89.94 428 GLU A C 1
ATOM 3332 O O . GLU A 1 428 ? 20.039 -14.534 17.049 1.00 89.94 428 GLU A O 1
ATOM 3337 N N . SER A 1 429 ? 18.378 -15.853 16.312 1.00 86.38 429 SER A N 1
ATOM 3338 C CA . SER A 1 429 ? 18.274 -15.293 14.958 1.00 86.38 429 SER A CA 1
ATOM 3339 C C . SER A 1 429 ? 17.167 -14.239 14.836 1.00 86.38 429 SER A C 1
ATOM 3341 O O . SER A 1 429 ? 16.844 -13.825 13.727 1.00 86.38 429 SER A O 1
ATOM 3343 N N . HIS A 1 430 ? 16.598 -13.795 15.962 1.00 79.31 430 HIS A N 1
ATOM 3344 C CA . HIS A 1 430 ? 15.509 -12.824 16.040 1.00 79.31 430 HIS A CA 1
ATOM 3345 C C . HIS A 1 430 ? 14.194 -13.279 15.379 1.00 79.31 430 HIS A C 1
ATOM 3347 O O . HIS A 1 430 ? 13.396 -12.456 14.936 1.00 79.31 430 HIS A O 1
ATOM 3353 N N . ASN A 1 431 ? 13.920 -14.588 15.359 1.00 83.75 431 ASN A N 1
ATOM 3354 C CA . ASN A 1 431 ? 12.625 -15.120 14.929 1.00 83.75 431 ASN A CA 1
ATOM 3355 C C . ASN A 1 431 ? 11.708 -15.395 16.134 1.00 83.75 431 ASN A C 1
ATOM 3357 O O . ASN A 1 431 ? 12.190 -15.903 17.153 1.00 83.75 431 ASN A O 1
ATOM 3361 N N . PRO A 1 432 ? 10.391 -15.117 16.050 1.00 87.88 432 PRO A N 1
ATOM 3362 C CA . PRO A 1 432 ? 9.448 -15.459 17.112 1.00 87.88 432 PRO A CA 1
ATOM 3363 C C . PRO A 1 432 ? 9.421 -16.968 17.394 1.00 87.88 432 PRO A C 1
ATOM 3365 O O . PRO A 1 432 ? 9.228 -17.786 16.492 1.00 87.88 432 PRO A O 1
ATOM 3368 N N . ILE A 1 433 ? 9.567 -17.363 18.661 1.00 91.88 433 ILE A N 1
ATOM 3369 C CA . ILE A 1 433 ? 9.569 -18.781 19.045 1.00 91.88 433 ILE A CA 1
ATOM 3370 C C . ILE A 1 433 ? 8.137 -19.322 19.035 1.00 91.88 433 ILE A C 1
ATOM 3372 O O . ILE A 1 433 ? 7.297 -18.855 19.799 1.00 91.88 433 ILE A O 1
ATOM 3376 N N . VAL A 1 434 ? 7.860 -20.365 18.250 1.00 91.44 434 VAL A N 1
ATOM 3377 C CA . VAL A 1 434 ? 6.540 -21.021 18.221 1.00 91.44 434 VAL A CA 1
ATOM 3378 C C . VAL A 1 434 ? 6.226 -21.700 19.565 1.00 91.44 434 VAL A C 1
ATOM 3380 O O . VAL A 1 434 ? 7.070 -22.350 20.198 1.00 91.44 434 VAL A O 1
ATOM 3383 N N . SER A 1 435 ? 4.993 -21.524 20.032 1.00 89.38 435 SER A N 1
ATOM 3384 C CA . SER A 1 435 ? 4.458 -22.128 21.249 1.00 89.38 435 SER A CA 1
ATOM 3385 C C . SER A 1 435 ? 4.312 -23.640 21.095 1.00 89.38 435 SER A C 1
ATOM 3387 O O . SER A 1 435 ? 3.942 -24.142 20.041 1.00 89.38 435 SER A O 1
ATOM 3389 N N . LYS A 1 436 ? 4.530 -24.393 22.180 1.00 88.94 436 LYS A N 1
ATOM 3390 C CA . LYS A 1 436 ? 4.300 -25.851 22.180 1.00 88.94 436 LYS A CA 1
ATOM 3391 C C . LYS A 1 436 ? 2.820 -26.223 22.046 1.00 88.94 436 LYS A C 1
ATOM 3393 O O . LYS A 1 436 ? 2.520 -27.365 21.724 1.00 88.94 436 LYS A O 1
ATOM 3398 N N . ASN A 1 437 ? 1.928 -25.277 22.332 1.00 85.00 437 ASN A N 1
ATOM 3399 C CA . ASN A 1 437 ? 0.483 -25.477 22.269 1.00 85.00 437 ASN A CA 1
ATOM 3400 C C . ASN A 1 437 ? -0.080 -25.183 20.869 1.00 85.00 437 ASN A C 1
ATOM 3402 O O . ASN A 1 437 ? -1.251 -25.454 20.619 1.00 85.00 437 ASN A O 1
ATOM 3406 N N . TYR A 1 438 ? 0.742 -24.641 19.966 1.00 85.50 438 TYR A N 1
ATOM 3407 C CA . TYR A 1 438 ? 0.380 -24.432 18.571 1.00 85.50 438 TYR A CA 1
ATOM 3408 C C . TYR A 1 438 ? 0.278 -25.782 17.847 1.00 85.50 438 TYR A C 1
ATOM 3410 O O . TYR A 1 438 ? 1.222 -26.571 17.850 1.00 85.50 438 TYR A O 1
ATOM 3418 N N . ASN A 1 439 ? -0.868 -26.038 17.222 1.00 83.62 439 ASN A N 1
ATOM 3419 C CA . ASN A 1 439 ? -1.136 -27.208 16.388 1.00 83.62 439 ASN A CA 1
ATOM 3420 C C . ASN A 1 439 ? -1.604 -26.801 14.974 1.00 83.62 439 ASN A C 1
ATOM 3422 O O . ASN A 1 439 ? -2.783 -26.538 14.754 1.00 83.62 439 ASN A O 1
ATOM 3426 N N . ASP A 1 440 ? -0.694 -26.798 14.006 1.00 87.19 440 ASP A N 1
ATOM 3427 C CA . ASP A 1 440 ? -0.944 -26.391 12.613 1.00 87.19 440 ASP A CA 1
ATOM 3428 C C . ASP A 1 440 ? -1.984 -27.230 11.849 1.00 87.19 440 ASP A C 1
ATOM 3430 O O . ASP A 1 440 ? -2.378 -26.860 10.745 1.00 87.19 440 ASP A O 1
ATOM 3434 N N . THR A 1 441 ? -2.452 -28.342 12.420 1.00 87.56 441 THR A N 1
ATOM 3435 C CA . THR A 1 441 ? -3.509 -29.173 11.823 1.00 87.56 441 THR A CA 1
ATOM 3436 C C . THR A 1 441 ? -4.922 -28.659 12.093 1.00 87.56 441 THR A C 1
ATOM 3438 O O . THR A 1 441 ? -5.868 -29.132 11.461 1.00 87.56 441 THR A O 1
ATOM 3441 N N . LEU A 1 442 ? -5.092 -27.722 13.031 1.00 85.12 442 LEU A N 1
ATOM 3442 C CA . LEU A 1 442 ? -6.392 -27.141 13.355 1.00 85.12 442 LEU A CA 1
ATOM 3443 C C . LEU A 1 442 ? -6.612 -25.847 12.572 1.00 85.12 442 LEU A C 1
ATOM 3445 O O . LEU A 1 442 ? -5.742 -24.982 12.511 1.00 85.12 442 LEU A O 1
ATOM 3449 N N . GLU A 1 443 ? -7.811 -25.696 12.014 1.00 86.06 443 GLU A N 1
ATOM 3450 C CA . GLU A 1 443 ? -8.240 -24.430 11.428 1.00 86.06 443 GLU A CA 1
ATOM 3451 C C . GLU A 1 443 ? -8.448 -23.392 12.536 1.00 86.06 443 GLU A C 1
ATOM 3453 O O . GLU A 1 443 ? -9.140 -23.645 13.529 1.00 86.06 443 GLU A O 1
ATOM 3458 N N . TYR A 1 444 ? -7.843 -22.215 12.373 1.00 85.56 444 TYR A N 1
ATOM 3459 C CA . TYR A 1 444 ? -8.023 -21.132 13.324 1.00 85.56 444 TYR A CA 1
ATOM 3460 C C . TYR A 1 444 ? -9.348 -20.403 13.091 1.00 85.56 444 TYR A C 1
ATOM 3462 O O . TYR A 1 444 ? -9.592 -19.871 12.011 1.00 85.56 444 TYR A O 1
ATOM 3470 N N . VAL A 1 445 ? -10.169 -20.313 14.141 1.00 87.75 445 VAL A N 1
ATOM 3471 C CA . VAL A 1 445 ? -11.369 -19.469 14.163 1.00 87.75 445 VAL A CA 1
ATOM 3472 C C . VAL A 1 445 ? -11.118 -18.262 15.084 1.00 87.75 445 VAL A C 1
ATOM 3474 O O . VAL A 1 445 ? -10.969 -18.453 16.300 1.00 87.75 445 VAL A O 1
ATOM 3477 N N . PRO A 1 446 ? -11.074 -17.022 14.554 1.00 89.56 446 PRO A N 1
ATOM 3478 C CA . PRO A 1 446 ? -10.827 -15.825 15.357 1.00 89.56 446 PRO A CA 1
ATOM 3479 C C . PRO A 1 446 ? -11.943 -15.591 16.376 1.00 89.56 446 PRO A C 1
ATOM 3481 O O . PRO A 1 446 ? -13.074 -16.045 16.193 1.00 89.56 446 PRO A O 1
ATOM 3484 N N . ARG A 1 447 ? -11.646 -14.875 17.471 1.00 92.19 447 ARG A N 1
ATOM 3485 C CA . ARG A 1 447 ? -12.620 -14.638 18.561 1.00 92.19 447 ARG A CA 1
ATOM 3486 C C . ARG A 1 447 ? -13.917 -14.011 18.055 1.00 92.19 447 ARG A C 1
ATOM 3488 O O . ARG A 1 447 ? -14.980 -14.408 18.514 1.00 92.19 447 ARG A O 1
ATOM 3495 N N . GLY A 1 448 ? -13.852 -13.118 17.066 1.00 88.62 448 GLY A N 1
ATOM 3496 C CA . GLY A 1 448 ? -15.042 -12.500 16.476 1.00 88.62 448 GLY A CA 1
ATOM 3497 C C . GLY A 1 448 ? -16.015 -13.463 15.791 1.00 88.62 448 GLY A C 1
ATOM 3498 O O . GLY A 1 448 ? -17.189 -13.133 15.652 1.00 88.62 448 GLY A O 1
ATOM 3499 N N . ALA A 1 449 ? -15.561 -14.658 15.403 1.00 90.56 449 ALA A N 1
ATOM 3500 C CA . ALA A 1 449 ? -16.392 -15.697 14.793 1.00 90.56 449 ALA A CA 1
ATOM 3501 C C . ALA A 1 449 ? -16.836 -16.785 15.793 1.00 90.56 449 ALA A C 1
ATOM 3503 O O . ALA A 1 449 ? -17.499 -17.749 15.406 1.00 90.56 449 ALA A O 1
ATOM 3504 N N . ARG A 1 450 ? -16.480 -16.648 17.076 1.00 92.69 450 ARG A N 1
ATOM 3505 C CA . ARG A 1 450 ? -16.749 -17.631 18.131 1.00 92.69 450 ARG A CA 1
ATOM 3506 C C . ARG A 1 450 ? -17.826 -17.122 19.083 1.00 92.69 450 ARG A C 1
ATOM 3508 O O . ARG A 1 450 ? -17.663 -16.083 19.714 1.00 92.69 450 ARG A O 1
ATOM 3515 N N . LYS A 1 451 ? -18.930 -17.866 19.198 1.00 94.50 451 LYS A N 1
ATOM 3516 C CA . LYS A 1 451 ? -20.112 -17.470 19.991 1.00 94.50 451 LYS A CA 1
ATOM 3517 C C . LYS A 1 451 ? -19.815 -17.299 21.480 1.00 94.50 451 LYS A C 1
ATOM 3519 O O . LYS A 1 451 ? -20.478 -16.511 22.151 1.00 94.50 451 LYS A O 1
ATOM 3524 N N . GLU A 1 452 ? -18.819 -18.022 21.986 1.00 96.25 452 GLU A N 1
ATOM 3525 C CA . GLU A 1 452 ? -18.375 -17.945 23.370 1.00 96.25 452 GLU A CA 1
ATOM 3526 C C . GLU A 1 452 ? -17.607 -16.655 23.682 1.00 96.25 452 GLU A C 1
ATOM 3528 O O . GLU A 1 452 ? -17.379 -16.382 24.853 1.00 96.25 452 GLU A O 1
ATOM 3533 N N . TYR A 1 453 ? -17.266 -15.827 22.686 1.00 96.69 453 TYR A N 1
ATOM 3534 C CA . TYR A 1 453 ? -16.631 -14.525 22.882 1.00 96.69 453 TYR A CA 1
ATOM 3535 C C . TYR A 1 453 ? -17.591 -13.365 22.612 1.00 96.69 453 TYR A C 1
ATOM 3537 O O . TYR A 1 453 ? -18.475 -13.418 21.758 1.00 96.69 453 TYR A O 1
ATOM 3545 N N . SER A 1 454 ? -17.414 -12.259 23.331 1.00 97.31 454 SER A N 1
ATOM 3546 C CA . SER A 1 454 ? -18.117 -11.006 23.047 1.00 97.31 454 SER A CA 1
ATOM 3547 C C . SER A 1 454 ? -17.254 -9.793 23.351 1.00 97.31 454 SER A C 1
ATOM 3549 O O . SER A 1 454 ? -16.412 -9.821 24.246 1.00 97.31 454 SER A O 1
ATOM 3551 N N . LYS A 1 455 ? -17.475 -8.722 22.584 1.00 97.19 455 LYS A N 1
ATOM 3552 C CA . LYS A 1 455 ? -16.814 -7.428 22.771 1.00 97.19 455 LYS A CA 1
ATOM 3553 C C . LYS A 1 455 ? -17.466 -6.732 23.962 1.00 97.19 455 LYS A C 1
ATOM 3555 O O . LYS A 1 455 ? -18.649 -6.409 23.900 1.00 97.19 455 LYS A O 1
ATOM 3560 N N . VAL A 1 456 ? -16.717 -6.489 25.025 1.00 98.06 456 VAL A N 1
ATOM 3561 C CA . VAL A 1 456 ? -17.168 -5.726 26.190 1.00 98.06 456 VAL A CA 1
ATOM 3562 C C . VAL A 1 456 ? -16.631 -4.311 26.054 1.00 98.06 456 VAL A C 1
ATOM 3564 O O . VAL A 1 456 ? -15.421 -4.120 26.056 1.00 98.06 456 VAL A O 1
ATOM 3567 N N . GLY A 1 457 ? -17.516 -3.329 25.908 1.00 98.00 457 GLY A N 1
ATOM 3568 C CA . GLY A 1 457 ? -17.193 -1.909 25.964 1.00 98.00 457 GLY A CA 1
ATOM 3569 C C . GLY A 1 457 ? -16.778 -1.519 27.379 1.00 98.00 457 GLY A C 1
ATOM 3570 O O . GLY A 1 457 ? -17.561 -1.668 28.320 1.00 98.00 457 GLY A O 1
ATOM 3571 N N . LEU A 1 458 ? -15.548 -1.027 27.503 1.00 97.31 458 LEU A N 1
ATOM 3572 C CA . LEU A 1 458 ? -14.878 -0.677 28.761 1.00 97.31 458 LEU A CA 1
ATOM 3573 C C . LEU A 1 458 ? -14.753 0.838 28.959 1.00 97.31 458 LEU A C 1
ATOM 3575 O O . LEU A 1 458 ? -14.432 1.303 30.047 1.00 97.31 458 LEU A O 1
ATOM 3579 N N . LEU A 1 459 ? -14.993 1.621 27.909 1.00 96.62 459 LEU A N 1
ATOM 3580 C CA . LEU A 1 459 ? -14.949 3.078 27.944 1.00 96.62 459 LEU A CA 1
ATOM 3581 C C . LEU A 1 459 ? -15.735 3.624 26.758 1.00 96.62 459 LEU A C 1
ATOM 3583 O O . LEU A 1 459 ? -15.528 3.158 25.644 1.00 96.62 459 LEU A O 1
ATOM 3587 N N . GLY A 1 460 ? -16.562 4.649 26.962 1.00 96.44 460 GLY A N 1
ATOM 3588 C CA . GLY A 1 460 ? -17.223 5.362 25.866 1.00 96.44 460 GLY A CA 1
ATOM 3589 C C . GLY A 1 460 ? -18.740 5.436 25.980 1.00 96.44 460 GLY A C 1
ATOM 3590 O O . GLY A 1 460 ? -19.325 5.143 27.023 1.00 96.44 460 GLY A O 1
ATOM 3591 N N . GLN A 1 461 ? -19.392 5.912 24.918 1.00 96.56 461 GLN A N 1
ATOM 3592 C CA . GLN A 1 461 ? -20.845 6.103 24.910 1.00 96.56 461 GLN A CA 1
ATOM 3593 C C . GLN A 1 461 ? -21.550 4.861 24.372 1.00 96.56 461 GLN A C 1
ATOM 3595 O O . GLN A 1 461 ? -21.573 4.638 23.163 1.00 96.56 461 GLN A O 1
ATOM 3600 N N . LEU A 1 462 ? -22.187 4.103 25.259 1.00 97.12 462 LEU A N 1
ATOM 3601 C CA . LEU A 1 462 ? -22.853 2.849 24.916 1.00 97.12 462 LEU A CA 1
ATOM 3602 C C . LEU A 1 462 ? -24.362 2.943 25.099 1.00 97.12 462 LEU A C 1
ATOM 3604 O O . LEU A 1 462 ? -24.868 3.698 25.932 1.00 97.12 462 LEU A O 1
ATOM 3608 N N . VAL A 1 463 ? -25.082 2.165 24.298 1.00 97.06 463 VAL A N 1
ATOM 3609 C CA . VAL A 1 463 ? -26.505 1.904 24.510 1.00 97.06 463 VAL A CA 1
ATOM 3610 C C . VAL A 1 463 ? -26.625 0.706 25.435 1.00 97.06 463 VAL A C 1
ATOM 3612 O O . VAL A 1 463 ? -25.951 -0.296 25.213 1.00 97.06 463 VAL A O 1
ATOM 3615 N N . VAL A 1 464 ? -27.473 0.819 26.451 1.00 97.56 464 VAL A N 1
ATOM 3616 C CA . VAL A 1 464 ? -27.824 -0.283 27.344 1.00 97.56 464 VAL A CA 1
ATOM 3617 C C . VAL A 1 464 ? -29.325 -0.499 27.355 1.00 97.56 464 VAL A C 1
ATOM 3619 O O . VAL A 1 464 ? -30.097 0.455 27.206 1.00 97.56 464 VAL A O 1
ATOM 3622 N N . GLN A 1 465 ? -29.715 -1.754 27.543 1.00 97.81 465 GLN A N 1
ATOM 3623 C CA . GLN A 1 465 ? -31.094 -2.110 27.837 1.00 97.81 465 GLN A CA 1
ATOM 3624 C C . GLN A 1 465 ? -31.412 -1.712 29.280 1.00 97.81 465 GLN A C 1
ATOM 3626 O O . GLN A 1 465 ? -30.628 -1.997 30.185 1.00 97.81 465 GLN A O 1
ATOM 3631 N N . ASP A 1 466 ? -32.549 -1.060 29.500 1.00 97.94 466 ASP A N 1
ATOM 3632 C CA . ASP A 1 466 ? -33.011 -0.623 30.812 1.00 97.94 466 ASP A CA 1
ATOM 3633 C C . ASP A 1 466 ? -34.434 -1.099 31.124 1.00 97.94 466 ASP A C 1
ATOM 3635 O O . ASP A 1 466 ? -35.215 -1.438 30.238 1.00 97.94 466 ASP A O 1
ATOM 3639 N N . ASP A 1 467 ? -34.768 -1.124 32.411 1.00 97.44 467 ASP A N 1
ATOM 3640 C CA . ASP A 1 467 ? -36.075 -1.545 32.934 1.00 97.44 467 ASP A CA 1
ATOM 3641 C C . ASP A 1 467 ? -37.162 -0.449 32.862 1.00 97.44 467 ASP A C 1
ATOM 3643 O O . ASP A 1 467 ? -38.246 -0.598 33.429 1.00 97.44 467 ASP A O 1
ATOM 3647 N N . GLY A 1 468 ? -36.869 0.671 32.195 1.00 97.12 468 GLY A N 1
ATOM 3648 C CA . GLY A 1 468 ? -37.743 1.833 32.053 1.00 97.12 468 GLY A CA 1
ATOM 3649 C C . GLY A 1 468 ? -37.657 2.832 33.211 1.00 97.12 468 GLY A C 1
ATOM 3650 O O . GLY A 1 468 ? -38.253 3.908 33.132 1.00 97.12 468 GLY A O 1
ATOM 3651 N N . THR A 1 469 ? -36.911 2.534 34.281 1.00 97.38 469 THR A N 1
ATOM 3652 C CA . THR A 1 469 ? -36.816 3.417 35.458 1.00 97.38 469 THR A CA 1
ATOM 3653 C C . THR A 1 469 ? -35.759 4.511 35.313 1.00 97.38 469 THR A C 1
ATOM 3655 O O . THR A 1 469 ? -35.792 5.504 36.043 1.00 97.38 469 THR A O 1
ATOM 3658 N N . CYS A 1 470 ? -34.812 4.361 34.383 1.00 98.00 470 CYS A N 1
ATOM 3659 C CA . CYS A 1 470 ? -33.689 5.282 34.255 1.00 98.00 470 CYS A CA 1
ATOM 3660 C C . CYS A 1 470 ? -34.130 6.661 33.734 1.00 98.00 470 CYS A C 1
ATOM 3662 O O . CYS A 1 470 ? -34.922 6.787 32.800 1.00 98.00 470 CYS A O 1
ATOM 3664 N N . GLU A 1 471 ? -33.565 7.731 34.283 1.00 97.44 471 GLU A N 1
ATOM 3665 C CA . GLU A 1 471 ? -33.901 9.101 33.883 1.00 97.44 471 GLU A CA 1
ATOM 3666 C C . GLU A 1 471 ? -32.685 9.794 33.273 1.00 97.44 471 GLU A C 1
ATOM 3668 O O . GLU A 1 471 ? -31.563 9.646 33.760 1.00 97.44 471 GLU A O 1
ATOM 3673 N N . VAL A 1 472 ? -32.900 10.582 32.213 1.00 98.31 472 VAL A N 1
ATOM 3674 C CA . VAL A 1 472 ? -31.854 11.465 31.674 1.00 98.31 472 VAL A CA 1
ATOM 3675 C C . VAL A 1 472 ? -31.389 12.388 32.790 1.00 98.31 472 VAL A C 1
ATOM 3677 O O . VAL A 1 472 ? -32.204 12.934 33.527 1.00 98.31 472 VAL A O 1
ATOM 3680 N N . ASN A 1 473 ? -30.077 12.577 32.903 1.00 97.75 473 ASN A N 1
ATOM 3681 C CA . ASN A 1 473 ? -29.449 13.270 34.023 1.00 97.75 473 ASN A CA 1
ATOM 3682 C C . ASN A 1 473 ? -29.522 12.554 35.384 1.00 97.75 473 ASN A C 1
ATOM 3684 O O . ASN A 1 473 ? -29.116 13.140 36.391 1.00 97.75 473 ASN A O 1
ATOM 3688 N N . GLY A 1 474 ? -29.965 11.301 35.424 1.00 97.94 474 GLY A N 1
ATOM 3689 C CA . GLY A 1 474 ? -29.794 10.398 36.557 1.00 97.94 474 GLY A CA 1
ATOM 3690 C C . GLY A 1 474 ? -28.560 9.509 36.408 1.00 97.94 474 GLY A C 1
ATOM 3691 O O . GLY A 1 474 ? -27.698 9.733 35.547 1.00 97.94 474 GLY A O 1
ATOM 3692 N N . TYR A 1 475 ? -28.497 8.484 37.251 1.00 97.81 475 TYR A N 1
ATOM 3693 C CA . TYR A 1 475 ? -27.518 7.409 37.161 1.00 97.81 475 TYR A CA 1
ATOM 3694 C C . TYR A 1 475 ? -28.228 6.060 37.052 1.00 97.81 475 TYR A C 1
ATOM 3696 O O . TYR A 1 475 ? -29.392 5.919 37.437 1.00 97.81 475 TYR A O 1
ATOM 3704 N N . CYS A 1 476 ? -27.523 5.076 36.507 1.00 97.56 476 CYS A N 1
ATOM 3705 C CA . CYS A 1 476 ? -27.974 3.697 36.463 1.00 97.56 476 CYS A CA 1
ATOM 3706 C C . CYS A 1 476 ? -26.873 2.735 36.912 1.00 97.56 476 CYS A C 1
ATOM 3708 O O . CYS A 1 476 ? -25.676 3.019 36.795 1.00 97.56 476 CYS A O 1
ATOM 3710 N N . THR A 1 477 ? -27.300 1.572 37.383 1.00 97.12 477 THR A N 1
ATOM 3711 C CA . THR A 1 477 ? -26.447 0.410 37.662 1.00 97.12 477 THR A CA 1
ATOM 3712 C C . THR A 1 477 ? -27.100 -0.850 37.090 1.00 97.12 477 THR A C 1
ATOM 3714 O O . THR A 1 477 ? -28.209 -0.773 36.554 1.00 97.12 477 THR A O 1
ATOM 3717 N N . ALA A 1 478 ? -26.434 -2.001 37.175 1.00 97.19 478 ALA A N 1
ATOM 3718 C CA . ALA A 1 478 ? -27.044 -3.268 36.791 1.00 97.19 478 ALA A CA 1
ATOM 3719 C C . ALA A 1 478 ? -28.102 -3.708 37.814 1.00 97.19 478 ALA A C 1
ATOM 3721 O O . ALA A 1 478 ? -27.907 -3.631 39.029 1.00 97.19 478 ALA A O 1
ATOM 3722 N N . SER A 1 479 ? -29.229 -4.185 37.301 1.00 95.56 479 SER A N 1
ATOM 3723 C CA . SER A 1 479 ? -30.219 -4.970 38.032 1.00 95.56 479 SER A CA 1
ATOM 3724 C C . SER A 1 479 ? -29.996 -6.456 37.748 1.00 95.56 479 SER A C 1
ATOM 3726 O O . SER A 1 479 ? -28.861 -6.887 37.597 1.00 95.56 479 SER A O 1
ATOM 3728 N N . VAL A 1 480 ? -31.055 -7.260 37.694 1.00 94.19 480 VAL A N 1
ATOM 3729 C CA . VAL A 1 480 ? -30.960 -8.688 37.381 1.00 94.19 480 VAL A CA 1
ATOM 3730 C C . VAL A 1 480 ? -30.623 -8.877 35.898 1.00 94.19 480 VAL A C 1
ATOM 3732 O O . VAL A 1 480 ? -31.175 -8.193 35.037 1.00 94.19 480 VAL A O 1
ATOM 3735 N N . ASN A 1 481 ? -29.749 -9.843 35.598 1.00 95.25 481 ASN A N 1
ATOM 3736 C CA . ASN A 1 481 ? -29.388 -10.247 34.232 1.00 95.25 481 ASN A CA 1
ATOM 3737 C C . ASN A 1 481 ? -28.830 -9.110 33.352 1.00 95.25 481 ASN A C 1
ATOM 3739 O O . ASN A 1 481 ? -29.063 -9.081 32.146 1.00 95.25 481 ASN A O 1
ATOM 3743 N N . GLY A 1 482 ? -28.087 -8.175 33.939 1.00 96.81 482 GLY A N 1
ATOM 3744 C CA . GLY A 1 482 ? -27.378 -7.126 33.207 1.00 96.81 482 GLY A CA 1
ATOM 3745 C C . GLY A 1 482 ? -28.254 -5.974 32.707 1.00 96.81 482 GLY A C 1
ATOM 3746 O O . GLY A 1 482 ? -27.732 -5.072 32.056 1.00 96.81 482 GLY A O 1
ATOM 3747 N N . VAL A 1 483 ? -29.555 -5.959 33.012 1.00 98.12 483 VAL A N 1
ATOM 3748 C CA . VAL A 1 483 ? -30.463 -4.866 32.623 1.00 98.12 483 VAL A CA 1
ATOM 3749 C C . VAL A 1 483 ? -30.212 -3.643 33.502 1.00 98.12 483 VAL A C 1
ATOM 3751 O O . VAL A 1 483 ? -30.131 -3.762 34.725 1.00 98.12 483 VAL A O 1
ATOM 3754 N N . ALA A 1 484 ? -30.105 -2.459 32.908 1.00 98.12 484 ALA A N 1
ATOM 3755 C CA . ALA A 1 484 ? -29.908 -1.211 33.633 1.00 98.12 484 ALA A CA 1
ATOM 3756 C C . ALA A 1 484 ? -31.147 -0.823 34.462 1.00 98.12 484 ALA A C 1
ATOM 3758 O O . ALA A 1 484 ? -32.279 -0.941 34.000 1.00 98.12 484 ALA A O 1
ATOM 3759 N N . THR A 1 485 ? -30.928 -0.303 35.669 1.00 98.06 485 THR A N 1
ATOM 3760 C CA . THR A 1 485 ? -31.979 0.244 36.542 1.00 98.06 485 THR A CA 1
ATOM 3761 C C . THR A 1 485 ? -31.536 1.556 37.178 1.00 98.06 485 THR A C 1
ATOM 3763 O O . THR A 1 485 ? -30.332 1.807 37.326 1.00 98.06 485 THR A O 1
ATOM 3766 N N . LYS A 1 486 ? -32.496 2.405 37.561 1.00 98.00 486 LYS A N 1
ATOM 3767 C CA . LYS A 1 486 ? -32.245 3.688 38.228 1.00 98.00 486 LYS A CA 1
ATOM 3768 C C . LYS A 1 486 ? -31.443 3.483 39.509 1.00 98.00 486 LYS A C 1
ATOM 3770 O O . LYS A 1 486 ? -31.738 2.613 40.324 1.00 98.00 486 LYS A O 1
ATOM 3775 N N . SER A 1 487 ? -30.449 4.340 39.706 1.00 96.62 487 SER A N 1
ATOM 3776 C CA . SER A 1 487 ? -29.595 4.340 40.889 1.00 96.62 487 SER A CA 1
ATOM 3777 C C . SER A 1 487 ? -29.172 5.764 41.246 1.00 96.62 487 SER A C 1
ATOM 3779 O O . SER A 1 487 ? -29.177 6.660 40.399 1.00 96.62 487 SER A O 1
ATOM 3781 N N . ASP A 1 488 ? -28.770 5.966 42.499 1.00 95.62 488 ASP A N 1
ATOM 3782 C CA . ASP A 1 488 ? -28.170 7.221 42.966 1.00 95.62 488 ASP A CA 1
ATOM 3783 C C . ASP A 1 488 ? -26.681 7.332 42.577 1.00 95.62 488 ASP A C 1
ATOM 3785 O O . ASP A 1 488 ? -26.069 8.394 42.692 1.00 95.62 488 ASP A O 1
ATOM 3789 N N . SER A 1 489 ? -26.084 6.234 42.102 1.00 94.19 489 SER A N 1
ATOM 3790 C CA . SER A 1 489 ? -24.681 6.131 41.690 1.00 94.19 489 SER A CA 1
ATOM 3791 C C . SER A 1 489 ? -24.503 5.170 40.505 1.00 94.19 489 SER A C 1
ATOM 3793 O O . SER A 1 489 ? -25.443 4.487 40.097 1.00 94.19 489 SER A O 1
ATOM 3795 N N . GLY A 1 490 ? -23.298 5.123 39.930 1.00 95.19 490 GLY A N 1
ATOM 3796 C CA . GLY A 1 490 ? -22.970 4.282 38.775 1.00 95.19 490 GLY A CA 1
ATOM 3797 C C . GLY A 1 490 ? -22.736 5.105 37.510 1.00 95.19 490 GLY A C 1
ATOM 3798 O O . GLY A 1 490 ? -21.997 6.097 37.530 1.00 95.19 490 GLY A O 1
ATOM 3799 N N . TYR A 1 491 ? -23.359 4.701 36.405 1.00 97.19 491 TYR A N 1
ATOM 3800 C CA . TYR A 1 491 ? -23.133 5.293 35.087 1.00 97.19 491 TYR A CA 1
ATOM 3801 C C . TYR A 1 491 ? -24.127 6.402 34.786 1.00 97.19 491 TYR A C 1
ATOM 3803 O O . TYR A 1 491 ? -25.312 6.312 35.096 1.00 97.19 491 TYR A O 1
ATOM 3811 N N . ARG A 1 492 ? -23.635 7.482 34.178 1.00 97.81 492 ARG A N 1
ATOM 3812 C CA . ARG A 1 492 ? -24.451 8.653 33.862 1.00 97.81 492 ARG A CA 1
ATOM 3813 C C . ARG A 1 492 ? -25.330 8.358 32.651 1.00 97.81 492 ARG A C 1
ATOM 3815 O O . ARG A 1 492 ? -24.813 8.037 31.582 1.00 97.81 492 ARG A O 1
ATOM 3822 N N . VAL A 1 493 ? -26.636 8.565 32.799 1.00 98.38 493 VAL A N 1
ATOM 3823 C CA . VAL A 1 493 ? -27.597 8.467 31.695 1.00 98.38 493 VAL A CA 1
ATOM 3824 C C . VAL A 1 493 ? -27.563 9.761 30.885 1.00 98.38 493 VAL A C 1
ATOM 3826 O O . VAL A 1 493 ? -27.913 10.834 31.389 1.00 98.38 493 VAL A O 1
ATOM 3829 N N . ILE A 1 494 ? -27.130 9.666 29.627 1.00 97.62 494 ILE A N 1
ATOM 3830 C CA . ILE A 1 494 ? -26.957 10.826 28.741 1.00 97.62 494 ILE A CA 1
ATOM 3831 C C . ILE A 1 494 ? -28.164 11.065 27.834 1.00 97.62 494 ILE A C 1
ATOM 3833 O O . ILE A 1 494 ? -28.440 12.206 27.471 1.00 97.62 494 ILE A O 1
ATOM 3837 N N . LYS A 1 495 ? -28.902 10.011 27.469 1.00 98.06 495 LYS A N 1
ATOM 3838 C CA . LYS A 1 495 ? -30.083 10.112 26.604 1.00 98.06 495 LYS A CA 1
ATOM 3839 C C . LYS A 1 495 ? -30.994 8.901 26.796 1.00 98.06 495 LYS A C 1
ATOM 3841 O O . LYS A 1 495 ? -30.493 7.788 26.875 1.00 98.06 495 LYS A O 1
ATOM 3846 N N . ARG A 1 496 ? -32.313 9.097 26.777 1.00 98.12 496 ARG A N 1
ATOM 3847 C CA . ARG A 1 496 ? -33.274 8.008 26.555 1.00 98.12 496 ARG A CA 1
ATOM 3848 C C . ARG A 1 496 ? -33.508 7.847 25.053 1.00 98.12 496 ARG A C 1
ATOM 3850 O O . ARG A 1 496 ? -33.733 8.845 24.364 1.00 98.12 496 ARG A O 1
ATOM 3857 N N . ILE A 1 497 ? -33.355 6.628 24.545 1.00 97.50 497 ILE A N 1
ATOM 3858 C CA . ILE A 1 497 ? -33.524 6.311 23.121 1.00 97.50 497 ILE A CA 1
ATOM 3859 C C . ILE A 1 497 ? -34.969 5.895 22.865 1.00 97.50 497 ILE A C 1
ATOM 3861 O O . ILE A 1 497 ? -35.608 6.471 21.988 1.00 97.50 497 ILE A O 1
ATOM 3865 N N . ASP A 1 498 ? -35.477 4.965 23.672 1.00 97.81 498 ASP A N 1
ATOM 3866 C CA . ASP A 1 498 ? -36.861 4.490 23.650 1.00 97.81 498 ASP A CA 1
ATOM 3867 C C . ASP A 1 498 ? -37.307 4.025 25.056 1.00 97.81 498 ASP A C 1
ATOM 3869 O O . ASP A 1 498 ? -36.699 4.399 26.067 1.00 97.81 498 ASP A O 1
ATOM 3873 N N . GLU A 1 499 ? -38.405 3.269 25.135 1.00 96.50 499 GLU A N 1
ATOM 3874 C CA . GLU A 1 499 ? -38.986 2.757 26.387 1.00 96.50 499 GLU A CA 1
ATOM 3875 C C . GLU A 1 499 ? -38.063 1.788 27.143 1.00 96.50 499 GLU A C 1
ATOM 3877 O O . GLU A 1 499 ? -38.169 1.686 28.361 1.00 96.50 499 GLU A O 1
ATOM 3882 N N . THR A 1 500 ? -37.149 1.118 26.438 1.00 96.88 500 THR A N 1
ATOM 3883 C CA . THR A 1 500 ? -36.297 0.031 26.957 1.00 96.88 500 THR A CA 1
ATOM 3884 C C . THR A 1 500 ? -34.801 0.257 26.746 1.00 96.88 500 THR A C 1
ATOM 3886 O O . THR A 1 500 ? -33.997 -0.581 27.146 1.00 96.88 500 THR A O 1
ATOM 3889 N N . HIS A 1 501 ? -34.406 1.353 26.094 1.00 98.25 501 HIS A N 1
ATOM 3890 C CA . HIS A 1 501 ? -33.008 1.660 25.817 1.00 98.25 501 HIS A CA 1
ATOM 3891 C C . HIS A 1 501 ? -32.632 3.074 26.234 1.00 98.25 501 HIS A C 1
ATOM 3893 O O . HIS A 1 501 ? -33.262 4.079 25.872 1.00 98.25 501 HIS A O 1
ATOM 3899 N N . ILE A 1 502 ? -31.487 3.156 26.896 1.00 98.31 502 ILE A N 1
ATOM 3900 C CA . ILE A 1 502 ? -30.826 4.407 27.241 1.00 98.31 502 ILE A CA 1
ATOM 3901 C C . ILE A 1 502 ? -29.403 4.402 26.705 1.00 98.31 502 ILE A C 1
ATOM 3903 O O . ILE A 1 502 ? -28.778 3.365 26.506 1.00 98.31 502 ILE A O 1
ATOM 3907 N N . LYS A 1 503 ? -28.866 5.595 26.488 1.00 97.81 503 LYS A N 1
ATOM 3908 C CA . LYS A 1 503 ? -27.449 5.798 26.241 1.00 97.81 503 LYS A CA 1
ATOM 3909 C C . LYS A 1 503 ? -26.784 6.253 27.532 1.00 97.81 503 LYS A C 1
ATOM 3911 O O . LYS A 1 503 ? -27.272 7.184 28.185 1.00 97.81 503 LYS A O 1
ATOM 3916 N N . ILE A 1 504 ? -25.659 5.633 27.853 1.00 97.88 504 ILE A N 1
ATOM 3917 C CA . ILE A 1 504 ? -24.821 5.938 29.009 1.00 97.88 504 ILE A CA 1
ATOM 3918 C C . ILE A 1 504 ? -23.413 6.327 28.562 1.00 97.88 504 ILE A C 1
ATOM 3920 O O . ILE A 1 504 ? -23.025 6.092 27.419 1.00 97.88 504 ILE A O 1
ATOM 3924 N N . ILE A 1 505 ? -22.647 6.916 29.476 1.00 97.00 505 ILE A N 1
ATOM 3925 C CA . ILE A 1 505 ? -21.194 7.051 29.344 1.00 97.00 505 ILE A CA 1
ATOM 3926 C C . ILE A 1 505 ? -20.520 6.111 30.349 1.00 97.00 505 ILE A C 1
ATOM 3928 O O . ILE A 1 505 ? -20.684 6.269 31.563 1.00 97.00 505 ILE A O 1
ATOM 3932 N N . LEU A 1 506 ? -19.789 5.128 29.827 1.00 94.44 506 LEU A N 1
ATOM 3933 C CA . LEU A 1 506 ? -18.905 4.250 30.588 1.00 94.44 506 LEU A CA 1
ATOM 3934 C C . LEU A 1 506 ? -17.544 4.945 30.723 1.00 94.44 506 LEU A C 1
ATOM 3936 O O . LEU A 1 506 ? -17.082 5.556 29.754 1.00 94.44 506 LEU A O 1
ATOM 3940 N N . LYS A 1 507 ? -16.959 4.933 31.922 1.00 85.50 507 LYS A N 1
ATOM 3941 C CA . LYS A 1 507 ? -15.784 5.735 32.285 1.00 85.50 507 LYS A CA 1
ATOM 3942 C C . LYS A 1 507 ? -14.835 4.987 33.200 1.00 85.50 507 LYS A C 1
ATOM 3944 O O . LYS A 1 507 ? -15.356 4.183 34.008 1.00 85.50 507 LYS A O 1
#

Secondary structure (DSSP, 8-state):
--THHHHHHHHHH-TTPPEEEEEEEEEEETTTTEEEEEEGGGTTEEEEEEE-S-SPP-TT-EEEEEE-SSGGGG-EE-EETTEE----SS------EEEEE-TTS-EEEEE--SS----EEEEE-TTS-EEEEE----EE-SBT-EE-SBS-EEE-STT-SS-----TT---SS-----S-B---EEEEES-EEES-BS-EEEEES-EEES-EEEEEEEES-EEES-EEEEEEEES-EEESEEEEEEEEES-EEE-BGGGTB-EES-EEEEES-EEES-SS-EEEEES-B--STT-EEEEES----SB-TTS-BEEEEEEE--EETTEE---EEEEEETT--EEESS----S--EEEEEEEBTTTTTT----TT-EEEEETTEEEE--TT----EEE-SS-SEEES---SS-TTSB-B-TTSPBPB-TTSPBPBPTT--TTSPP--GGG-TTEEEEEEEEEEEEEB-S---TTSEEEE-GGG-EEEESSSEEEEEE-SSSEEEEEE-

pLDDT: mean 79.02, std 22.89, range [23.06, 98.88]

InterPro domains:
  IPR011049 Serralysin-like metalloprotease, C-terminal [G3DSA:2.150.10.10] (181-318)
  IPR021865 Peptidase G2, IMC autoproteolytic cleavage domain [PF11962] (321-494)

Radius of gyration: 43.29 Å; chains: 1; bounding box: 91×60×129 Å

Organism: NCBI:txid2981726